Protein AF-A0A2U1QDL6-F1 (afdb_monomer)

InterPro domains:
  IPR002192 Pyruvate phosphate dikinase, AMP/ATP-binding [PF01326] (150-185)
  IPR002192 Pyruvate phosphate dikinase, AMP/ATP-binding [PF01326] (189-430)
  IPR010121 Pyruvate, phosphate dikinase [PTHR22931] (128-451)
  IPR013815 ATP-grasp fold, subdomain 1 [G3DSA:3.30.1490.20] (134-374)
  IPR015813 Pyruvate/Phosphoenolpyruvate kinase-like domain superfamily [SSF51621] (447-495)

Structure (mmCIF, N/CA/C/O backbone):
data_AF-A0A2U1QDL6-F1
#
_entry.id   AF-A0A2U1QDL6-F1
#
loop_
_atom_site.group_PDB
_atom_site.id
_atom_site.type_symbol
_atom_site.label_atom_id
_atom_site.label_alt_id
_atom_site.label_comp_id
_atom_site.label_asym_id
_atom_site.label_entity_id
_atom_site.label_seq_id
_atom_site.pdbx_PDB_ins_code
_atom_site.Cartn_x
_atom_site.Cartn_y
_atom_site.Cartn_z
_atom_site.occupancy
_atom_site.B_iso_or_equiv
_atom_site.auth_seq_id
_atom_site.auth_comp_id
_atom_site.auth_asym_id
_atom_site.auth_atom_id
_atom_site.pdbx_PDB_model_num
ATOM 1 N N . MET A 1 1 ? -44.766 0.060 -35.343 1.00 23.47 1 MET A N 1
ATOM 2 C CA . MET A 1 1 ? -44.415 -1.299 -35.804 1.00 23.47 1 MET A CA 1
ATOM 3 C C . MET A 1 1 ? -42.914 -1.446 -35.599 1.00 23.47 1 MET A C 1
ATOM 5 O O . MET A 1 1 ? -42.178 -0.758 -36.279 1.00 23.47 1 MET A O 1
ATOM 9 N N . SER A 1 2 ? -42.434 -1.955 -34.464 1.00 21.53 2 SER A N 1
ATOM 10 C CA . SER A 1 2 ? -42.436 -3.362 -34.013 1.00 21.53 2 SER A CA 1
ATOM 11 C C . SER A 1 2 ? -41.405 -4.224 -34.748 1.00 21.53 2 SER A C 1
ATOM 13 O O . SER A 1 2 ? -41.674 -4.628 -35.870 1.00 21.53 2 SER A O 1
ATOM 15 N N . SER A 1 3 ? -40.304 -4.562 -34.066 1.00 20.56 3 SER A N 1
ATOM 16 C CA . SER A 1 3 ? -39.686 -5.908 -34.028 1.00 20.56 3 SER A CA 1
ATOM 17 C C . SER A 1 3 ? -38.467 -5.854 -33.088 1.00 20.56 3 SER A C 1
ATOM 19 O O . SER A 1 3 ? -37.473 -5.215 -33.411 1.00 20.56 3 SER A O 1
ATOM 21 N N . LEU A 1 4 ? -38.592 -6.234 -31.812 1.00 20.23 4 LEU A N 1
ATOM 22 C CA . LEU A 1 4 ? -38.396 -7.591 -31.267 1.00 20.23 4 LEU A CA 1
ATOM 23 C C . LEU A 1 4 ? -37.047 -8.236 -31.638 1.00 20.23 4 LEU A C 1
ATOM 25 O O . LEU A 1 4 ? -36.899 -8.793 -32.718 1.00 20.23 4 LEU A O 1
ATOM 29 N N . PHE A 1 5 ? -36.145 -8.303 -30.657 1.00 20.11 5 PHE A N 1
ATOM 30 C CA . PHE A 1 5 ? -35.336 -9.496 -30.416 1.00 20.11 5 PHE A CA 1
ATOM 31 C C . PHE A 1 5 ? -35.555 -9.930 -28.964 1.00 20.11 5 PHE A C 1
ATOM 33 O O . PHE A 1 5 ? -35.207 -9.225 -28.021 1.00 20.11 5 PHE A O 1
ATOM 40 N N . VAL A 1 6 ? -36.190 -11.089 -28.809 1.00 21.81 6 VAL A N 1
ATOM 41 C CA . VAL A 1 6 ? -36.365 -11.823 -27.553 1.00 21.81 6 VAL A CA 1
ATOM 42 C C . VAL A 1 6 ? -35.406 -13.009 -27.597 1.00 21.81 6 VAL A C 1
ATOM 44 O O . VAL A 1 6 ? -35.453 -13.787 -28.547 1.00 21.81 6 VAL A O 1
ATOM 47 N N . LYS A 1 7 ? -34.600 -13.213 -26.550 1.00 22.72 7 LYS A N 1
ATOM 48 C CA . LYS A 1 7 ? -34.161 -14.555 -26.141 1.00 22.72 7 LYS A CA 1
ATOM 49 C C . LYS A 1 7 ? -34.272 -14.675 -24.625 1.00 22.72 7 LYS A C 1
ATOM 51 O O . LYS A 1 7 ? -33.463 -14.135 -23.881 1.00 22.72 7 LYS A O 1
ATOM 56 N N . GLY A 1 8 ? -35.331 -15.363 -24.206 1.00 24.16 8 GLY A N 1
ATOM 57 C CA . GLY A 1 8 ? -35.519 -15.867 -22.853 1.00 24.16 8 GLY A CA 1
ATOM 58 C C . GLY A 1 8 ? -34.768 -17.181 -22.617 1.00 24.16 8 GLY A C 1
ATOM 59 O O . GLY A 1 8 ? -34.322 -17.851 -23.547 1.00 24.16 8 GLY A O 1
ATOM 60 N N . VAL A 1 9 ? -34.658 -17.533 -21.341 1.00 24.88 9 VAL A N 1
ATOM 61 C CA . VAL A 1 9 ? -34.082 -18.771 -20.805 1.00 24.88 9 VAL A CA 1
ATOM 62 C C . VAL A 1 9 ? -34.982 -19.971 -21.147 1.00 24.88 9 VAL A C 1
ATOM 64 O O . VAL A 1 9 ? -36.180 -19.943 -20.869 1.00 24.88 9 VAL A O 1
ATOM 67 N N . ILE A 1 10 ? -34.403 -21.032 -21.722 1.00 22.14 10 ILE A N 1
ATOM 68 C CA . ILE A 1 10 ? -35.038 -22.342 -21.963 1.00 22.14 10 ILE A CA 1
ATOM 69 C C . ILE A 1 10 ? -34.315 -23.378 -21.090 1.00 22.14 10 ILE A C 1
ATOM 71 O O . ILE A 1 10 ? -33.101 -23.522 -21.198 1.00 22.14 10 ILE A O 1
ATOM 75 N N . LEU A 1 11 ? -35.050 -24.132 -20.266 1.00 25.83 11 LEU A N 1
ATOM 76 C CA . LEU A 1 11 ? -34.561 -25.337 -19.582 1.00 25.83 11 LEU A CA 1
ATOM 77 C C . LEU A 1 11 ? -35.350 -26.542 -20.118 1.00 25.83 11 LEU A C 1
ATOM 79 O O . LEU A 1 11 ? -36.577 -26.551 -20.040 1.00 25.83 11 LEU A O 1
ATOM 83 N N . LYS A 1 12 ? -34.663 -27.543 -20.684 1.00 20.27 12 LYS A N 1
ATOM 84 C CA . LYS A 1 12 ? -35.262 -28.778 -21.221 1.00 20.27 12 LYS A CA 1
ATOM 85 C C . LYS A 1 12 ? -34.725 -29.984 -20.447 1.00 20.27 12 LYS A C 1
ATOM 87 O O . LYS A 1 12 ? -33.517 -30.184 -20.407 1.00 20.27 12 LYS A O 1
ATOM 92 N N . SER A 1 13 ? -35.617 -30.790 -19.871 1.00 25.19 13 SER A N 1
ATOM 93 C CA . SER A 1 13 ? -35.344 -32.162 -19.417 1.00 25.19 13 SER A CA 1
ATOM 94 C C . SER A 1 13 ? -36.667 -32.903 -19.159 1.00 25.19 13 SER A C 1
ATOM 96 O O . SER A 1 13 ? -37.289 -32.671 -18.126 1.00 25.19 13 SER A O 1
ATOM 98 N N . GLY A 1 14 ? -37.046 -33.820 -20.059 1.00 25.83 14 GLY A N 1
ATOM 99 C CA . GLY A 1 14 ? -38.047 -34.882 -19.831 1.00 25.83 14 GLY A CA 1
ATOM 100 C C . GLY A 1 14 ? -39.530 -34.476 -19.868 1.00 25.83 14 GLY A C 1
ATOM 101 O O . GLY A 1 14 ? -39.880 -33.344 -19.557 1.00 25.83 14 GLY A O 1
ATOM 102 N N . ASP A 1 15 ? -40.392 -35.425 -20.254 1.00 27.88 15 ASP A N 1
ATOM 103 C CA . ASP A 1 15 ? -41.794 -35.282 -20.709 1.00 27.88 15 ASP A CA 1
ATOM 104 C C . ASP A 1 15 ? -42.844 -34.822 -19.671 1.00 27.88 15 ASP A C 1
ATOM 106 O O . ASP A 1 15 ? -43.957 -35.350 -19.599 1.00 27.88 15 ASP A O 1
ATOM 110 N N . HIS A 1 16 ? -42.553 -33.797 -18.874 1.00 28.64 16 HIS A N 1
ATOM 111 C CA . HIS A 1 16 ? -43.540 -33.176 -17.989 1.00 28.64 16 HIS A CA 1
ATOM 112 C C . HIS A 1 16 ? -43.566 -31.653 -18.176 1.00 28.64 16 HIS A C 1
ATOM 114 O O . HIS A 1 16 ? -42.544 -30.984 -18.052 1.00 28.64 16 HIS A O 1
ATOM 120 N N . GLU A 1 17 ? -44.750 -31.108 -18.488 1.00 27.89 17 GLU A N 1
ATOM 121 C CA . GLU A 1 17 ? -44.981 -29.678 -18.748 1.00 27.89 17 GLU A CA 1
ATOM 122 C C . GLU A 1 17 ? -44.454 -28.784 -17.606 1.00 27.89 17 GLU A C 1
ATOM 124 O O . GLU A 1 17 ? -44.899 -28.875 -16.459 1.00 27.89 17 GLU A O 1
ATOM 129 N N . VAL A 1 18 ? -43.531 -27.876 -17.942 1.00 32.69 18 VAL A N 1
ATOM 130 C CA . VAL A 1 18 ? -42.967 -26.849 -17.050 1.00 32.69 18 VAL A CA 1
ATOM 131 C C . VAL A 1 18 ? -43.621 -25.495 -17.356 1.00 32.69 18 VAL A C 1
ATOM 133 O O . VAL A 1 18 ? -43.750 -25.096 -18.513 1.00 32.69 18 VAL A O 1
ATOM 136 N N . CYS A 1 19 ? -44.052 -24.773 -16.319 1.00 34.78 19 CYS A N 1
ATOM 137 C CA . CYS A 1 19 ? -44.757 -23.492 -16.444 1.00 34.78 19 CYS A CA 1
ATOM 138 C C . CYS A 1 19 ? -43.787 -22.348 -16.821 1.00 34.78 19 CYS A C 1
ATOM 140 O O . CYS A 1 19 ? -42.816 -22.106 -16.108 1.00 34.78 19 CYS A O 1
ATOM 142 N N . SER A 1 20 ? -44.044 -21.638 -17.926 1.00 36.03 20 SER A N 1
ATOM 143 C CA . SER A 1 20 ? -43.192 -20.556 -18.453 1.00 36.03 20 SER A CA 1
ATOM 144 C C . SER A 1 20 ? -43.387 -19.194 -17.749 1.00 36.03 20 SER A C 1
ATOM 146 O O . SER A 1 20 ? -44.432 -18.932 -17.151 1.00 36.03 20 SER A O 1
ATOM 148 N N . TYR A 1 21 ? -42.393 -18.295 -17.867 1.00 34.38 21 TYR A N 1
ATOM 149 C CA . TYR A 1 21 ? -42.370 -16.919 -17.319 1.00 34.38 21 TYR A CA 1
ATOM 150 C C . TYR A 1 21 ? -43.630 -16.095 -17.649 1.00 34.38 21 TYR A C 1
ATOM 152 O O . TYR A 1 21 ? -44.151 -15.377 -16.794 1.00 34.38 21 TYR A O 1
ATOM 160 N N . GLU A 1 22 ? -44.181 -16.240 -18.857 1.00 34.75 22 GLU A N 1
ATOM 161 C CA . GLU A 1 22 ? -45.414 -15.543 -19.247 1.00 34.75 22 GLU A CA 1
ATOM 162 C C . GLU A 1 22 ? -46.676 -16.112 -18.577 1.00 34.75 22 GLU A C 1
ATOM 164 O O . GLU A 1 22 ? -47.598 -15.355 -18.275 1.00 34.75 22 GLU A O 1
ATOM 169 N N . ARG A 1 23 ? -46.709 -17.414 -18.248 1.00 36.97 23 ARG A N 1
ATOM 170 C CA . ARG A 1 23 ? -47.848 -18.042 -17.550 1.00 36.97 23 ARG A CA 1
ATOM 171 C C . ARG A 1 23 ? -47.876 -17.724 -16.048 1.00 36.97 23 ARG A C 1
ATOM 173 O O . ARG A 1 23 ? -48.942 -17.787 -15.439 1.00 36.97 23 ARG A O 1
ATOM 180 N N . LEU A 1 24 ? -46.741 -17.354 -15.443 1.00 38.22 24 LEU A N 1
ATOM 181 C CA . LEU A 1 24 ? -46.651 -16.933 -14.033 1.00 38.22 24 LEU A CA 1
ATOM 182 C C . LEU A 1 24 ? -47.119 -15.487 -13.807 1.00 38.22 24 LEU A C 1
ATOM 184 O O . LEU A 1 24 ? -47.699 -15.200 -12.761 1.00 38.22 24 LEU A O 1
ATOM 188 N N . LYS A 1 25 ? -46.960 -14.600 -14.801 1.00 35.72 25 LYS A N 1
ATOM 189 C CA . LYS A 1 25 ? -47.465 -13.212 -14.753 1.00 35.72 25 LYS A CA 1
ATOM 190 C C . LYS A 1 25 ? -48.994 -13.103 -14.696 1.00 35.72 25 LYS A C 1
ATOM 192 O O . LYS A 1 25 ? -49.508 -12.062 -14.307 1.00 35.72 25 LYS A O 1
ATOM 197 N N . GLN A 1 26 ? -49.716 -14.155 -15.080 1.00 36.25 26 GLN A N 1
ATOM 198 C CA . GLN A 1 26 ? -51.184 -14.168 -15.132 1.00 36.25 26 GLN A CA 1
ATOM 199 C C . GLN A 1 26 ? -51.845 -14.765 -13.871 1.00 36.25 26 GLN A C 1
ATOM 201 O O . GLN A 1 26 ? -53.072 -14.842 -13.797 1.00 36.25 26 GLN A O 1
ATOM 206 N N . ARG A 1 27 ? -51.058 -15.200 -12.877 1.00 40.22 27 ARG A N 1
ATOM 207 C CA . ARG A 1 27 ? -51.544 -15.867 -11.654 1.00 40.22 27 ARG A CA 1
ATOM 208 C C . ARG A 1 27 ? -51.853 -14.859 -10.545 1.00 40.22 27 ARG A C 1
ATOM 210 O O . ARG A 1 27 ? -51.205 -13.820 -10.439 1.00 40.22 27 ARG A O 1
ATOM 217 N N . ARG A 1 28 ? -52.838 -15.166 -9.696 1.00 33.06 28 ARG A N 1
ATOM 218 C CA . ARG A 1 28 ? -53.285 -14.290 -8.596 1.00 33.06 28 ARG A CA 1
ATOM 219 C C . ARG A 1 28 ? -52.861 -14.840 -7.229 1.00 33.06 28 ARG A C 1
ATOM 221 O O . ARG A 1 28 ? -52.558 -16.020 -7.065 1.00 33.06 28 ARG A O 1
ATOM 228 N N . LYS A 1 29 ? -52.831 -13.959 -6.221 1.00 33.06 29 LYS A N 1
ATOM 229 C CA . LYS A 1 29 ? -52.533 -14.301 -4.818 1.00 33.06 29 LYS A CA 1
ATOM 230 C C . LYS A 1 29 ? -53.463 -15.432 -4.347 1.00 33.06 29 LYS A C 1
ATOM 232 O O . LYS A 1 29 ? -54.670 -15.227 -4.277 1.00 33.06 29 LYS A O 1
ATOM 237 N N . GLY A 1 30 ? -52.894 -16.595 -4.017 1.00 33.34 30 GLY A N 1
ATOM 238 C CA . GLY A 1 30 ? -53.630 -17.792 -3.578 1.00 33.34 30 GLY A CA 1
ATOM 239 C C . GLY A 1 30 ? -53.525 -19.007 -4.508 1.00 33.34 30 GLY A C 1
ATOM 240 O O . GLY A 1 30 ? -53.870 -20.109 -4.078 1.00 33.34 30 GLY A O 1
ATOM 241 N N . ASP A 1 31 ? -53.003 -18.843 -5.726 1.00 35.28 31 ASP A N 1
ATOM 242 C CA . ASP A 1 31 ? -52.805 -19.957 -6.656 1.00 35.28 31 ASP A CA 1
ATOM 243 C C . ASP A 1 31 ? -51.740 -20.948 -6.144 1.00 35.28 31 ASP A C 1
ATOM 245 O O . ASP A 1 31 ? -50.712 -20.560 -5.574 1.00 35.28 31 ASP A O 1
ATOM 249 N N . ILE A 1 32 ? -51.998 -22.248 -6.335 1.00 36.03 32 ILE A N 1
ATOM 250 C CA . ILE A 1 32 ? -51.067 -23.325 -5.980 1.00 36.03 32 ILE A CA 1
ATOM 251 C C . ILE A 1 32 ? -50.050 -23.485 -7.111 1.00 36.03 32 ILE A C 1
ATOM 253 O O . ILE A 1 32 ? -50.411 -23.842 -8.233 1.00 36.03 32 ILE A O 1
ATOM 257 N N . CYS A 1 33 ? -48.773 -23.274 -6.799 1.00 35.47 33 CYS A N 1
ATOM 258 C CA . CYS A 1 33 ? -47.666 -23.509 -7.719 1.00 35.47 33 CYS A CA 1
ATOM 259 C C . CYS A 1 33 ? -46.873 -24.743 -7.277 1.00 35.47 33 CYS A C 1
ATOM 261 O O . CYS A 1 33 ? -46.513 -24.893 -6.106 1.00 35.47 33 CYS A O 1
ATOM 263 N N . ARG A 1 34 ? -46.588 -25.634 -8.231 1.00 34.31 34 ARG A N 1
ATOM 264 C CA . ARG A 1 34 ? -45.697 -26.782 -8.038 1.00 34.31 34 ARG A CA 1
ATOM 265 C C . ARG A 1 34 ? -44.327 -26.401 -8.587 1.00 34.31 34 ARG A C 1
ATOM 267 O O . ARG A 1 34 ? -44.154 -26.325 -9.799 1.00 34.31 34 ARG A O 1
ATOM 274 N N . LEU A 1 35 ? -43.382 -26.121 -7.695 1.00 30.17 35 LEU A N 1
ATOM 275 C CA . LEU A 1 35 ? -41.993 -25.844 -8.056 1.00 30.17 35 LEU A CA 1
ATOM 276 C C . LEU A 1 35 ? -41.128 -27.039 -7.640 1.00 30.17 35 LEU A C 1
ATOM 278 O O . LEU A 1 35 ? -41.208 -27.459 -6.481 1.00 30.17 35 LEU A O 1
ATOM 282 N N . PRO A 1 36 ? -40.320 -27.611 -8.547 1.00 28.92 36 PRO A N 1
ATOM 283 C CA . PRO A 1 36 ? -39.350 -28.617 -8.158 1.00 28.92 36 PRO A CA 1
ATOM 284 C C . PRO A 1 36 ? -38.214 -27.944 -7.381 1.00 28.92 36 PRO A C 1
ATOM 286 O O . PRO A 1 36 ? -37.653 -26.947 -7.827 1.00 28.92 36 PRO A O 1
ATOM 289 N N . TYR A 1 37 ? -37.854 -28.503 -6.229 1.00 30.88 37 TYR A N 1
ATOM 290 C CA . TYR A 1 37 ? -36.583 -28.206 -5.576 1.00 30.88 37 TYR A CA 1
ATOM 291 C C . TYR A 1 37 ? -35.909 -29.519 -5.176 1.00 30.88 37 TYR A C 1
ATOM 293 O O . TYR A 1 37 ? -36.574 -30.476 -4.771 1.00 30.88 37 TYR A O 1
ATOM 301 N N . MET A 1 38 ? -34.585 -29.577 -5.319 1.00 28.33 38 MET A N 1
ATOM 302 C CA . MET A 1 38 ? -33.787 -30.723 -4.892 1.00 28.33 38 MET A CA 1
ATOM 303 C C . MET A 1 38 ? -33.391 -30.547 -3.427 1.00 28.33 38 MET A C 1
ATOM 305 O O . MET A 1 38 ? -32.844 -29.514 -3.041 1.00 28.33 38 MET A O 1
ATOM 309 N N . LYS A 1 39 ? -33.653 -31.567 -2.604 1.00 30.38 39 LYS A N 1
ATOM 310 C CA . LYS A 1 39 ? -33.176 -31.637 -1.220 1.00 30.38 39 LYS A CA 1
ATOM 311 C C . LYS A 1 39 ? -32.206 -32.801 -1.086 1.00 30.38 39 LYS A C 1
ATOM 313 O O . LYS A 1 39 ? -32.561 -33.944 -1.369 1.00 30.38 39 LYS A O 1
ATOM 318 N N . TRP A 1 40 ? -31.004 -32.515 -0.604 1.00 26.66 40 TRP A N 1
ATOM 319 C CA . TRP A 1 40 ? -30.037 -33.546 -0.254 1.00 26.66 40 TRP A CA 1
ATOM 320 C C . TRP A 1 40 ? -30.436 -34.187 1.081 1.00 26.66 40 TRP A C 1
ATOM 322 O O . TRP A 1 40 ? -30.641 -33.492 2.079 1.00 26.66 40 TRP A O 1
ATOM 332 N N . SER A 1 41 ? -30.595 -35.511 1.095 1.00 33.38 41 SER A N 1
ATOM 333 C CA . SER A 1 41 ? -30.693 -36.286 2.333 1.00 33.38 41 SER A CA 1
ATOM 334 C C . SER A 1 41 ? -29.344 -36.962 2.550 1.00 33.38 41 SER A C 1
ATOM 336 O O . SER A 1 41 ? -28.778 -37.497 1.601 1.00 33.38 41 SER A O 1
ATOM 338 N N . GLY A 1 42 ? -28.801 -36.876 3.767 1.00 30.27 42 GLY A N 1
ATOM 339 C CA . GLY A 1 42 ? -27.400 -37.175 4.106 1.00 30.27 42 GLY A CA 1
ATOM 340 C C . GLY A 1 42 ? -26.941 -38.634 3.964 1.00 30.27 42 GLY A C 1
ATOM 341 O O . GLY A 1 42 ? -26.121 -39.082 4.755 1.00 30.27 42 GLY A O 1
ATOM 342 N N . ARG A 1 43 ? -27.467 -39.393 2.996 1.00 30.38 43 ARG A N 1
ATOM 343 C CA . ARG A 1 43 ? -27.031 -40.744 2.607 1.00 30.38 43 ARG A CA 1
ATOM 344 C C . ARG A 1 43 ? -27.036 -40.937 1.082 1.00 30.38 43 ARG A C 1
ATOM 346 O O . ARG A 1 43 ? -27.495 -41.959 0.590 1.00 30.38 43 ARG A O 1
ATOM 353 N N . GLY A 1 44 ? -26.585 -39.936 0.327 1.00 32.16 44 GLY A N 1
ATOM 354 C CA . GLY A 1 44 ? -26.244 -40.091 -1.095 1.00 32.16 44 GLY A CA 1
ATOM 355 C C . GLY A 1 44 ? -27.396 -40.291 -2.091 1.00 32.16 44 GLY A C 1
ATOM 356 O O . GLY A 1 44 ? -27.128 -40.277 -3.284 1.00 32.16 44 GLY A O 1
ATOM 357 N N . ASN A 1 45 ? -28.657 -40.402 -1.661 1.00 25.47 45 ASN A N 1
ATOM 358 C CA . ASN A 1 45 ? -29.795 -40.503 -2.580 1.00 25.47 45 ASN A CA 1
ATOM 359 C C . ASN A 1 45 ? -30.573 -39.189 -2.700 1.00 25.47 45 ASN A C 1
ATOM 361 O O . ASN A 1 45 ? -30.994 -38.570 -1.714 1.00 25.47 45 ASN A O 1
ATOM 365 N N . LEU A 1 46 ? -30.773 -38.797 -3.959 1.00 27.52 46 LEU A N 1
ATOM 366 C CA . LEU A 1 46 ? -31.520 -37.629 -4.392 1.00 27.52 46 LEU A CA 1
ATOM 367 C C . LEU A 1 46 ? -33.000 -38.015 -4.484 1.00 27.52 46 LEU A C 1
ATOM 369 O O . LEU A 1 46 ? -33.377 -38.876 -5.273 1.00 27.52 46 LEU A O 1
ATOM 373 N N . SER A 1 47 ? -33.842 -37.410 -3.649 1.00 28.05 47 SER A N 1
ATOM 374 C CA . SER A 1 47 ? -35.295 -37.581 -3.736 1.00 28.05 47 SER A CA 1
ATOM 375 C C . SER A 1 47 ? -35.938 -36.253 -4.116 1.00 28.05 47 SER A C 1
ATOM 377 O O . SER A 1 47 ? -35.530 -35.197 -3.628 1.00 28.05 47 SER A O 1
ATOM 379 N N . VAL A 1 48 ? -36.934 -36.306 -5.003 1.00 33.47 48 VAL A N 1
ATOM 380 C CA . VAL A 1 48 ? -37.747 -35.152 -5.410 1.00 33.47 48 VAL A CA 1
ATOM 381 C C . VAL A 1 48 ? -39.101 -35.253 -4.704 1.00 33.47 48 VAL A C 1
ATOM 383 O O . VAL A 1 48 ? -40.037 -35.835 -5.256 1.00 33.47 48 VAL A O 1
ATOM 386 N N . PRO A 1 49 ? -39.255 -34.747 -3.470 1.00 28.77 49 PRO A N 1
ATOM 387 C CA . PRO A 1 49 ? -40.574 -34.674 -2.871 1.00 28.77 49 PRO A CA 1
ATOM 388 C C . PRO A 1 49 ? -41.372 -33.546 -3.535 1.00 28.77 49 PRO A C 1
ATOM 390 O O . PRO A 1 49 ? -40.913 -32.410 -3.659 1.00 28.77 49 PRO A O 1
ATOM 393 N N . ARG A 1 50 ? -42.599 -33.863 -3.959 1.00 32.88 50 ARG A N 1
ATOM 394 C CA . ARG A 1 50 ? -43.553 -32.891 -4.505 1.00 32.88 50 ARG A CA 1
ATOM 395 C C . ARG A 1 50 ? -44.152 -32.087 -3.354 1.00 32.88 50 ARG A C 1
ATOM 397 O O . ARG A 1 50 ? -44.789 -32.662 -2.475 1.00 32.88 50 ARG A O 1
ATOM 404 N N . ARG A 1 51 ? -43.980 -30.763 -3.367 1.00 30.58 51 ARG A N 1
ATOM 405 C CA . ARG A 1 51 ? -44.688 -29.858 -2.453 1.00 30.58 51 ARG A CA 1
ATOM 406 C C . ARG A 1 51 ? -45.587 -28.922 -3.251 1.00 30.58 51 ARG A C 1
ATOM 408 O O . ARG A 1 51 ? -45.143 -28.288 -4.204 1.00 30.58 51 ARG A O 1
ATOM 415 N N . GLU A 1 52 ? -46.847 -28.844 -2.851 1.00 31.09 52 GLU A N 1
ATOM 416 C CA . GLU A 1 52 ? -47.764 -27.797 -3.290 1.00 31.09 52 GLU A CA 1
ATOM 417 C C . GLU A 1 52 ? -47.540 -26.570 -2.407 1.00 31.09 52 GLU A C 1
ATOM 419 O O . GLU A 1 52 ? -47.674 -26.647 -1.185 1.00 31.09 52 GLU A O 1
ATOM 424 N N . LEU A 1 53 ? -47.147 -25.447 -3.007 1.00 32.28 53 LEU A N 1
ATOM 425 C CA . LEU A 1 53 ? -46.991 -24.183 -2.296 1.00 32.28 53 LEU A CA 1
ATOM 426 C C . LEU A 1 53 ? -48.112 -23.238 -2.718 1.00 32.28 53 LEU A C 1
ATOM 428 O O . LEU A 1 53 ? -48.291 -22.960 -3.903 1.00 32.28 53 LEU A O 1
ATOM 432 N N . ARG A 1 54 ? -48.852 -22.722 -1.733 1.00 28.75 54 ARG A N 1
ATOM 433 C CA . ARG A 1 54 ? -49.678 -21.525 -1.914 1.00 28.75 54 ARG A CA 1
ATOM 434 C C . ARG A 1 54 ? -48.768 -20.307 -1.812 1.00 28.75 54 ARG A C 1
ATOM 436 O O . ARG A 1 54 ? -48.061 -20.149 -0.817 1.00 28.75 54 ARG A O 1
ATOM 443 N N . LEU A 1 55 ? -48.794 -19.448 -2.826 1.00 32.22 55 LEU A N 1
ATOM 444 C CA . LEU A 1 55 ? -48.128 -18.146 -2.788 1.00 32.22 55 LEU A CA 1
ATOM 445 C C . LEU A 1 55 ? -48.635 -17.325 -1.588 1.00 32.22 55 LEU A C 1
ATOM 447 O O . LEU A 1 55 ? -49.833 -17.050 -1.492 1.00 32.22 55 LEU A O 1
ATOM 451 N N . GLY A 1 56 ? -47.718 -16.932 -0.694 1.00 31.75 56 GLY A N 1
ATOM 452 C CA . GLY A 1 56 ? -48.000 -16.049 0.447 1.00 31.75 56 GLY A CA 1
ATOM 453 C C . GLY A 1 56 ? -47.730 -16.603 1.854 1.00 31.75 56 GLY A C 1
ATOM 454 O O . GLY A 1 56 ? -48.254 -16.035 2.808 1.00 31.75 56 GLY A O 1
ATOM 455 N N . ALA A 1 57 ? -46.941 -17.668 2.027 1.00 23.95 57 ALA A N 1
ATOM 456 C CA . ALA A 1 57 ? -46.562 -18.148 3.360 1.00 23.95 57 ALA A CA 1
ATOM 457 C C . ALA A 1 57 ? -45.186 -17.608 3.793 1.00 23.95 57 ALA A C 1
ATOM 459 O O . ALA A 1 57 ? -44.165 -17.883 3.169 1.00 23.95 57 ALA A O 1
ATOM 460 N N . SER A 1 58 ? -45.199 -16.839 4.876 1.00 25.14 58 SER A N 1
ATOM 461 C CA . SER A 1 58 ? -44.070 -16.193 5.540 1.00 25.14 58 SER A CA 1
ATOM 462 C C . SER A 1 58 ? -43.073 -17.189 6.145 1.00 25.14 58 SER A C 1
ATOM 464 O O . SER A 1 58 ? -43.455 -18.141 6.827 1.00 25.14 58 SER A O 1
ATOM 466 N N . VAL A 1 59 ? -41.775 -16.922 5.965 1.00 22.66 59 VAL A N 1
ATOM 467 C CA . VAL A 1 59 ? -40.700 -17.507 6.778 1.00 22.66 59 VAL A CA 1
ATOM 468 C C . VAL A 1 59 ? -39.803 -16.379 7.289 1.00 22.66 59 VAL A C 1
ATOM 470 O O . VAL A 1 59 ? -39.543 -15.402 6.600 1.00 22.66 59 VAL A O 1
ATOM 473 N N . LYS A 1 60 ? -39.433 -16.521 8.561 1.00 21.36 60 LYS A N 1
ATOM 474 C CA . LYS A 1 60 ? -38.858 -15.534 9.476 1.00 21.36 60 LYS A CA 1
ATOM 475 C C . LYS A 1 60 ? -37.594 -14.850 8.950 1.00 21.36 60 LYS A C 1
ATOM 477 O O . LYS A 1 60 ? -36.602 -15.522 8.681 1.00 21.36 60 LYS A O 1
ATOM 482 N N . ALA A 1 61 ? -37.595 -13.522 9.008 1.00 20.36 61 ALA A N 1
ATOM 483 C CA . ALA A 1 61 ? -36.375 -12.739 9.123 1.00 20.36 61 ALA A CA 1
ATOM 484 C C . ALA A 1 61 ? -35.701 -13.053 10.469 1.00 20.36 61 ALA A C 1
ATOM 486 O O . ALA A 1 61 ? -36.304 -12.888 11.535 1.00 20.36 61 ALA A O 1
ATOM 487 N N . VAL A 1 62 ? -34.447 -13.504 10.432 1.00 20.48 62 VAL A N 1
ATOM 488 C CA . VAL A 1 62 ? -33.568 -13.441 11.603 1.00 20.48 62 VAL A CA 1
ATOM 489 C C . VAL A 1 62 ? -33.065 -12.008 11.688 1.00 20.48 62 VAL A C 1
ATOM 491 O O . VAL A 1 62 ? -31.995 -11.657 11.206 1.00 20.48 62 VAL A O 1
ATOM 494 N N . LEU A 1 63 ? -33.884 -11.163 12.301 1.00 21.64 63 LEU A N 1
ATOM 495 C CA . LEU A 1 63 ? -33.384 -9.974 12.967 1.00 21.64 63 LEU A CA 1
ATOM 496 C C . LEU A 1 63 ? -32.636 -10.460 14.212 1.00 21.64 63 LEU A C 1
ATOM 498 O O . LEU A 1 63 ? -33.147 -11.304 14.949 1.00 21.64 63 LEU A O 1
ATOM 502 N N . ASN A 1 64 ? -31.452 -9.914 14.469 1.00 21.33 64 ASN A N 1
ATOM 503 C CA . ASN A 1 64 ? -30.841 -9.939 15.795 1.00 21.33 64 ASN A CA 1
ATOM 504 C C . ASN A 1 64 ? -31.270 -8.660 16.536 1.00 21.33 64 ASN A C 1
ATOM 506 O O . ASN A 1 64 ? -30.572 -7.649 16.451 1.00 21.33 64 ASN A O 1
ATOM 510 N N . PRO A 1 65 ? -32.404 -8.641 17.260 1.00 24.75 65 PRO A N 1
ATOM 511 C CA . PRO A 1 65 ? -32.644 -7.621 18.255 1.00 24.75 65 PRO A CA 1
ATOM 512 C C . PRO A 1 65 ? -32.011 -8.081 19.568 1.00 24.75 65 PRO A C 1
ATOM 514 O O . PRO A 1 65 ? -32.475 -9.021 20.213 1.00 24.75 65 PRO A O 1
ATOM 517 N N . VAL A 1 66 ? -30.996 -7.356 20.035 1.00 24.80 66 VAL A N 1
ATOM 518 C CA . VAL A 1 66 ? -30.825 -7.241 21.484 1.00 24.80 66 VAL A CA 1
ATOM 519 C C . VAL A 1 66 ? -31.992 -6.383 21.964 1.00 24.80 66 VAL A C 1
ATOM 521 O O . VAL A 1 66 ? -32.001 -5.162 21.831 1.00 24.80 66 VAL A O 1
ATOM 524 N N . SER A 1 67 ? -33.038 -7.034 22.456 1.00 26.03 67 SER A N 1
ATOM 525 C CA . SER A 1 67 ? -34.088 -6.399 23.245 1.00 26.03 67 SER A CA 1
ATOM 526 C C . SER A 1 67 ? -34.549 -7.361 24.347 1.00 26.03 67 SER A C 1
ATOM 528 O O . SER A 1 67 ? -34.594 -8.570 24.121 1.00 26.03 67 SER A O 1
ATOM 530 N N . PRO A 1 68 ? -34.847 -6.842 25.553 1.00 26.06 68 PRO A N 1
ATOM 531 C CA . PRO A 1 68 ? -35.228 -7.633 26.723 1.00 26.06 68 PRO A CA 1
ATOM 532 C C . PRO A 1 68 ? -36.627 -8.272 26.552 1.00 26.06 68 PRO A C 1
ATOM 534 O O . PRO A 1 68 ? -37.361 -7.898 25.635 1.00 26.06 68 PRO A O 1
ATOM 537 N N . PRO A 1 69 ? -37.012 -9.244 27.407 1.00 25.44 69 PRO A N 1
ATOM 538 C CA . PRO A 1 69 ? -38.191 -10.092 27.198 1.00 25.44 69 PRO A CA 1
ATOM 539 C C . PRO A 1 69 ? -39.525 -9.316 27.220 1.00 25.44 69 PRO A C 1
ATOM 541 O O . PRO A 1 69 ? -39.590 -8.190 27.723 1.00 25.44 69 PRO A O 1
ATOM 544 N N . PRO A 1 70 ? -40.618 -9.911 26.698 1.00 28.52 70 PRO A N 1
ATOM 545 C CA . PRO A 1 70 ? -41.858 -9.199 26.414 1.00 28.52 70 PRO A CA 1
ATOM 546 C C . PRO A 1 70 ? -42.589 -8.803 27.701 1.00 28.52 70 PRO A C 1
ATOM 548 O O . PRO A 1 70 ? -43.128 -9.642 28.422 1.00 28.52 70 PRO A O 1
ATOM 551 N N . ALA A 1 71 ? -42.665 -7.499 27.968 1.00 28.38 71 ALA A N 1
ATOM 552 C CA . ALA A 1 71 ? -43.548 -6.942 28.984 1.00 28.38 71 ALA A CA 1
ATOM 553 C C . ALA A 1 71 ? -44.883 -6.507 28.351 1.00 28.38 71 ALA A C 1
ATOM 555 O O . ALA A 1 71 ? -44.959 -5.501 27.652 1.00 28.38 71 ALA A O 1
ATOM 556 N N . ALA A 1 72 ? -45.925 -7.292 28.634 1.00 29.45 72 ALA A N 1
ATOM 557 C CA . ALA A 1 72 ? -47.340 -6.926 28.741 1.00 29.45 72 ALA A CA 1
ATOM 558 C C . ALA A 1 72 ? -47.836 -5.712 27.919 1.00 29.45 72 ALA A C 1
ATOM 560 O O . ALA A 1 72 ? -47.786 -4.557 28.348 1.00 29.45 72 ALA A O 1
ATOM 561 N N . THR A 1 73 ? -48.494 -5.994 26.797 1.00 29.08 73 THR A N 1
ATOM 562 C CA . THR A 1 73 ? -49.239 -5.041 25.953 1.00 29.08 73 THR A CA 1
ATOM 563 C C . THR A 1 73 ? -50.501 -4.446 26.613 1.00 29.08 73 THR A C 1
ATOM 565 O O . THR A 1 73 ? -51.327 -3.832 25.943 1.00 29.08 73 THR A O 1
ATOM 568 N N . THR A 1 74 ? -50.669 -4.559 27.933 1.00 34.09 74 THR A N 1
ATOM 569 C CA . THR A 1 74 ? -51.855 -4.098 28.682 1.00 34.09 74 THR A CA 1
ATOM 570 C C . THR A 1 74 ? -51.645 -2.816 29.505 1.00 34.09 74 THR A C 1
ATOM 572 O O . THR A 1 74 ? -52.616 -2.265 30.029 1.00 34.09 74 THR A O 1
ATOM 575 N N . THR A 1 75 ? -50.427 -2.266 29.589 1.00 38.00 75 THR A N 1
ATOM 576 C CA . THR A 1 75 ? -50.118 -1.174 30.543 1.00 38.00 75 THR A CA 1
ATOM 577 C C . THR A 1 75 ? -50.293 0.244 29.971 1.00 38.00 75 THR A C 1
ATOM 579 O O . THR A 1 75 ? -50.725 1.146 30.691 1.00 38.00 75 THR A O 1
ATOM 582 N N . LYS A 1 76 ? -50.046 0.468 28.667 1.00 34.53 76 LYS A N 1
ATOM 583 C CA . LYS A 1 76 ? -50.115 1.817 28.050 1.00 34.53 76 LYS A CA 1
ATOM 584 C C . LYS A 1 76 ? -51.532 2.410 28.010 1.00 34.53 76 LYS A C 1
ATOM 586 O O . LYS A 1 76 ? -51.684 3.614 28.199 1.00 34.53 76 LYS A O 1
ATOM 591 N N . LYS A 1 77 ? -52.574 1.589 27.811 1.00 36.34 77 LYS A N 1
ATOM 592 C CA . LYS A 1 77 ? -53.979 2.052 27.841 1.00 36.34 77 LYS A CA 1
ATOM 593 C C . LYS A 1 77 ? -54.484 2.342 29.264 1.00 36.34 77 LYS A C 1
ATOM 595 O O . LYS A 1 77 ? -55.292 3.247 29.427 1.00 36.34 77 LYS A O 1
ATOM 600 N N . ARG A 1 78 ? -53.975 1.647 30.294 1.00 37.03 78 ARG A N 1
ATOM 601 C CA . ARG A 1 78 ? -54.392 1.831 31.703 1.00 37.03 78 ARG A CA 1
ATOM 602 C C . ARG A 1 78 ? -53.745 3.034 32.404 1.00 37.03 78 ARG A C 1
ATOM 604 O O . ARG A 1 78 ? -54.329 3.558 33.344 1.00 37.03 78 ARG A O 1
ATOM 611 N N . LEU A 1 79 ? -52.574 3.492 31.951 1.00 38.81 79 LEU A N 1
ATOM 612 C CA . LEU A 1 79 ? -51.887 4.668 32.514 1.00 38.81 79 LEU A CA 1
ATOM 613 C C . LEU A 1 79 ? -52.466 6.010 32.029 1.00 38.81 79 LEU A C 1
ATOM 615 O O . LEU A 1 79 ? -52.379 6.993 32.754 1.00 38.81 79 LEU A O 1
ATOM 619 N N . LYS A 1 80 ? -53.111 6.052 30.852 1.00 42.16 80 LYS A N 1
ATOM 620 C CA . LYS A 1 80 ? -53.745 7.272 30.306 1.00 42.16 80 LYS A CA 1
ATOM 621 C C . LYS A 1 80 ? -55.026 7.713 31.040 1.00 42.16 80 LYS A C 1
ATOM 623 O O . LYS A 1 80 ? -55.509 8.804 30.772 1.00 42.16 80 LYS A O 1
ATOM 628 N N . GLN A 1 81 ? -55.571 6.892 31.942 1.00 43.19 81 GLN A N 1
ATOM 629 C CA . GLN A 1 81 ? -56.820 7.164 32.678 1.00 43.19 81 GLN A CA 1
ATOM 630 C C . GLN A 1 81 ? -56.610 7.499 34.171 1.00 43.19 81 GLN A C 1
ATOM 632 O O . GLN A 1 81 ? -57.582 7.572 34.918 1.00 43.19 81 GLN A O 1
ATOM 637 N N . ARG A 1 82 ? -55.365 7.678 34.635 1.00 47.12 82 ARG A N 1
ATOM 638 C CA . ARG A 1 82 ? -55.041 7.890 36.061 1.00 47.12 82 ARG A CA 1
ATOM 639 C C . ARG A 1 82 ? -54.655 9.333 36.375 1.00 47.12 82 ARG A C 1
ATOM 641 O O . ARG A 1 82 ? -54.092 10.020 35.526 1.00 47.12 82 ARG A O 1
ATOM 648 N N . ARG A 1 83 ? -54.964 9.791 37.592 1.00 40.59 83 ARG A N 1
ATOM 649 C CA . ARG A 1 83 ? -54.727 11.174 38.039 1.00 40.59 83 ARG A CA 1
ATOM 650 C C . ARG A 1 83 ? -53.409 11.283 38.816 1.00 40.59 83 ARG A C 1
ATOM 652 O O . ARG A 1 83 ? -52.893 10.308 39.363 1.00 40.59 83 ARG A O 1
ATOM 659 N N . LYS A 1 84 ? -52.843 12.493 38.857 1.00 39.09 84 LYS A N 1
ATOM 660 C CA . LYS A 1 84 ? -51.662 12.824 39.674 1.00 39.09 84 LYS A CA 1
ATOM 661 C C . LYS A 1 84 ? -51.984 12.517 41.147 1.00 39.09 84 LYS A C 1
ATOM 663 O O . LYS A 1 84 ? -52.948 13.062 41.671 1.00 39.09 84 LYS A O 1
ATOM 668 N N . GLY A 1 85 ? -51.205 11.639 41.784 1.00 42.38 85 GLY A N 1
ATOM 669 C CA . GLY A 1 85 ? -51.425 11.146 43.153 1.00 42.38 85 GLY A CA 1
ATOM 670 C C . GLY A 1 85 ? -51.708 9.640 43.271 1.00 42.38 85 GLY A C 1
ATOM 671 O O . GLY A 1 85 ? -51.504 9.077 44.346 1.00 42.38 85 GLY A O 1
ATOM 672 N N . ASP A 1 86 ? -52.092 8.965 42.183 1.00 41.59 86 ASP A N 1
ATOM 673 C CA . ASP A 1 86 ? -52.452 7.541 42.216 1.00 41.59 86 ASP A CA 1
ATOM 674 C C . ASP A 1 86 ? -51.242 6.626 42.495 1.00 41.59 86 ASP A C 1
ATOM 676 O O . ASP A 1 86 ? -50.156 6.801 41.931 1.00 41.59 86 ASP A O 1
ATOM 680 N N . ILE A 1 87 ? -51.439 5.598 43.332 1.00 41.88 87 ILE A N 1
ATOM 681 C CA . ILE A 1 87 ? -50.428 4.566 43.614 1.00 41.88 87 ILE A CA 1
ATOM 682 C C . ILE A 1 87 ? -50.409 3.546 42.468 1.00 41.88 87 ILE A C 1
ATOM 684 O O . ILE A 1 87 ? -51.430 2.943 42.121 1.00 41.88 87 ILE A O 1
ATOM 688 N N . CYS A 1 88 ? -49.232 3.335 41.880 1.00 39.31 88 CYS A N 1
ATOM 689 C CA . CYS A 1 88 ? -48.985 2.350 40.836 1.00 39.31 88 CYS A CA 1
ATOM 690 C C . CYS A 1 88 ? -47.959 1.311 41.283 1.00 39.31 88 CYS A C 1
ATOM 692 O O . CYS A 1 88 ? -46.886 1.644 41.782 1.00 39.31 88 CYS A O 1
ATOM 694 N N . ARG A 1 89 ? -48.289 0.037 41.054 1.00 38.78 89 ARG A N 1
ATOM 695 C CA . ARG A 1 89 ? -47.382 -1.099 41.236 1.00 38.78 89 ARG A CA 1
ATOM 696 C C . ARG A 1 89 ? -46.670 -1.364 39.918 1.00 38.78 89 ARG A C 1
ATOM 698 O O . ARG A 1 89 ? -47.305 -1.837 38.976 1.00 38.78 89 ARG A O 1
ATOM 705 N N . LEU A 1 90 ? -45.381 -1.047 39.844 1.00 34.03 90 LEU A N 1
ATOM 706 C CA . LEU A 1 90 ? -44.577 -1.276 38.645 1.00 34.03 90 LEU A CA 1
ATOM 707 C C . LEU A 1 90 ? -43.589 -2.428 38.883 1.00 34.03 90 LEU A C 1
ATOM 709 O O . LEU A 1 90 ? -42.921 -2.454 39.924 1.00 34.03 90 LEU A O 1
ATOM 713 N N . PRO A 1 91 ? -43.501 -3.395 37.953 1.00 32.16 91 PRO A N 1
ATOM 714 C CA . PRO A 1 91 ? -42.426 -4.373 37.965 1.00 32.16 91 PRO A CA 1
ATOM 715 C C . PRO A 1 91 ? -41.123 -3.696 37.526 1.00 32.16 91 PRO A C 1
ATOM 717 O O . PRO A 1 91 ? -41.120 -2.894 36.593 1.00 32.16 91 PRO A O 1
ATOM 720 N N . TYR A 1 92 ? -40.014 -4.033 38.177 1.00 35.12 92 TYR A N 1
ATOM 721 C CA . TYR A 1 92 ? -38.677 -3.658 37.718 1.00 35.12 92 TYR A CA 1
ATOM 722 C C . TYR A 1 92 ? -37.727 -4.848 37.866 1.00 35.12 92 TYR A C 1
ATOM 724 O O . TYR A 1 92 ? -37.942 -5.716 38.711 1.00 35.12 92 TYR A O 1
ATOM 732 N N . MET A 1 93 ? -36.698 -4.916 37.021 1.00 31.73 93 MET A N 1
ATOM 733 C CA . MET A 1 93 ? -35.701 -5.989 37.062 1.00 31.73 93 MET A CA 1
ATOM 734 C C . MET A 1 93 ? -34.576 -5.603 38.023 1.00 31.73 93 MET A C 1
ATOM 736 O O . MET A 1 93 ? -34.038 -4.497 37.945 1.00 31.73 93 MET A O 1
ATOM 740 N N . LYS A 1 94 ? -34.218 -6.513 38.933 1.00 34.25 94 LYS A N 1
ATOM 741 C CA . LYS A 1 94 ? -33.086 -6.356 39.851 1.00 34.25 94 LYS A CA 1
ATOM 742 C C . LYS A 1 94 ? -32.131 -7.533 39.685 1.00 34.25 94 LYS A C 1
ATOM 744 O O . LYS A 1 94 ? -32.535 -8.693 39.796 1.00 34.25 94 LYS A O 1
ATOM 749 N N . TRP A 1 95 ? -30.861 -7.222 39.452 1.00 28.47 95 TRP A N 1
ATOM 750 C CA . TRP A 1 95 ? -29.791 -8.210 39.387 1.00 28.47 95 TRP A CA 1
ATOM 751 C C . TRP A 1 95 ? -29.332 -8.532 40.815 1.00 28.47 95 TRP A C 1
ATOM 753 O O . TRP A 1 95 ? -28.996 -7.623 41.576 1.00 28.47 95 TRP A O 1
ATOM 763 N N . SER A 1 96 ? -29.348 -9.806 41.210 1.00 41.12 96 SER A N 1
ATOM 764 C CA . SER A 1 96 ? -28.702 -10.244 42.454 1.00 41.12 96 SER A CA 1
ATOM 765 C C . SER A 1 96 ? -27.279 -10.704 42.139 1.00 41.12 96 SER A C 1
ATOM 767 O O . SER A 1 96 ? -27.087 -11.441 41.176 1.00 41.12 96 SER A O 1
ATOM 769 N N . GLY A 1 97 ? -26.279 -10.280 42.917 1.00 33.47 97 GLY A N 1
ATOM 770 C CA . GLY A 1 97 ? -24.840 -10.501 42.665 1.00 33.47 97 GLY A CA 1
ATOM 771 C C . GLY A 1 97 ? -24.352 -11.961 42.569 1.00 33.47 97 GLY A C 1
ATOM 772 O O . GLY A 1 97 ? -23.158 -12.203 42.644 1.00 33.47 97 GLY A O 1
ATOM 773 N N . ARG A 1 98 ? -25.255 -12.934 42.402 1.00 32.78 98 ARG A N 1
ATOM 774 C CA . ARG A 1 98 ? -25.002 -14.346 42.085 1.00 32.78 98 ARG A CA 1
ATOM 775 C C . ARG A 1 98 ? -25.639 -14.767 40.749 1.00 32.78 98 ARG A C 1
ATOM 777 O O . ARG A 1 98 ? -26.125 -15.882 40.621 1.00 32.78 98 ARG A O 1
ATOM 784 N N . GLY A 1 99 ? -25.722 -13.860 39.774 1.00 32.72 99 GLY A N 1
ATOM 785 C CA . GLY A 1 99 ? -26.123 -14.195 38.398 1.00 32.72 99 GLY A CA 1
ATOM 786 C C . GLY A 1 99 ? -27.622 -14.409 38.140 1.00 32.72 99 GLY A C 1
ATOM 787 O O . GLY A 1 99 ? -27.998 -14.556 36.985 1.00 32.72 99 GLY A O 1
ATOM 788 N N . ASN A 1 100 ? -28.490 -14.364 39.158 1.00 28.08 100 ASN A N 1
ATOM 789 C CA . ASN A 1 100 ? -29.934 -14.551 38.978 1.00 28.08 100 ASN A CA 1
ATOM 790 C C . ASN A 1 100 ? -30.719 -13.234 38.963 1.00 28.08 100 ASN A C 1
ATOM 792 O O . ASN A 1 100 ? -30.489 -12.319 39.769 1.00 28.08 100 ASN A O 1
ATOM 796 N N . LEU A 1 101 ? -31.695 -13.191 38.056 1.00 29.38 101 LEU A N 1
ATOM 797 C CA . LEU A 1 101 ? -32.548 -12.048 37.770 1.00 29.38 101 LEU A CA 1
ATOM 798 C C . LEU A 1 101 ? -33.895 -12.191 38.495 1.00 29.38 101 LEU A C 1
ATOM 800 O O . LEU A 1 101 ? -34.586 -13.192 38.324 1.00 29.38 101 LEU A O 1
ATOM 804 N N . SER A 1 102 ? -34.277 -11.202 39.309 1.00 36.00 102 SER A N 1
ATOM 805 C CA . SER A 1 102 ? -35.572 -11.198 40.008 1.00 36.00 102 SER A CA 1
ATOM 806 C C . SER A 1 102 ? -36.425 -9.994 39.608 1.00 36.00 102 SER A C 1
ATOM 808 O O . SER A 1 102 ? -35.900 -8.934 39.253 1.00 36.00 102 SER A O 1
ATOM 810 N N . VAL A 1 103 ? -37.753 -10.163 39.657 1.00 34.75 103 VAL A N 1
ATOM 811 C CA . VAL A 1 103 ? -38.739 -9.125 39.306 1.00 34.75 103 VAL A CA 1
ATOM 812 C C . VAL A 1 103 ? -39.579 -8.751 40.536 1.00 34.75 103 VAL A C 1
ATOM 814 O O . VAL A 1 103 ? -40.717 -9.205 40.677 1.00 34.75 103 VAL A O 1
ATOM 817 N N . PRO A 1 104 ? -39.040 -7.954 41.474 1.00 38.75 104 PRO A N 1
ATOM 818 C CA . PRO A 1 104 ? -39.830 -7.413 42.573 1.00 38.75 104 PRO A CA 1
ATOM 819 C C . PRO A 1 104 ? -40.850 -6.366 42.086 1.00 38.75 104 PRO A C 1
ATOM 821 O O . PRO A 1 104 ? -40.669 -5.692 41.068 1.00 38.75 104 PRO A O 1
ATOM 824 N N . ARG A 1 105 ? -41.948 -6.214 42.839 1.00 35.69 105 ARG A N 1
ATOM 825 C CA . ARG A 1 105 ? -42.996 -5.207 42.596 1.00 35.69 105 ARG A CA 1
ATOM 826 C C . ARG A 1 105 ? -42.823 -4.050 43.577 1.00 35.69 105 ARG A C 1
ATOM 828 O O . ARG A 1 105 ? -42.797 -4.285 44.781 1.00 35.69 105 ARG A O 1
ATOM 835 N N . ARG A 1 106 ? -42.737 -2.811 43.079 1.00 36.75 106 ARG A N 1
ATOM 836 C CA . ARG A 1 106 ? -42.663 -1.603 43.922 1.00 36.75 106 ARG A CA 1
ATOM 837 C C . ARG A 1 106 ? -43.895 -0.731 43.728 1.00 36.75 106 ARG A C 1
ATOM 839 O O . ARG A 1 106 ? -44.352 -0.549 42.601 1.00 36.75 106 ARG A O 1
ATOM 846 N N . GLU A 1 107 ? -44.411 -0.189 44.825 1.00 39.28 107 GLU A N 1
ATOM 847 C CA . GLU A 1 107 ? -45.458 0.834 44.820 1.00 39.28 107 GLU A CA 1
ATOM 848 C C . GLU A 1 107 ? -44.840 2.230 44.707 1.00 39.28 107 GLU A C 1
ATOM 850 O O . GLU A 1 107 ? -43.939 2.585 45.465 1.00 39.28 107 GLU A O 1
ATOM 855 N N . LEU A 1 108 ? -45.314 3.022 43.746 1.00 38.78 108 LEU A N 1
ATOM 856 C CA . LEU A 1 108 ? -44.881 4.399 43.512 1.00 38.78 108 LEU A CA 1
ATOM 857 C C . LEU A 1 108 ? -46.103 5.302 43.306 1.00 38.78 108 LEU A C 1
ATOM 859 O O . LEU A 1 108 ? -47.045 4.921 42.613 1.00 38.78 108 LEU A O 1
ATOM 863 N N . ARG A 1 109 ? -46.083 6.510 43.884 1.00 38.22 109 ARG A N 1
ATOM 864 C CA . ARG A 1 109 ? -47.112 7.543 43.663 1.00 38.22 109 ARG A CA 1
ATOM 865 C C . ARG A 1 109 ? -46.797 8.357 42.406 1.00 38.22 109 ARG A C 1
ATOM 867 O O . ARG A 1 109 ? -45.701 8.900 42.275 1.00 38.22 109 ARG A O 1
ATOM 874 N N . LEU A 1 110 ? -47.762 8.468 41.494 1.00 36.84 110 LEU A N 1
ATOM 875 C CA . LEU A 1 110 ? -47.645 9.269 40.271 1.00 36.84 110 LEU A CA 1
ATOM 876 C C . LEU A 1 110 ? -47.542 10.768 40.587 1.00 36.84 110 LEU A C 1
ATOM 878 O O . LEU A 1 110 ? -48.465 11.347 41.154 1.00 36.84 110 LEU A O 1
ATOM 882 N N . GLY A 1 111 ? -46.447 11.406 40.161 1.00 36.16 111 GLY A N 1
ATOM 883 C CA . GLY A 1 111 ? -46.236 12.855 40.279 1.00 36.16 111 GLY A CA 1
ATOM 884 C C . GLY A 1 111 ? -45.251 13.305 41.363 1.00 36.16 111 GLY A C 1
ATOM 885 O O . GLY A 1 111 ? -45.075 14.510 41.526 1.00 36.16 111 GLY A O 1
ATOM 886 N N . ALA A 1 112 ? -44.597 12.382 42.074 1.00 32.81 112 ALA A N 1
ATOM 887 C CA . ALA A 1 112 ? -43.437 12.713 42.902 1.00 32.81 112 ALA A CA 1
ATOM 888 C C . ALA A 1 112 ? -42.207 12.961 42.010 1.00 32.81 112 ALA A C 1
ATOM 890 O O . ALA A 1 112 ? -41.946 12.186 41.086 1.00 32.81 112 ALA A O 1
ATOM 891 N N . SER A 1 113 ? -41.460 14.038 42.265 1.00 29.19 113 SER A N 1
ATOM 892 C CA . SER A 1 113 ? -40.219 14.321 41.544 1.00 29.19 113 SER A CA 1
ATOM 893 C C . SER A 1 113 ? -39.184 13.244 41.868 1.00 29.19 113 SER A C 1
ATOM 895 O O . SER A 1 113 ? -38.754 13.071 43.007 1.00 29.19 113 SER A O 1
ATOM 897 N N . VAL A 1 114 ? -38.780 12.488 40.851 1.00 27.59 114 VAL A N 1
ATOM 898 C CA . VAL A 1 114 ? -37.652 11.568 40.975 1.00 27.59 114 VAL A CA 1
ATOM 899 C C . VAL A 1 114 ? -36.396 12.387 40.709 1.00 27.59 114 VAL A C 1
ATOM 901 O O . VAL A 1 114 ? -36.051 12.647 39.560 1.00 27.59 114 VAL A O 1
ATOM 904 N N . LYS A 1 115 ? -35.719 12.835 41.771 1.00 23.98 115 LYS A N 1
ATOM 905 C CA . LYS A 1 115 ? -34.332 13.295 41.648 1.00 23.98 115 LYS A CA 1
ATOM 906 C C . LYS A 1 115 ? -33.464 12.063 41.404 1.00 23.98 115 LYS A C 1
ATOM 908 O O . LYS A 1 115 ? -33.371 11.192 42.266 1.00 23.98 115 LYS A O 1
ATOM 913 N N . ALA A 1 116 ? -32.847 11.984 40.229 1.00 22.91 116 ALA A N 1
ATOM 914 C CA . ALA A 1 116 ? -31.750 11.059 39.997 1.00 22.91 116 ALA A CA 1
ATOM 915 C C . ALA A 1 116 ? -30.568 11.519 40.861 1.00 22.91 116 ALA A C 1
ATOM 917 O O . ALA A 1 116 ? -29.881 12.480 40.529 1.00 22.91 116 ALA A O 1
ATOM 918 N N . VAL A 1 117 ? -30.376 10.872 42.009 1.00 24.00 117 VAL A N 1
ATOM 919 C CA . VAL A 1 117 ? -29.159 11.032 42.803 1.00 24.00 117 VAL A CA 1
ATOM 920 C C . VAL A 1 117 ? -28.105 10.144 42.153 1.00 24.00 117 VAL A C 1
ATOM 922 O O . VAL A 1 117 ? -28.040 8.943 42.410 1.00 24.00 117 VAL A O 1
ATOM 925 N N . LEU A 1 118 ? -27.324 10.725 41.245 1.00 25.48 118 LEU A N 1
ATOM 926 C CA . LEU A 1 118 ? -26.026 10.172 40.888 1.00 25.48 118 LEU A CA 1
ATOM 927 C C . LEU A 1 118 ? -25.110 10.476 42.073 1.00 25.48 118 LEU A C 1
ATOM 929 O O . LEU A 1 118 ? -24.695 11.618 42.249 1.00 25.48 118 LEU A O 1
ATOM 933 N N . ASN A 1 119 ? -24.833 9.481 42.915 1.00 24.39 119 ASN A N 1
ATOM 934 C CA . ASN A 1 119 ? -23.693 9.594 43.817 1.00 24.39 119 ASN A CA 1
ATOM 935 C C . ASN A 1 119 ? -22.444 9.699 42.929 1.00 24.39 119 ASN A C 1
ATOM 937 O O . ASN A 1 119 ? -22.233 8.789 42.120 1.00 24.39 119 ASN A O 1
ATOM 941 N N . PRO A 1 120 ? -21.626 10.761 43.034 1.00 25.27 120 PRO A N 1
ATOM 942 C CA . PRO A 1 120 ? -20.311 10.746 42.427 1.00 25.27 120 PRO A CA 1
ATOM 943 C C . PRO A 1 120 ? -19.515 9.659 43.145 1.00 25.27 120 PRO A C 1
ATOM 945 O O . PRO A 1 120 ? -19.063 9.828 44.274 1.00 25.27 120 PRO A O 1
ATOM 948 N N . VAL A 1 121 ? -19.388 8.502 42.503 1.00 28.70 121 VAL A N 1
ATOM 949 C CA . VAL A 1 121 ? -18.268 7.618 42.791 1.00 28.70 121 VAL A CA 1
ATOM 950 C C . VAL A 1 121 ? -17.072 8.374 42.244 1.00 28.70 121 VAL A C 1
ATOM 952 O O . VAL A 1 121 ? -16.908 8.470 41.027 1.00 28.70 121 VAL A O 1
ATOM 955 N N . SER A 1 122 ? -16.300 8.993 43.135 1.00 28.5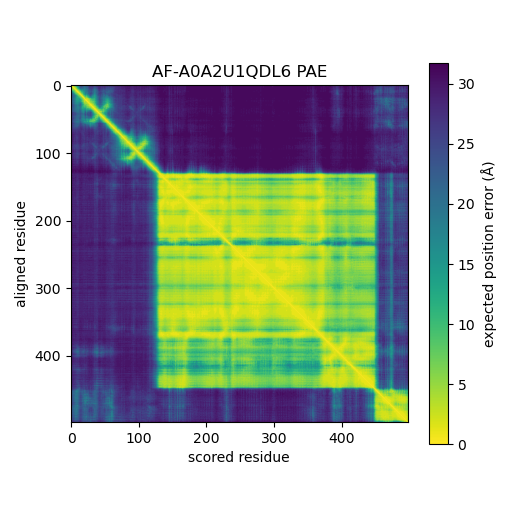8 122 SER A N 1
ATOM 956 C CA . SER A 1 122 ? -14.972 9.484 42.794 1.00 28.58 122 SER A CA 1
ATOM 957 C C . SER A 1 122 ? -14.265 8.346 42.059 1.00 28.58 122 SER A C 1
ATOM 959 O O . SER A 1 122 ? -14.219 7.238 42.610 1.00 28.58 122 SER A O 1
ATOM 961 N N . PRO A 1 123 ? -13.786 8.548 40.818 1.00 32.41 123 PRO A N 1
ATOM 962 C CA . PRO A 1 123 ? -13.011 7.512 40.169 1.00 32.41 123 PRO A CA 1
ATOM 963 C C . PRO A 1 123 ? -11.853 7.167 41.114 1.00 32.41 123 PRO A C 1
ATOM 965 O O . PRO A 1 123 ? -11.271 8.088 41.704 1.00 32.41 123 PRO A O 1
ATOM 968 N N . PRO A 1 124 ? -11.526 5.877 41.315 1.00 32.56 124 PRO A N 1
ATOM 969 C CA . PRO A 1 124 ? -10.241 5.550 41.914 1.00 32.56 124 PRO A CA 1
ATOM 970 C C . PRO A 1 124 ? -9.175 6.340 41.140 1.00 32.56 124 PRO A C 1
ATOM 972 O O . PRO A 1 124 ? -9.347 6.513 39.925 1.00 32.56 124 PRO A O 1
ATOM 975 N N . PRO A 1 125 ? -8.140 6.883 41.812 1.00 31.14 125 PRO A N 1
ATOM 976 C CA . PRO A 1 125 ? -7.094 7.638 41.132 1.00 31.14 125 PRO A CA 1
ATOM 977 C C . PRO A 1 125 ? -6.680 6.837 39.908 1.00 31.14 125 PRO A C 1
ATOM 979 O O . PRO A 1 125 ? -6.416 5.639 40.031 1.00 31.14 125 PRO A O 1
ATOM 982 N N . ALA A 1 126 ? -6.777 7.469 38.734 1.00 34.81 126 ALA A N 1
ATOM 983 C CA . ALA A 1 126 ? -6.554 6.803 37.469 1.00 34.81 126 ALA A CA 1
ATOM 984 C C . ALA A 1 126 ? -5.184 6.134 37.545 1.00 34.81 126 ALA A C 1
ATOM 986 O O . ALA A 1 126 ? -4.153 6.800 37.472 1.00 34.81 126 ALA A O 1
ATOM 987 N N . ALA A 1 127 ? -5.176 4.810 37.703 1.00 31.11 127 ALA A N 1
ATOM 988 C CA . ALA A 1 127 ? -4.071 4.036 37.200 1.00 31.11 127 ALA A CA 1
ATOM 989 C C . ALA A 1 127 ? -3.980 4.456 35.736 1.00 31.11 127 ALA A C 1
ATOM 991 O O . ALA A 1 127 ? -4.962 4.342 34.998 1.00 31.11 127 ALA A O 1
ATOM 992 N N . THR A 1 128 ? -2.857 5.046 35.351 1.00 35.28 128 THR A N 1
ATOM 993 C CA . THR A 1 128 ? -2.507 5.328 33.965 1.00 35.28 128 THR A CA 1
ATOM 994 C C . THR A 1 128 ? -2.404 3.992 33.241 1.00 35.28 128 THR A C 1
ATOM 996 O O . THR A 1 128 ? -1.322 3.478 32.986 1.00 35.28 128 THR A O 1
ATOM 999 N N . THR A 1 129 ? -3.550 3.381 32.940 1.00 41.25 129 THR A N 1
ATOM 1000 C CA . THR A 1 129 ? -3.649 2.313 31.960 1.00 41.25 129 THR A CA 1
ATOM 1001 C C . THR A 1 129 ? -3.337 2.986 30.638 1.00 41.25 129 THR A C 1
ATOM 1003 O O . THR A 1 129 ? -4.198 3.652 30.058 1.00 41.25 129 THR A O 1
ATOM 1006 N N . THR A 1 130 ? -2.079 2.907 30.218 1.00 56.81 130 THR A N 1
ATOM 1007 C CA . THR A 1 130 ? -1.651 3.299 28.882 1.00 56.81 130 THR A CA 1
ATOM 1008 C C . THR A 1 130 ? -2.559 2.581 27.893 1.00 56.81 130 THR A C 1
ATOM 1010 O O . THR A 1 130 ? -2.609 1.354 27.813 1.00 56.81 130 THR A O 1
ATOM 1013 N N . LYS A 1 131 ? -3.404 3.361 27.225 1.00 82.19 131 LYS A N 1
ATOM 1014 C CA . LYS A 1 131 ? -4.392 2.840 26.294 1.00 82.19 131 LYS A CA 1
ATOM 1015 C C . LYS A 1 131 ? -3.637 2.370 25.056 1.00 82.19 131 LYS A C 1
ATOM 1017 O O . LYS A 1 131 ? -3.007 3.185 24.396 1.00 82.19 131 LYS A O 1
ATOM 1022 N N . LYS A 1 132 ? -3.672 1.069 24.766 1.00 92.56 132 LYS A N 1
ATOM 1023 C CA . LYS A 1 132 ? -2.984 0.487 23.607 1.00 92.56 132 LYS A CA 1
ATOM 1024 C C . LYS A 1 132 ? -3.548 1.056 22.304 1.00 92.56 132 LYS A C 1
ATOM 1026 O O . LYS A 1 132 ? -4.762 0.999 22.093 1.00 92.56 132 LYS A O 1
ATOM 1031 N N . ARG A 1 133 ? -2.681 1.589 21.437 1.00 97.06 133 ARG A N 1
ATOM 1032 C CA . ARG A 1 133 ? -3.077 2.253 20.182 1.00 97.06 133 ARG A CA 1
ATOM 1033 C C . ARG A 1 133 ? -2.636 1.496 18.937 1.00 97.06 133 ARG A C 1
ATOM 1035 O O . ARG A 1 133 ? -3.283 1.665 17.900 1.00 97.06 133 ARG A O 1
ATOM 1042 N N . VAL A 1 134 ? -1.594 0.674 19.039 1.00 98.19 134 VAL A N 1
ATOM 1043 C CA . VAL A 1 134 ? -1.062 -0.155 17.948 1.00 98.19 134 VAL A CA 1
ATOM 1044 C C . VAL A 1 134 ? -1.386 -1.629 18.185 1.00 98.19 134 VAL A C 1
ATOM 1046 O O . VAL A 1 134 ? -1.228 -2.130 19.293 1.00 98.19 134 VAL A O 1
ATOM 1049 N N . PHE A 1 135 ? -1.862 -2.315 17.144 1.00 98.25 135 PHE A N 1
ATOM 1050 C CA . PHE A 1 135 ? -2.305 -3.711 17.201 1.00 98.25 135 PHE A CA 1
ATOM 1051 C C . PHE A 1 135 ? -1.650 -4.525 16.090 1.00 98.25 135 PHE A C 1
ATOM 1053 O O . PHE A 1 135 ? -1.901 -4.264 14.913 1.00 98.25 135 PHE A O 1
ATOM 1060 N N . THR A 1 136 ? -0.834 -5.513 16.442 1.00 98.06 136 THR A N 1
ATOM 1061 C CA . THR A 1 136 ? -0.139 -6.357 15.463 1.00 98.06 136 THR A CA 1
ATOM 1062 C C . THR A 1 136 ? -1.006 -7.515 14.957 1.00 98.06 136 THR A C 1
ATOM 1064 O O . THR A 1 136 ? -1.965 -7.963 15.600 1.00 98.06 136 THR A O 1
ATOM 1067 N N . PHE A 1 137 ? -0.688 -7.995 13.757 1.00 96.81 137 PHE A N 1
ATOM 1068 C CA . PHE A 1 137 ? -1.285 -9.183 13.155 1.00 96.81 137 PHE A CA 1
ATOM 1069 C C . PHE A 1 137 ? -0.261 -9.915 12.276 1.00 96.81 137 PHE A C 1
ATOM 1071 O O . PHE A 1 137 ? 0.595 -9.295 11.650 1.00 96.81 137 PHE A O 1
ATOM 1078 N N . GLY A 1 138 ? -0.365 -11.237 12.214 1.00 90.94 138 GLY A N 1
ATOM 1079 C CA . GLY A 1 138 ? 0.506 -12.126 11.448 1.00 90.94 138 GLY A CA 1
ATOM 1080 C C . GLY A 1 138 ? -0.054 -13.548 11.434 1.00 90.94 138 GLY A C 1
ATOM 1081 O O . GLY A 1 138 ? -1.082 -13.825 12.050 1.00 90.94 138 GLY A O 1
ATOM 1082 N N . LYS A 1 139 ? 0.586 -14.472 10.716 1.00 80.56 139 LYS A N 1
ATOM 1083 C CA . LYS A 1 139 ? 0.054 -15.832 10.524 1.00 80.56 139 LYS A CA 1
ATOM 1084 C C . LYS A 1 139 ? -0.245 -16.521 11.868 1.00 80.56 139 LYS A C 1
ATOM 1086 O O . LYS A 1 139 ? 0.664 -16.829 12.635 1.00 80.56 139 LYS A O 1
ATOM 1091 N N . GLY A 1 140 ? -1.528 -16.754 12.154 1.00 84.88 140 GLY A N 1
ATOM 1092 C CA . GLY A 1 140 ? -1.999 -17.407 13.380 1.00 84.88 140 GLY A CA 1
ATOM 1093 C C . GLY A 1 140 ? -1.941 -16.554 14.655 1.00 84.88 140 GLY A C 1
ATOM 1094 O O . GLY A 1 140 ? -2.224 -17.073 15.734 1.00 84.88 140 GLY A O 1
ATOM 1095 N N . LYS A 1 141 ? -1.578 -15.266 14.573 1.00 90.50 141 LYS A N 1
ATOM 1096 C CA . LYS A 1 141 ? -1.473 -14.355 15.726 1.00 90.50 141 LYS A CA 1
ATOM 1097 C C . LYS A 1 141 ? -2.102 -13.004 15.397 1.00 90.50 141 LYS A C 1
ATOM 1099 O O . LYS A 1 141 ? -1.759 -12.372 14.403 1.00 90.50 141 LYS A O 1
ATOM 1104 N N . SER A 1 142 ? -2.984 -12.507 16.257 1.00 94.31 142 SER A N 1
ATOM 1105 C CA . SER A 1 142 ? -3.446 -11.122 16.165 1.00 94.31 142 SER A CA 1
ATOM 1106 C C . SER A 1 142 ? -3.840 -10.568 17.524 1.00 94.31 142 SER A C 1
ATOM 1108 O O . SER A 1 142 ? -4.395 -11.274 18.361 1.00 94.31 142 SER A O 1
ATOM 1110 N N . GLU A 1 143 ? -3.568 -9.282 17.719 1.00 95.81 143 GLU A N 1
ATOM 1111 C CA . GLU A 1 143 ? -4.006 -8.512 18.884 1.00 95.81 143 GLU A CA 1
ATOM 1112 C C . GLU A 1 143 ? -5.392 -7.875 18.677 1.00 95.81 143 GLU A C 1
ATOM 1114 O O . GLU A 1 143 ? -5.963 -7.304 19.606 1.00 95.81 143 GLU A O 1
ATOM 1119 N N . GLY A 1 144 ? -5.927 -7.956 17.454 1.00 93.81 144 GLY A N 1
ATOM 1120 C CA . GLY A 1 144 ? -7.258 -7.493 17.077 1.00 93.81 144 GLY A CA 1
ATOM 1121 C C . GLY A 1 144 ? -8.227 -8.640 16.779 1.00 93.81 144 GLY A C 1
ATOM 1122 O O . GLY A 1 144 ? -7.875 -9.814 16.832 1.00 93.81 144 GLY A O 1
ATOM 1123 N N . ASN A 1 145 ? -9.468 -8.296 16.429 1.00 91.94 145 ASN A N 1
ATOM 1124 C CA . ASN A 1 145 ? -10.466 -9.237 15.906 1.00 91.94 145 ASN A CA 1
ATOM 1125 C C . ASN A 1 145 ? -11.565 -8.507 15.111 1.00 91.94 145 ASN A C 1
ATOM 1127 O O . ASN A 1 145 ? -11.681 -7.275 15.167 1.00 91.94 145 ASN A O 1
ATOM 1131 N N . LYS A 1 146 ? -12.433 -9.266 14.427 1.00 88.94 146 LYS A N 1
ATOM 1132 C CA . LYS A 1 146 ? -13.568 -8.752 13.633 1.00 88.94 146 LYS A CA 1
ATOM 1133 C C . LYS A 1 146 ? -14.533 -7.842 14.407 1.00 88.94 146 LYS A C 1
ATOM 1135 O O . LYS A 1 146 ? -15.214 -7.021 13.791 1.00 88.94 146 LYS A O 1
ATOM 1140 N N . GLY A 1 147 ? -14.615 -7.964 15.734 1.00 90.19 147 GLY A N 1
ATOM 1141 C CA . GLY A 1 147 ? -15.469 -7.134 16.592 1.00 90.19 147 GLY A CA 1
ATOM 1142 C C . GLY A 1 147 ? -14.953 -5.705 16.793 1.00 90.19 147 GLY A C 1
ATOM 1143 O O . GLY A 1 147 ? -15.718 -4.818 17.165 1.00 90.19 147 GLY A O 1
ATOM 1144 N N . MET A 1 148 ? -13.678 -5.444 16.494 1.00 93.81 148 MET A N 1
ATOM 1145 C CA . MET A 1 148 ? -13.002 -4.175 16.784 1.00 93.81 148 MET A CA 1
ATOM 1146 C C . MET A 1 148 ? -13.056 -3.168 15.624 1.00 93.81 148 MET A C 1
ATOM 1148 O O . MET A 1 148 ? -12.211 -2.280 15.539 1.00 93.81 148 MET A O 1
ATOM 1152 N N . LYS A 1 149 ? -14.055 -3.248 14.733 1.00 92.00 149 LYS A N 1
ATOM 1153 C CA . LYS A 1 149 ? -14.183 -2.352 13.559 1.00 92.00 149 LYS A CA 1
ATOM 1154 C C . LYS A 1 149 ? -14.205 -0.866 13.910 1.00 92.00 149 LYS A C 1
ATOM 1156 O O . LYS A 1 149 ? -13.720 -0.049 13.135 1.00 92.00 149 LYS A O 1
ATOM 1161 N N . SER A 1 150 ? -14.766 -0.506 15.063 1.00 92.31 150 SER A N 1
ATOM 1162 C CA . SER A 1 150 ? -14.803 0.882 15.531 1.00 92.31 150 SER A CA 1
ATOM 1163 C C . SER A 1 150 ? -13.433 1.420 15.946 1.00 92.31 150 SER A C 1
ATOM 1165 O O . SER A 1 150 ? -13.280 2.634 15.972 1.00 92.31 150 SER A O 1
ATOM 1167 N N . LEU A 1 151 ? -12.476 0.539 16.267 1.00 95.44 151 LEU A N 1
ATOM 1168 C CA . LEU A 1 151 ? -11.131 0.880 16.734 1.00 95.44 151 LEU A CA 1
ATOM 1169 C C . LEU A 1 151 ? -10.063 0.658 15.655 1.00 95.44 151 LEU A C 1
ATOM 1171 O O . LEU A 1 151 ? -9.177 1.487 15.495 1.00 95.44 151 LEU A O 1
ATOM 1175 N N . LEU A 1 152 ? -10.141 -0.450 14.917 1.00 95.12 152 LEU A N 1
ATOM 1176 C CA . LEU A 1 152 ? -9.155 -0.865 13.906 1.00 95.12 152 LEU A CA 1
ATOM 1177 C C . LEU A 1 152 ? -9.596 -0.534 12.473 1.0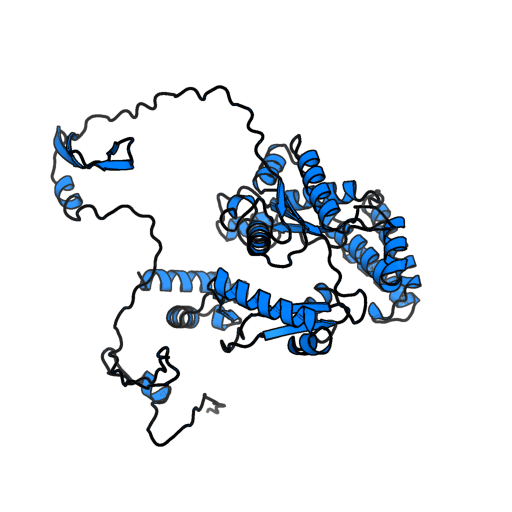0 95.12 152 LEU A C 1
ATOM 1179 O O . LEU A 1 152 ? -8.895 -0.827 11.506 1.00 95.12 152 LEU A O 1
ATOM 1183 N N . GLY A 1 153 ? -10.793 0.030 12.319 1.00 92.56 153 GLY A N 1
ATOM 1184 C CA . GLY A 1 153 ? -11.437 0.151 11.022 1.00 92.56 153 GLY A CA 1
ATOM 1185 C C . GLY A 1 153 ? -11.905 -1.194 10.461 1.00 92.56 153 GLY A C 1
ATOM 1186 O O . GLY A 1 153 ? -11.615 -2.266 10.993 1.00 92.56 153 GLY A O 1
ATOM 1187 N N . GLY A 1 154 ? -12.636 -1.149 9.346 1.00 88.25 154 GLY A N 1
ATOM 1188 C CA . GLY A 1 154 ? -13.104 -2.355 8.663 1.00 88.25 154 GLY A CA 1
ATOM 1189 C C . GLY A 1 154 ? -11.952 -3.208 8.123 1.00 88.25 154 GLY A C 1
ATOM 1190 O O . GLY A 1 154 ? -11.978 -4.427 8.268 1.00 88.25 154 GLY A O 1
ATOM 1191 N N . LYS A 1 155 ? -10.923 -2.567 7.549 1.00 88.31 155 LYS A N 1
ATOM 1192 C CA . LYS A 1 155 ? -9.746 -3.257 6.995 1.00 88.31 155 LYS A CA 1
ATOM 1193 C C . LYS A 1 155 ? -8.894 -3.901 8.090 1.00 88.31 155 LYS A C 1
ATOM 1195 O O . LYS A 1 155 ? -8.649 -5.098 8.006 1.00 88.31 155 LYS A O 1
ATOM 1200 N N . GLY A 1 156 ? -8.511 -3.148 9.123 1.00 92.12 156 GLY A N 1
ATOM 1201 C CA . GLY A 1 156 ? -7.670 -3.663 10.206 1.00 92.12 156 GLY A CA 1
ATOM 1202 C C . GLY A 1 156 ? -8.348 -4.779 10.996 1.00 92.12 156 GLY A C 1
ATOM 1203 O O . GLY A 1 156 ? -7.732 -5.806 11.259 1.00 92.12 156 GLY A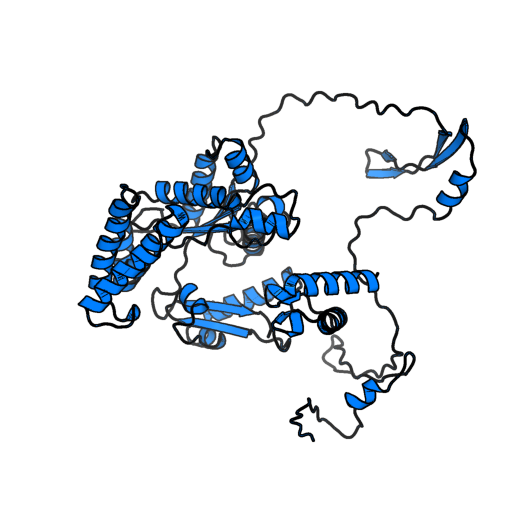 O 1
ATOM 1204 N N . ALA A 1 157 ? -9.650 -4.650 11.280 1.00 92.38 157 ALA A N 1
ATOM 1205 C CA . ALA A 1 157 ? -10.411 -5.714 11.938 1.00 92.38 157 ALA A CA 1
ATOM 1206 C C . ALA A 1 157 ? -10.497 -6.997 11.091 1.00 92.38 157 ALA A C 1
ATOM 1208 O O . ALA A 1 157 ? -10.418 -8.094 11.638 1.00 92.38 157 ALA A O 1
ATOM 1209 N N . ASN A 1 158 ? -10.638 -6.879 9.766 1.00 87.75 158 ASN A N 1
ATOM 1210 C CA . ASN A 1 158 ? -10.643 -8.041 8.878 1.00 87.75 158 ASN A CA 1
ATOM 1211 C C . ASN A 1 158 ? -9.243 -8.654 8.716 1.00 87.75 158 ASN A C 1
ATOM 1213 O O . ASN A 1 158 ? -9.139 -9.871 8.685 1.00 87.75 158 ASN A O 1
ATOM 1217 N N . LEU A 1 159 ? -8.175 -7.850 8.644 1.00 90.69 159 LEU A N 1
ATOM 1218 C CA . LEU A 1 159 ? -6.793 -8.350 8.623 1.00 90.69 159 LEU A CA 1
ATOM 1219 C C . LEU A 1 159 ? -6.475 -9.139 9.895 1.00 90.69 159 LEU A C 1
ATOM 1221 O O . LEU A 1 159 ? -5.944 -10.243 9.812 1.00 90.69 159 LEU A O 1
ATOM 1225 N N . ALA A 1 160 ? -6.870 -8.602 11.048 1.00 93.75 160 ALA A N 1
ATOM 1226 C CA . ALA A 1 160 ? -6.748 -9.270 12.335 1.00 93.75 160 ALA A CA 1
ATOM 1227 C C . ALA A 1 160 ? -7.527 -10.596 12.387 1.00 93.75 160 ALA A C 1
ATOM 1229 O O . ALA A 1 160 ? -6.998 -11.602 12.853 1.00 93.75 160 ALA A O 1
ATOM 1230 N N . GLU A 1 161 ? -8.757 -10.618 11.865 1.00 91.94 161 GLU A N 1
ATOM 1231 C CA . GLU A 1 161 ? -9.564 -11.842 11.795 1.00 91.94 161 GLU A CA 1
ATOM 1232 C C . GLU A 1 161 ? -8.952 -12.887 10.857 1.00 91.94 161 GLU A C 1
ATOM 1234 O O . GLU A 1 161 ? -8.827 -14.049 11.217 1.00 91.94 161 GLU A O 1
ATOM 1239 N N . MET A 1 162 ? -8.526 -12.483 9.658 1.00 87.25 162 MET A N 1
ATOM 1240 C CA . MET A 1 162 ? -7.891 -13.395 8.704 1.00 87.25 162 MET A CA 1
ATOM 1241 C C . MET A 1 162 ? -6.600 -13.994 9.280 1.00 87.25 162 MET A C 1
ATOM 1243 O O . MET A 1 162 ? -6.352 -15.191 9.142 1.00 87.25 162 MET A O 1
ATOM 1247 N N . ALA A 1 163 ? -5.810 -13.176 9.976 1.00 90.81 163 ALA A N 1
ATOM 1248 C CA . ALA A 1 163 ? -4.620 -13.613 10.692 1.00 90.81 163 ALA A CA 1
ATOM 1249 C C . ALA A 1 163 ? -4.951 -14.612 11.817 1.00 90.81 163 ALA A C 1
ATOM 1251 O O . ALA A 1 163 ? -4.280 -15.639 11.940 1.00 90.81 163 ALA A O 1
ATOM 1252 N N . SER A 1 164 ? -5.993 -14.351 12.615 1.00 91.00 164 SER A N 1
ATOM 1253 C CA . SER A 1 164 ? -6.372 -15.195 13.757 1.00 91.00 164 SER A CA 1
ATOM 1254 C C . SER A 1 164 ? -6.949 -16.552 13.345 1.00 91.00 164 SER A C 1
ATOM 1256 O O . SER A 1 164 ? -6.714 -17.543 14.034 1.00 91.00 164 SER A O 1
ATOM 1258 N N . ILE A 1 165 ? -7.638 -16.632 12.201 1.00 88.06 165 ILE A N 1
ATOM 1259 C CA . ILE A 1 165 ? -8.168 -17.895 11.657 1.00 88.06 165 ILE A CA 1
ATOM 1260 C C . ILE A 1 165 ? -7.127 -18.700 10.862 1.00 88.06 165 ILE A C 1
ATOM 1262 O O . ILE A 1 165 ? -7.461 -19.738 10.294 1.00 88.06 165 ILE A O 1
ATOM 1266 N N . GLY A 1 166 ? -5.869 -18.246 10.838 1.00 83.56 166 GLY A N 1
ATOM 1267 C CA . GLY A 1 166 ? -4.736 -18.993 10.290 1.00 83.56 166 GLY A CA 1
ATOM 1268 C C . GLY A 1 166 ? -4.474 -18.792 8.799 1.00 83.56 166 GLY A C 1
ATOM 1269 O O . GLY A 1 166 ? -3.658 -19.526 8.243 1.00 83.56 166 GLY A O 1
ATOM 1270 N N . LEU A 1 167 ? -5.108 -17.808 8.150 1.00 84.31 167 LEU A N 1
ATOM 1271 C CA . LEU A 1 167 ? -4.794 -17.489 6.757 1.00 84.31 167 LEU A CA 1
ATOM 1272 C C . LEU A 1 167 ? -3.384 -16.902 6.642 1.00 84.31 167 LEU A C 1
ATOM 1274 O O . LEU A 1 167 ? -2.891 -16.212 7.541 1.00 84.31 167 LEU A O 1
ATOM 1278 N N . SER A 1 168 ? -2.753 -17.142 5.494 1.00 81.31 168 SER A N 1
ATOM 1279 C CA . SER A 1 168 ? -1.446 -16.584 5.140 1.00 81.31 168 SER A CA 1
ATOM 1280 C C . SER A 1 168 ? -1.564 -15.090 4.806 1.00 81.31 168 SER A C 1
ATOM 1282 O O . SER A 1 168 ? -1.520 -14.673 3.652 1.00 81.31 168 SER A O 1
ATOM 1284 N N . VAL A 1 169 ? -1.748 -14.275 5.846 1.00 88.38 169 VAL A N 1
ATOM 1285 C CA . VAL A 1 169 ? -1.768 -12.811 5.771 1.00 88.38 169 VAL A CA 1
ATOM 1286 C C . VAL A 1 169 ? -0.350 -12.283 6.011 1.00 88.38 169 VAL A C 1
ATOM 1288 O O . VAL A 1 169 ? 0.239 -12.624 7.041 1.00 88.38 169 VAL A O 1
ATOM 1291 N N . PRO A 1 170 ? 0.200 -11.431 5.122 1.00 91.44 170 PRO A N 1
ATOM 1292 C CA . PRO A 1 170 ? 1.476 -10.771 5.373 1.00 91.44 170 PRO A CA 1
ATOM 1293 C C . PRO A 1 170 ? 1.430 -9.995 6.699 1.00 91.44 170 PRO A C 1
ATOM 1295 O O . PRO A 1 170 ? 0.461 -9.253 6.915 1.00 91.44 170 PRO A O 1
ATOM 1298 N N . PRO A 1 171 ? 2.418 -10.166 7.595 1.00 96.19 171 PRO A N 1
ATOM 1299 C CA . PRO A 1 171 ? 2.403 -9.554 8.913 1.00 96.19 171 PRO A CA 1
ATOM 1300 C C . PRO A 1 171 ? 2.409 -8.029 8.833 1.00 96.19 171 PRO A C 1
ATOM 1302 O O . PRO A 1 171 ? 2.929 -7.412 7.896 1.00 96.19 171 PRO A O 1
ATOM 1305 N N . GLY A 1 172 ? 1.810 -7.415 9.842 1.00 97.62 172 GLY A N 1
ATOM 1306 C CA . GLY A 1 172 ? 1.631 -5.980 9.907 1.00 97.62 172 GLY A CA 1
ATOM 1307 C C . GLY A 1 172 ? 1.122 -5.511 11.259 1.00 97.62 172 GLY A C 1
ATOM 1308 O O . GLY A 1 172 ? 1.057 -6.255 12.240 1.00 97.62 172 GLY A O 1
ATOM 1309 N N . LEU A 1 173 ? 0.751 -4.241 11.292 1.00 98.38 173 LEU A N 1
ATOM 1310 C CA . LEU A 1 173 ? 0.164 -3.576 12.440 1.00 98.38 173 LEU A CA 1
ATOM 1311 C C . LEU A 1 173 ? -0.927 -2.601 12.005 1.00 98.38 173 LEU A C 1
ATOM 1313 O O . LEU A 1 173 ? -0.927 -2.079 10.889 1.00 98.38 173 LEU A O 1
ATOM 1317 N N . THR A 1 174 ? -1.876 -2.362 12.902 1.00 98.44 174 THR A N 1
ATOM 1318 C CA . THR A 1 174 ? -2.938 -1.372 12.744 1.00 98.44 174 THR A CA 1
ATOM 1319 C C . THR A 1 174 ? -2.812 -0.318 13.833 1.00 98.44 174 THR A C 1
ATOM 1321 O O . THR A 1 174 ? -2.897 -0.636 15.019 1.00 98.44 174 THR A O 1
ATOM 1324 N N . ILE A 1 175 ? -2.661 0.941 13.434 1.00 98.44 175 ILE A N 1
ATOM 1325 C CA . ILE A 1 175 ? -2.781 2.102 14.312 1.00 98.44 175 ILE A CA 1
ATOM 1326 C C . ILE A 1 175 ? -4.262 2.465 14.407 1.00 98.44 175 ILE A C 1
ATOM 1328 O O . ILE A 1 175 ? -4.926 2.661 13.389 1.00 98.44 175 ILE A O 1
ATOM 1332 N N . SER A 1 176 ? -4.787 2.531 15.624 1.00 97.81 176 SER A N 1
ATOM 1333 C CA . SER A 1 176 ? -6.217 2.694 15.879 1.00 97.81 176 SER A CA 1
ATOM 1334 C C . SER A 1 176 ? -6.805 4.038 15.422 1.00 97.81 176 SER A C 1
ATOM 1336 O O . SER A 1 176 ? -6.133 5.066 15.354 1.00 97.81 176 SER A O 1
ATOM 1338 N N . THR A 1 177 ? -8.123 4.068 15.215 1.00 96.25 177 THR A N 1
ATOM 1339 C CA . THR A 1 177 ? -8.897 5.299 14.977 1.00 96.25 177 THR A CA 1
ATOM 1340 C C . THR A 1 177 ? -8.851 6.268 16.159 1.00 96.25 177 THR A C 1
ATOM 1342 O O . THR A 1 177 ? -9.152 7.447 16.007 1.00 96.25 177 THR A O 1
ATOM 1345 N N . GLU A 1 178 ? -8.552 5.776 17.363 1.00 95.94 178 GLU A N 1
ATOM 1346 C CA . GLU A 1 178 ? -8.424 6.622 18.551 1.00 95.94 178 GLU A CA 1
ATOM 1347 C C . GLU A 1 178 ? -7.127 7.422 18.529 1.00 95.94 178 GLU A C 1
ATOM 1349 O O . GLU A 1 178 ? -7.170 8.609 18.832 1.00 95.94 178 GLU A O 1
ATOM 1354 N N . ALA A 1 179 ? -6.028 6.830 18.054 1.00 97.00 179 ALA A N 1
ATOM 1355 C CA . ALA A 1 179 ? -4.794 7.562 17.785 1.00 97.00 179 ALA A CA 1
ATOM 1356 C C . ALA A 1 179 ? -5.001 8.668 16.734 1.00 97.00 179 ALA A C 1
ATOM 1358 O O . ALA A 1 179 ? -4.491 9.771 16.901 1.00 97.00 179 ALA A O 1
ATOM 1359 N N . CYS A 1 180 ? -5.818 8.418 15.701 1.00 96.44 180 CYS A N 1
ATOM 1360 C CA . CYS A 1 180 ? -6.223 9.457 14.746 1.00 96.44 180 CYS A CA 1
ATOM 1361 C C . CYS A 1 180 ? -6.990 10.598 15.433 1.00 96.44 180 CYS A C 1
ATOM 1363 O O . CYS A 1 180 ? -6.739 11.769 15.163 1.00 96.44 180 CYS A O 1
ATOM 1365 N N . ASN A 1 181 ? -7.922 10.275 16.331 1.00 95.38 181 ASN A N 1
ATOM 1366 C CA . ASN A 1 181 ? -8.667 11.288 17.076 1.00 95.38 181 ASN A CA 1
ATOM 1367 C C . ASN A 1 181 ? -7.752 12.097 18.015 1.00 95.38 181 ASN A C 1
ATOM 1369 O O . ASN A 1 181 ? -7.881 13.314 18.086 1.00 95.38 181 ASN A O 1
ATOM 1373 N N . GLU A 1 182 ? -6.820 11.438 18.709 1.00 96.06 182 GLU A N 1
ATOM 1374 C CA . GLU A 1 182 ? -5.794 12.095 19.532 1.00 96.06 182 GLU A CA 1
ATOM 1375 C C . GLU A 1 182 ? -4.913 13.029 18.692 1.00 96.06 182 GLU A C 1
ATOM 1377 O O . GLU A 1 182 ? -4.664 14.158 19.104 1.00 96.06 182 GLU A O 1
ATOM 1382 N N . TYR A 1 183 ? -4.507 12.599 17.494 1.00 96.25 183 TYR A N 1
ATOM 1383 C CA . TYR A 1 183 ? -3.739 13.411 16.548 1.00 96.25 183 TYR A CA 1
ATOM 1384 C C . TYR A 1 183 ? -4.485 14.691 16.147 1.00 96.25 183 TYR A C 1
ATOM 1386 O O . TYR A 1 183 ? -3.928 15.788 16.218 1.00 96.25 183 TYR A O 1
ATOM 1394 N N . VAL A 1 184 ? -5.766 14.572 15.779 1.00 92.94 184 VAL A N 1
ATOM 1395 C CA . VAL A 1 184 ? -6.604 15.722 15.399 1.00 92.94 184 VAL A CA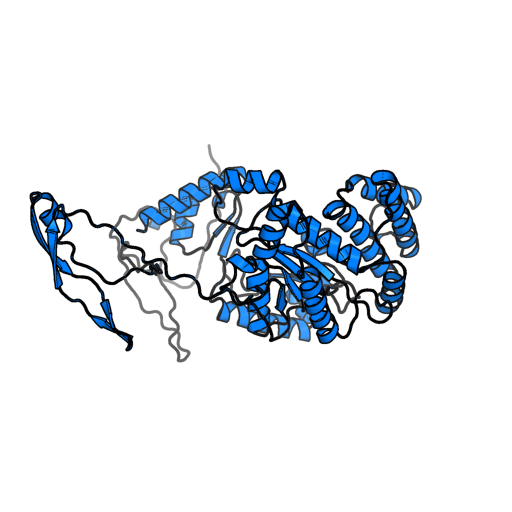 1
ATOM 1396 C C . VAL A 1 184 ? -6.806 16.666 16.590 1.00 92.94 184 VAL A C 1
ATOM 1398 O O . VAL A 1 184 ? -6.608 17.874 16.459 1.00 92.94 184 VAL A O 1
ATOM 1401 N N . GLN A 1 185 ? -7.134 16.133 17.771 1.00 92.69 185 GLN A N 1
ATOM 1402 C CA . GLN A 1 185 ? -7.323 16.931 18.991 1.00 92.69 185 GLN A CA 1
ATOM 1403 C C . GLN A 1 185 ? -6.027 17.597 19.475 1.00 92.69 185 GLN A C 1
ATOM 1405 O O . GLN A 1 185 ? -6.070 18.695 20.025 1.00 92.69 185 GLN A O 1
ATOM 1410 N N . GLY A 1 186 ? -4.877 16.963 19.240 1.00 92.56 186 GLY A N 1
ATOM 1411 C CA . GLY A 1 186 ? -3.544 17.472 19.561 1.00 92.56 186 GLY A CA 1
ATOM 1412 C C . GLY A 1 186 ? -3.007 18.521 18.583 1.00 92.56 186 GLY A C 1
ATOM 1413 O O . GLY A 1 186 ? -1.824 18.856 18.647 1.00 92.56 186 GLY A O 1
ATOM 1414 N N . GLY A 1 187 ? -3.838 19.030 17.666 1.00 93.12 187 GLY A N 1
ATOM 1415 C CA . GLY A 1 187 ? -3.424 20.022 16.675 1.00 93.12 187 GLY A CA 1
ATOM 1416 C C . GLY A 1 187 ? -2.546 19.432 15.574 1.00 93.12 187 GLY A C 1
ATOM 1417 O O . GLY A 1 187 ? -1.563 20.059 15.183 1.00 93.12 187 GLY A O 1
ATOM 1418 N N . LYS A 1 188 ? -2.896 18.229 15.094 1.00 92.94 188 LYS A N 1
ATOM 1419 C CA . LYS A 1 188 ? -2.195 17.496 14.026 1.00 92.94 188 LYS A CA 1
ATOM 1420 C C . LYS A 1 188 ? -0.751 17.132 14.377 1.00 92.94 188 LYS A C 1
ATOM 1422 O O . LYS A 1 188 ? 0.169 17.249 13.570 1.00 92.94 188 LYS A O 1
ATOM 1427 N N . LYS A 1 189 ? -0.548 16.687 15.616 1.00 93.75 189 LYS A N 1
ATOM 1428 C CA . LYS A 1 189 ? 0.735 16.176 16.111 1.00 93.75 189 LYS A CA 1
ATOM 1429 C C . LYS A 1 189 ? 0.552 14.760 16.618 1.00 93.75 189 LYS A C 1
ATOM 1431 O O . LYS A 1 189 ? -0.450 14.466 17.269 1.00 93.75 189 LYS A O 1
ATOM 1436 N N . LEU A 1 190 ? 1.519 13.888 16.333 1.00 93.62 190 LEU A N 1
ATOM 1437 C CA . LEU A 1 190 ? 1.491 12.525 16.855 1.00 93.62 190 LEU A CA 1
ATOM 1438 C C . LEU A 1 190 ? 1.443 12.568 18.391 1.00 93.62 190 LEU A C 1
ATOM 1440 O O . LEU A 1 190 ? 2.258 13.265 19.003 1.00 93.62 190 LEU A O 1
ATOM 1444 N N . PRO A 1 191 ? 0.489 11.867 19.026 1.00 93.88 191 PRO A N 1
ATOM 1445 C CA . PRO A 1 191 ? 0.394 11.849 20.475 1.00 93.88 191 PRO A CA 1
ATOM 1446 C C . PRO A 1 191 ? 1.625 11.177 21.090 1.00 93.88 191 PRO A C 1
ATOM 1448 O O . PRO A 1 191 ? 2.219 10.263 20.514 1.00 93.88 191 PRO A O 1
ATOM 1451 N N . SER A 1 192 ? 1.994 11.624 22.291 1.00 93.69 192 SER A N 1
ATOM 1452 C CA . SER A 1 192 ? 3.174 11.115 22.999 1.00 93.69 192 SER A CA 1
ATOM 1453 C C . SER A 1 192 ? 3.134 9.587 23.153 1.00 93.69 192 SER A C 1
ATOM 1455 O O . SER A 1 192 ? 2.073 8.996 23.400 1.00 93.69 192 SER A O 1
ATOM 1457 N N . GLY A 1 193 ? 4.289 8.947 22.962 1.00 95.25 193 GLY A N 1
ATOM 1458 C CA . GLY A 1 193 ? 4.480 7.495 23.023 1.00 95.25 193 GLY A CA 1
ATOM 1459 C C . GLY A 1 193 ? 3.912 6.699 21.842 1.00 95.25 193 GLY A C 1
ATOM 1460 O O . GLY A 1 193 ? 4.215 5.518 21.722 1.00 95.25 193 GLY A O 1
ATOM 1461 N N . LEU A 1 194 ? 3.117 7.300 20.943 1.00 96.88 194 LEU A N 1
ATOM 1462 C CA . LEU A 1 194 ? 2.565 6.555 19.803 1.00 96.88 194 LEU A CA 1
ATOM 1463 C C . LEU A 1 194 ? 3.661 6.111 18.833 1.00 96.88 194 LEU A C 1
ATOM 1465 O O . LEU A 1 194 ? 3.575 5.025 18.270 1.00 96.88 194 LEU A O 1
ATOM 1469 N N . TRP A 1 195 ? 4.681 6.946 18.629 1.00 97.81 195 TRP A N 1
ATOM 1470 C CA . TRP A 1 195 ? 5.791 6.599 17.747 1.00 97.81 195 TRP A CA 1
ATOM 1471 C C . TRP A 1 195 ? 6.568 5.383 18.258 1.00 97.81 195 TRP A C 1
ATOM 1473 O O . TRP A 1 195 ? 6.877 4.488 17.475 1.00 97.81 195 TRP A O 1
ATOM 1483 N N . ASP A 1 196 ? 6.788 5.297 19.569 1.00 97.38 196 ASP A N 1
ATOM 1484 C CA . ASP A 1 196 ? 7.451 4.149 20.186 1.00 97.38 196 ASP A CA 1
ATOM 1485 C C . ASP A 1 196 ? 6.610 2.872 20.021 1.00 97.38 196 ASP A C 1
ATOM 1487 O O . ASP A 1 196 ? 7.136 1.854 19.579 1.00 97.38 196 ASP A O 1
ATOM 1491 N N . GLU A 1 197 ? 5.285 2.940 20.225 1.00 97.81 197 GLU A N 1
ATOM 1492 C CA . GLU A 1 197 ? 4.370 1.814 19.953 1.00 97.81 197 GLU A CA 1
ATOM 1493 C C . GLU A 1 197 ? 4.407 1.364 18.476 1.00 97.81 197 GLU A C 1
ATOM 1495 O O . GLU A 1 197 ? 4.324 0.170 18.174 1.00 97.81 197 GLU A O 1
ATOM 1500 N N . ILE A 1 198 ? 4.532 2.306 17.530 1.00 98.25 198 ILE A N 1
ATOM 1501 C CA . ILE A 1 198 ? 4.667 1.991 16.098 1.00 98.25 198 ILE A CA 1
ATOM 1502 C C . ILE A 1 198 ? 5.989 1.262 15.839 1.00 98.25 198 ILE A C 1
ATOM 1504 O O . ILE A 1 198 ? 6.001 0.276 15.100 1.00 98.25 198 ILE A O 1
ATOM 1508 N N . LEU A 1 199 ? 7.091 1.715 16.444 1.00 97.75 199 LEU A N 1
ATOM 1509 C CA . LEU A 1 199 ? 8.401 1.078 16.307 1.00 97.75 199 LEU A CA 1
ATOM 1510 C C . LEU A 1 199 ? 8.435 -0.320 16.943 1.00 97.75 199 LEU A C 1
ATOM 1512 O O . LEU A 1 199 ? 9.022 -1.230 16.359 1.00 97.75 199 LEU A O 1
ATOM 1516 N N . GLU A 1 200 ? 7.767 -0.523 18.079 1.00 97.38 200 GLU A N 1
ATOM 1517 C CA . GLU A 1 200 ? 7.588 -1.846 18.691 1.00 97.38 200 GLU A CA 1
ATOM 1518 C C . GLU A 1 200 ? 6.812 -2.795 17.767 1.00 97.38 200 GLU A C 1
ATOM 1520 O O . GLU A 1 200 ? 7.237 -3.927 17.517 1.00 97.38 200 GLU A O 1
ATOM 1525 N N . GLY A 1 201 ? 5.702 -2.325 17.189 1.00 97.56 201 GLY A N 1
ATOM 1526 C CA . GLY A 1 201 ? 4.945 -3.107 16.214 1.00 97.56 201 GLY A CA 1
ATOM 1527 C C . GLY A 1 201 ? 5.749 -3.394 14.940 1.00 97.56 201 GLY A C 1
ATOM 1528 O O . GLY A 1 201 ? 5.666 -4.493 14.391 1.00 97.56 201 GLY A O 1
ATOM 1529 N N . LEU A 1 202 ? 6.569 -2.447 14.476 1.00 97.62 202 LEU A N 1
ATOM 1530 C CA . LEU A 1 202 ? 7.468 -2.659 13.341 1.00 97.62 202 LEU A CA 1
ATOM 1531 C C . LEU A 1 202 ? 8.529 -3.716 13.669 1.00 97.62 202 LEU A C 1
ATOM 1533 O O . LEU A 1 202 ? 8.814 -4.569 12.832 1.00 97.62 202 LEU A O 1
ATOM 1537 N N . GLN A 1 203 ? 9.070 -3.717 14.889 1.00 97.38 203 GLN A N 1
ATOM 1538 C CA . GLN A 1 203 ? 10.022 -4.733 15.334 1.00 97.38 203 GLN A CA 1
ATOM 1539 C C . GLN A 1 203 ? 9.408 -6.140 15.319 1.00 97.38 203 GLN A C 1
ATOM 1541 O O . GLN A 1 203 ? 10.081 -7.094 14.919 1.00 97.38 203 GLN A O 1
ATOM 1546 N N . TYR A 1 204 ? 8.130 -6.272 15.687 1.00 96.25 204 TYR A N 1
ATOM 1547 C CA . TYR A 1 204 ? 7.385 -7.525 15.535 1.00 96.25 204 TYR A CA 1
ATOM 1548 C C . TYR A 1 204 ? 7.350 -7.986 14.068 1.00 96.25 204 TYR A C 1
ATOM 1550 O O . TYR A 1 204 ? 7.719 -9.124 13.780 1.00 96.25 204 TYR A O 1
ATOM 1558 N N . VAL A 1 205 ? 7.004 -7.095 13.130 1.00 96.75 205 VAL A N 1
ATOM 1559 C CA . VAL A 1 205 ? 6.971 -7.413 11.688 1.00 96.75 205 VAL A CA 1
ATOM 1560 C C . VAL A 1 205 ? 8.355 -7.818 11.169 1.00 96.75 205 VAL A C 1
ATOM 1562 O O . VAL A 1 205 ? 8.476 -8.820 10.464 1.00 96.75 205 VAL A O 1
ATOM 1565 N N . GLN A 1 206 ? 9.405 -7.082 11.547 1.00 96.56 206 GLN A N 1
ATOM 1566 C CA . GLN A 1 206 ? 10.789 -7.390 11.165 1.00 96.56 206 GLN A CA 1
ATOM 1567 C C . GLN A 1 206 ? 11.222 -8.775 11.656 1.00 96.56 206 GLN A C 1
ATOM 1569 O O . GLN A 1 206 ? 11.861 -9.527 10.921 1.00 96.56 206 GLN A O 1
ATOM 1574 N N . THR A 1 207 ? 10.837 -9.135 12.882 1.00 95.69 207 THR A N 1
ATOM 1575 C CA . THR A 1 207 ? 11.180 -10.427 13.490 1.00 95.69 207 THR A CA 1
ATOM 1576 C C . THR A 1 207 ? 10.456 -11.582 12.800 1.00 95.69 207 THR A C 1
ATOM 1578 O O . THR A 1 207 ? 11.081 -12.597 12.508 1.00 95.69 207 THR A O 1
ATOM 1581 N N . GLU A 1 208 ? 9.163 -11.429 12.501 1.00 93.44 208 GLU A N 1
ATOM 1582 C CA . GLU A 1 208 ? 8.366 -12.481 11.851 1.00 93.44 208 GLU A CA 1
ATOM 1583 C C . GLU A 1 208 ? 8.789 -12.717 10.388 1.00 93.44 208 GLU A C 1
ATOM 1585 O O . GLU A 1 208 ? 8.740 -13.852 9.919 1.00 93.44 208 GLU A O 1
ATOM 1590 N N . ILE A 1 209 ? 9.242 -11.681 9.670 1.00 92.88 209 ILE A N 1
ATOM 1591 C CA . ILE A 1 209 ? 9.742 -11.811 8.286 1.00 92.88 209 ILE A CA 1
ATOM 1592 C C . ILE A 1 209 ? 11.234 -12.176 8.223 1.00 92.88 209 ILE A C 1
ATOM 1594 O O . ILE A 1 209 ? 11.684 -12.774 7.246 1.00 92.88 209 ILE A O 1
ATOM 1598 N N . GLY A 1 210 ? 12.023 -11.814 9.237 1.00 95.06 210 GLY A N 1
ATOM 1599 C CA . GLY A 1 210 ? 13.483 -11.930 9.194 1.00 95.06 210 GLY A CA 1
ATOM 1600 C C . GLY A 1 210 ? 14.147 -10.911 8.256 1.00 95.06 210 GLY A C 1
ATOM 1601 O O . GLY A 1 210 ? 15.200 -11.201 7.681 1.00 95.06 210 GLY A O 1
ATOM 1602 N N . ALA A 1 211 ? 13.530 -9.738 8.090 1.00 94.38 211 ALA A N 1
ATOM 1603 C CA . ALA A 1 211 ? 14.002 -8.619 7.272 1.00 94.38 211 ALA A CA 1
ATOM 1604 C C . ALA A 1 211 ? 13.902 -7.303 8.053 1.00 94.38 211 ALA A C 1
ATOM 1606 O O . ALA A 1 211 ? 13.110 -7.200 8.989 1.00 94.38 211 ALA A O 1
ATOM 1607 N N . SER A 1 212 ? 14.668 -6.292 7.648 1.00 96.44 212 SER A N 1
ATOM 1608 C CA . SER A 1 212 ? 14.769 -5.018 8.366 1.00 96.44 212 SER A CA 1
ATOM 1609 C C . SER A 1 212 ? 14.460 -3.837 7.454 1.00 96.44 212 SER A C 1
ATOM 1611 O O . SER A 1 212 ? 14.820 -3.814 6.274 1.00 96.44 212 SER A O 1
ATOM 1613 N N . LEU A 1 213 ? 13.773 -2.837 8.002 1.00 96.56 213 LEU A N 1
ATOM 1614 C CA . LEU A 1 213 ? 13.432 -1.617 7.287 1.00 96.56 213 LEU A CA 1
ATOM 1615 C C . LEU A 1 213 ? 14.714 -0.805 7.050 1.00 96.56 213 LEU A C 1
ATOM 1617 O O . LEU A 1 213 ? 15.389 -0.416 8.001 1.00 96.56 213 LEU A O 1
ATOM 1621 N N . GLY A 1 214 ? 15.044 -0.561 5.781 1.00 94.69 214 GLY A N 1
ATOM 1622 C CA . GLY A 1 214 ? 16.265 0.147 5.385 1.00 94.69 214 GLY A CA 1
ATOM 1623 C C . GLY A 1 214 ? 17.517 -0.716 5.233 1.00 94.69 214 GLY A C 1
ATOM 1624 O O . GLY A 1 214 ? 18.574 -0.161 4.962 1.00 94.69 214 GLY A O 1
ATOM 1625 N N . ASP A 1 215 ? 17.427 -2.041 5.387 1.00 95.31 215 ASP A N 1
ATOM 1626 C CA . ASP A 1 215 ? 18.554 -2.957 5.172 1.00 95.31 215 ASP A CA 1
ATOM 1627 C C . ASP A 1 215 ? 18.625 -3.400 3.697 1.00 95.31 215 ASP A C 1
ATOM 1629 O O . ASP A 1 215 ? 17.740 -4.126 3.237 1.00 95.31 215 ASP A O 1
ATOM 1633 N N . PRO A 1 216 ? 19.677 -3.041 2.940 1.00 94.44 216 PRO A N 1
ATOM 1634 C CA . PRO A 1 216 ? 19.822 -3.460 1.545 1.00 94.44 216 PRO A CA 1
ATOM 1635 C C . PRO A 1 216 ? 19.986 -4.972 1.352 1.00 94.44 216 PRO A C 1
ATOM 1637 O O . PRO A 1 216 ? 19.640 -5.519 0.306 1.00 94.44 216 PRO A O 1
ATOM 1640 N N . THR A 1 217 ? 20.523 -5.679 2.346 1.00 92.44 217 THR A N 1
ATOM 1641 C CA . THR A 1 217 ? 20.777 -7.122 2.263 1.00 92.44 217 THR A CA 1
ATOM 1642 C C . THR A 1 217 ? 19.523 -7.938 2.539 1.00 92.44 217 THR A C 1
ATOM 1644 O O . THR A 1 217 ? 19.343 -9.001 1.942 1.00 92.44 217 THR A O 1
ATOM 1647 N N . LYS A 1 218 ? 18.634 -7.461 3.414 1.00 91.25 218 LYS A N 1
ATOM 1648 C CA . LYS A 1 218 ? 17.352 -8.093 3.758 1.00 91.25 218 LYS A CA 1
ATOM 1649 C C . LYS A 1 218 ? 16.259 -7.023 3.857 1.00 91.25 218 LYS A C 1
ATOM 1651 O O . LYS A 1 218 ? 15.812 -6.716 4.963 1.00 91.25 218 LYS A O 1
ATOM 1656 N N . PRO A 1 219 ? 15.825 -6.471 2.711 1.00 93.31 219 PRO A N 1
ATOM 1657 C CA . PRO A 1 219 ? 14.946 -5.316 2.712 1.00 93.31 219 PRO A CA 1
ATOM 1658 C C . PRO A 1 219 ? 13.534 -5.692 3.148 1.00 93.31 219 PRO A C 1
ATOM 1660 O O . PRO A 1 219 ? 12.888 -6.545 2.537 1.00 93.31 219 PRO A O 1
ATOM 1663 N N . LEU A 1 220 ? 13.043 -5.023 4.190 1.00 95.62 220 LEU A N 1
ATOM 1664 C CA . LEU A 1 220 ? 11.621 -4.963 4.501 1.00 95.62 220 LEU A CA 1
ATOM 1665 C C . LEU A 1 220 ? 11.024 -3.739 3.808 1.00 95.62 220 LEU A C 1
ATOM 1667 O O . LEU A 1 220 ? 11.417 -2.611 4.095 1.00 95.62 220 LEU A O 1
ATOM 1671 N N . LEU A 1 221 ? 10.048 -3.969 2.935 1.00 96.25 221 LEU A N 1
ATOM 1672 C CA . LEU A 1 221 ? 9.233 -2.917 2.335 1.00 96.25 221 LEU A CA 1
ATOM 1673 C C . LEU A 1 221 ? 7.818 -2.986 2.905 1.00 96.25 221 LEU A C 1
ATOM 1675 O O . LEU A 1 221 ? 7.328 -4.067 3.237 1.00 96.25 221 LEU A O 1
ATOM 1679 N N . LEU A 1 222 ? 7.164 -1.837 3.037 1.00 97.50 222 LEU A N 1
ATOM 1680 C CA . LEU A 1 222 ? 5.866 -1.698 3.692 1.00 97.50 222 LEU A CA 1
ATOM 1681 C C . LEU A 1 222 ? 4.825 -1.095 2.744 1.00 97.50 222 LEU A C 1
ATOM 1683 O O . LEU A 1 222 ? 5.139 -0.309 1.852 1.00 97.50 222 LEU A O 1
ATOM 1687 N N . SER A 1 223 ? 3.564 -1.442 2.974 1.00 95.00 223 SER A N 1
ATOM 1688 C CA . SER A 1 223 ? 2.415 -0.691 2.478 1.00 95.00 223 SER A CA 1
ATOM 1689 C C . SER A 1 223 ? 1.741 0.046 3.624 1.00 95.00 223 SER A C 1
ATOM 1691 O O . SER A 1 223 ? 1.655 -0.482 4.733 1.00 95.00 223 SER A O 1
ATOM 1693 N N . VAL A 1 224 ? 1.237 1.246 3.346 1.00 96.19 224 VAL A N 1
ATOM 1694 C CA . VAL A 1 224 ? 0.477 2.067 4.293 1.00 96.19 224 VAL A CA 1
ATOM 1695 C C . VAL A 1 224 ? -0.908 2.322 3.711 1.00 96.19 224 VAL A C 1
ATOM 1697 O O . VAL A 1 224 ? -1.052 2.838 2.603 1.00 96.19 224 VAL A O 1
ATOM 1700 N N . ARG A 1 225 ? -1.945 1.900 4.441 1.00 91.94 225 ARG A N 1
ATOM 1701 C CA . ARG A 1 225 ? -3.335 1.891 3.965 1.00 91.94 225 ARG A CA 1
ATOM 1702 C C . ARG A 1 225 ? -4.287 2.485 4.991 1.00 91.94 225 ARG A C 1
ATOM 1704 O O . ARG A 1 225 ? -4.400 1.985 6.113 1.00 91.94 225 ARG A O 1
ATOM 1711 N N . SER A 1 226 ? -5.069 3.473 4.569 1.00 91.06 226 SER A N 1
ATOM 1712 C CA . SER A 1 226 ? -6.178 4.011 5.359 1.00 91.06 226 SER A CA 1
ATOM 1713 C C . SER A 1 226 ? -7.309 2.980 5.525 1.00 91.06 226 SER A C 1
ATOM 1715 O O . SER A 1 226 ? -7.611 2.186 4.619 1.00 91.06 226 SER A O 1
ATOM 1717 N N . GLY A 1 227 ? -7.948 2.971 6.698 1.00 86.56 227 GLY A N 1
ATOM 1718 C CA . GLY A 1 227 ? -9.080 2.096 7.002 1.00 86.56 227 GLY A CA 1
ATOM 1719 C C . GLY A 1 227 ? -9.999 2.673 8.075 1.00 86.56 227 GLY A C 1
ATOM 1720 O O . GLY A 1 227 ? -9.758 2.499 9.262 1.00 86.56 227 GLY A O 1
ATOM 1721 N N . ALA A 1 228 ? -11.096 3.311 7.676 1.00 86.06 228 ALA A N 1
ATOM 1722 C CA . ALA A 1 228 ? -12.151 3.721 8.602 1.00 86.06 228 ALA A CA 1
ATOM 1723 C C . ALA A 1 228 ? -13.084 2.546 8.964 1.00 86.06 228 ALA A C 1
ATOM 1725 O O . ALA A 1 228 ? -13.056 1.488 8.331 1.00 86.06 228 ALA A O 1
ATOM 1726 N N . ALA A 1 229 ? -13.927 2.722 9.989 1.00 81.38 229 ALA A N 1
ATOM 1727 C CA . ALA A 1 229 ? -14.902 1.707 10.422 1.00 81.38 229 ALA A CA 1
ATOM 1728 C C . ALA A 1 229 ? -15.923 1.344 9.328 1.00 81.38 229 ALA A C 1
ATOM 1730 O O . ALA A 1 229 ? -16.414 0.217 9.276 1.00 81.38 229 ALA A O 1
ATOM 1731 N N . ILE A 1 230 ? -16.209 2.298 8.444 1.00 77.38 230 ILE A N 1
ATOM 1732 C CA . ILE A 1 230 ? -17.044 2.139 7.254 1.00 77.38 230 ILE A CA 1
ATOM 1733 C C . ILE A 1 230 ? -16.263 2.588 6.021 1.00 77.38 230 ILE A C 1
ATOM 1735 O O . ILE A 1 230 ? -15.321 3.372 6.134 1.00 77.38 230 ILE A O 1
ATOM 1739 N N . SER A 1 231 ? -16.653 2.103 4.842 1.00 73.94 231 SER A N 1
ATOM 1740 C CA . SER A 1 231 ? -16.014 2.514 3.590 1.00 73.94 231 SER A CA 1
ATOM 1741 C C . SER A 1 231 ? -16.226 4.010 3.345 1.00 73.94 231 SER A C 1
ATOM 1743 O O . SER A 1 231 ? -17.361 4.497 3.361 1.00 73.94 231 SER A O 1
ATOM 1745 N N . MET A 1 232 ? -15.129 4.738 3.135 1.00 72.44 232 MET A N 1
ATOM 1746 C CA . MET A 1 232 ? -15.144 6.176 2.892 1.00 72.44 232 MET A CA 1
ATOM 1747 C C . MET A 1 232 ? -14.297 6.526 1.661 1.00 72.44 232 MET A C 1
ATOM 1749 O O . MET A 1 232 ? -13.068 6.467 1.730 1.00 72.44 232 MET A O 1
ATOM 1753 N N . PRO A 1 233 ? -14.928 6.911 0.541 1.00 64.75 233 PRO A N 1
ATOM 1754 C CA . PRO A 1 233 ? -14.249 7.513 -0.598 1.00 64.75 233 PRO A CA 1
ATOM 1755 C C . PRO A 1 233 ? -13.594 8.845 -0.205 1.00 64.75 233 PRO A C 1
ATOM 1757 O O . PRO A 1 233 ? -14.201 9.655 0.494 1.00 64.75 233 PRO A O 1
ATOM 1760 N N . GLY A 1 234 ? -12.382 9.097 -0.705 1.00 59.56 234 GLY A N 1
ATOM 1761 C CA . GLY A 1 234 ? -11.640 10.339 -0.449 1.00 59.56 234 GLY A CA 1
ATOM 1762 C C . GLY A 1 234 ? -10.741 10.336 0.785 1.00 59.56 234 GLY A C 1
ATOM 1763 O O . GLY A 1 234 ? -10.246 11.394 1.169 1.00 59.56 234 GLY A O 1
ATOM 1764 N N . MET A 1 235 ? -10.544 9.166 1.387 1.00 71.31 235 MET A N 1
ATOM 1765 C CA . MET A 1 235 ? -9.404 8.902 2.264 1.00 71.31 235 MET A CA 1
ATOM 1766 C C . MET A 1 235 ? -8.132 8.722 1.435 1.00 71.31 235 MET A C 1
ATOM 1768 O O . MET A 1 235 ? -8.234 8.415 0.249 1.00 71.31 235 MET A O 1
ATOM 1772 N N . MET A 1 236 ? -6.969 8.892 2.071 1.00 74.31 236 MET A N 1
ATOM 1773 C CA . MET A 1 236 ? -5.661 8.728 1.434 1.00 74.31 236 MET A CA 1
ATOM 1774 C C . MET A 1 236 ? -5.586 7.429 0.628 1.00 74.31 236 MET A C 1
ATOM 1776 O O . MET A 1 236 ? -5.974 6.361 1.133 1.00 74.31 236 MET A O 1
ATOM 1780 N N . ASP A 1 237 ? -5.065 7.547 -0.592 1.00 73.06 237 ASP A N 1
ATOM 1781 C CA . ASP A 1 237 ? -4.741 6.416 -1.448 1.00 73.06 237 ASP A CA 1
ATOM 1782 C C . ASP A 1 237 ? -3.653 5.541 -0.803 1.00 73.06 237 ASP A C 1
ATOM 1784 O O . ASP A 1 237 ? -2.979 5.917 0.156 1.00 73.06 237 ASP A O 1
ATOM 1788 N N . THR A 1 238 ? -3.546 4.298 -1.260 1.00 81.75 238 THR A N 1
ATOM 1789 C CA . THR A 1 238 ? -2.583 3.350 -0.688 1.00 81.75 238 THR A CA 1
ATOM 1790 C C . THR A 1 238 ? -1.170 3.738 -1.097 1.00 81.75 238 THR A C 1
ATOM 1792 O O . THR A 1 238 ? -0.937 3.936 -2.280 1.00 81.75 238 THR A O 1
ATOM 1795 N N . VAL A 1 239 ? -0.232 3.761 -0.145 1.00 89.81 239 VAL A N 1
ATOM 1796 C CA . VAL A 1 239 ? 1.203 3.870 -0.443 1.00 89.81 239 VAL A CA 1
ATOM 1797 C C . VAL A 1 239 ? 1.814 2.474 -0.418 1.00 89.81 239 VAL A C 1
ATOM 1799 O O . VAL A 1 239 ? 1.681 1.761 0.579 1.00 89.81 239 VAL A O 1
ATOM 1802 N N . LEU A 1 240 ? 2.461 2.065 -1.506 1.00 90.00 240 LEU A N 1
ATOM 1803 C CA . LEU A 1 240 ? 3.198 0.804 -1.629 1.00 90.00 240 LEU A CA 1
ATOM 1804 C C . LEU A 1 240 ? 4.706 1.065 -1.626 1.00 90.00 240 LEU A C 1
ATOM 1806 O O . LEU A 1 240 ? 5.144 2.180 -1.887 1.00 90.00 240 LEU A O 1
ATOM 1810 N N . ASN A 1 241 ? 5.495 0.016 -1.379 1.00 94.31 241 ASN A N 1
ATOM 1811 C CA . ASN A 1 241 ? 6.961 0.035 -1.468 1.00 94.31 241 ASN A CA 1
ATOM 1812 C C . ASN A 1 241 ? 7.661 1.050 -0.540 1.00 94.31 241 ASN A C 1
ATOM 1814 O O . ASN A 1 241 ? 8.793 1.457 -0.805 1.00 94.31 241 ASN A O 1
ATOM 1818 N N . LEU A 1 242 ? 7.019 1.425 0.571 1.00 97.81 242 LEU A N 1
ATOM 1819 C CA . LEU A 1 242 ? 7.627 2.288 1.576 1.00 97.81 242 LEU A CA 1
ATOM 1820 C C . LEU A 1 242 ? 8.861 1.610 2.173 1.00 97.81 242 LEU A C 1
ATOM 1822 O O . LEU A 1 242 ? 8.811 0.438 2.546 1.00 97.81 242 LEU A O 1
ATOM 1826 N N . GLY A 1 243 ? 9.954 2.360 2.271 1.00 97.44 243 GLY A N 1
ATOM 1827 C CA . GLY A 1 243 ? 11.265 1.884 2.703 1.00 97.44 243 GLY A CA 1
ATOM 1828 C C . GLY A 1 243 ? 12.301 1.811 1.585 1.00 97.44 243 GLY A C 1
ATOM 1829 O O . GLY A 1 243 ? 13.463 1.529 1.869 1.00 97.44 243 GLY A O 1
ATOM 1830 N N . LEU A 1 244 ? 11.916 2.087 0.334 1.00 98.00 244 LEU A N 1
ATOM 1831 C CA . LEU A 1 244 ? 12.870 2.220 -0.762 1.00 98.00 244 LEU A CA 1
ATOM 1832 C C . LEU A 1 244 ? 13.700 3.508 -0.631 1.00 98.00 244 LEU A C 1
ATOM 1834 O O . LEU A 1 244 ? 13.183 4.604 -0.398 1.00 98.00 244 LEU A O 1
ATOM 1838 N N . ASN A 1 245 ? 15.000 3.348 -0.841 1.00 98.06 245 ASN A N 1
ATOM 1839 C CA . ASN A 1 245 ? 16.006 4.384 -1.041 1.00 98.06 245 ASN A CA 1
ATOM 1840 C C . ASN A 1 245 ? 17.096 3.828 -1.979 1.00 98.06 245 ASN A C 1
ATOM 1842 O O . ASN A 1 245 ? 16.955 2.712 -2.489 1.00 98.06 245 ASN A O 1
ATOM 1846 N N . ASP A 1 246 ? 18.164 4.585 -2.215 1.00 97.75 246 ASP A N 1
ATOM 1847 C CA . ASP A 1 246 ? 19.214 4.218 -3.170 1.00 97.75 246 ASP A CA 1
ATOM 1848 C C . ASP A 1 246 ? 19.968 2.940 -2.798 1.00 97.75 246 ASP A C 1
ATOM 1850 O O . ASP A 1 246 ? 20.282 2.114 -3.660 1.00 97.75 246 ASP A O 1
ATOM 1854 N N . GLU A 1 247 ? 20.221 2.732 -1.512 1.00 97.06 247 GLU A N 1
ATOM 1855 C CA . GLU A 1 247 ? 20.906 1.544 -1.028 1.00 97.06 247 GLU A CA 1
ATOM 1856 C C . GLU A 1 247 ? 19.983 0.321 -1.107 1.00 97.06 247 GLU A C 1
ATOM 1858 O O . GLU A 1 247 ? 20.360 -0.730 -1.633 1.00 97.06 247 GLU A O 1
ATOM 1863 N N . VAL A 1 248 ? 18.740 0.464 -0.641 1.00 97.06 248 VAL A N 1
ATOM 1864 C CA . VAL A 1 248 ? 17.736 -0.606 -0.623 1.00 97.06 248 VAL A CA 1
ATOM 1865 C C . VAL A 1 248 ? 17.344 -1.023 -2.038 1.00 97.06 248 VAL A C 1
ATOM 1867 O O . VAL A 1 248 ? 17.221 -2.220 -2.297 1.00 97.06 248 VAL A O 1
ATOM 1870 N N . VAL A 1 249 ? 17.185 -0.082 -2.977 1.00 96.62 249 VAL A N 1
ATOM 1871 C CA . VAL A 1 249 ? 16.850 -0.415 -4.371 1.00 96.62 249 VAL A CA 1
ATOM 1872 C C . VAL A 1 249 ? 17.991 -1.170 -5.050 1.00 96.62 249 VAL A C 1
ATOM 1874 O O . VAL A 1 249 ? 17.727 -2.105 -5.804 1.00 96.62 249 VAL A O 1
ATOM 1877 N N . ALA A 1 250 ? 19.252 -0.844 -4.747 1.00 95.19 250 ALA A N 1
ATOM 1878 C CA . ALA A 1 250 ? 20.401 -1.588 -5.258 1.00 95.19 250 ALA A CA 1
ATOM 1879 C C . ALA A 1 250 ? 20.424 -3.029 -4.716 1.00 95.19 250 ALA A C 1
ATOM 1881 O O . ALA A 1 250 ? 20.630 -3.980 -5.475 1.00 95.19 250 ALA A O 1
ATOM 1882 N N . GLY A 1 251 ? 20.132 -3.208 -3.424 1.00 93.44 251 GLY A N 1
ATOM 1883 C CA . GLY A 1 251 ? 19.971 -4.530 -2.815 1.00 93.44 251 GLY A CA 1
ATOM 1884 C C . GLY A 1 251 ? 18.809 -5.333 -3.412 1.00 93.44 251 GLY A C 1
ATOM 1885 O O . GLY A 1 251 ? 18.952 -6.517 -3.733 1.00 93.44 251 GLY A O 1
ATOM 1886 N N . LEU A 1 252 ? 17.668 -4.677 -3.640 1.00 91.50 252 LEU A N 1
ATOM 1887 C CA . LEU A 1 252 ? 16.493 -5.275 -4.273 1.00 91.50 252 LEU A CA 1
ATOM 1888 C C . LEU A 1 252 ? 16.773 -5.678 -5.728 1.00 91.50 252 LEU A C 1
ATOM 1890 O O . LEU A 1 252 ? 16.381 -6.772 -6.141 1.00 91.50 252 LEU A O 1
ATOM 1894 N N . ALA A 1 253 ? 17.496 -4.840 -6.477 1.00 92.56 253 ALA A N 1
ATOM 1895 C CA . ALA A 1 253 ? 17.916 -5.096 -7.852 1.00 92.56 253 ALA A CA 1
ATOM 1896 C C . ALA A 1 253 ? 18.777 -6.359 -7.961 1.00 92.56 253 ALA A C 1
ATOM 1898 O O . ALA A 1 253 ? 18.560 -7.166 -8.865 1.00 92.56 253 ALA A O 1
ATOM 1899 N N . GLY A 1 254 ? 19.706 -6.558 -7.019 1.00 88.19 254 GLY A N 1
ATOM 1900 C CA . GLY A 1 254 ? 20.557 -7.748 -6.973 1.00 88.19 254 GLY A CA 1
ATOM 1901 C C . GLY A 1 254 ? 19.787 -9.053 -6.742 1.00 88.19 254 GLY A C 1
ATOM 1902 O O . GLY A 1 254 ? 20.218 -10.102 -7.208 1.00 88.19 254 GLY A O 1
ATOM 1903 N N . LYS A 1 255 ? 18.636 -8.997 -6.057 1.00 83.75 255 LYS A N 1
ATOM 1904 C CA . LYS A 1 255 ? 17.813 -10.182 -5.752 1.00 83.75 255 LYS A CA 1
ATOM 1905 C C . LYS A 1 255 ? 16.692 -10.449 -6.749 1.00 83.75 255 LYS A C 1
ATOM 1907 O O . LYS A 1 255 ? 16.365 -11.601 -6.998 1.00 83.75 255 LYS A O 1
ATOM 1912 N N . SER A 1 256 ? 16.073 -9.387 -7.252 1.00 82.19 256 SER A N 1
ATOM 1913 C CA . SER A 1 256 ? 14.772 -9.453 -7.935 1.00 82.19 256 SER A CA 1
ATOM 1914 C C . SER A 1 256 ? 14.821 -8.882 -9.356 1.00 82.19 256 SER A C 1
ATOM 1916 O O . SER A 1 256 ? 13.799 -8.798 -10.028 1.00 82.19 256 SER A O 1
ATOM 1918 N N . GLY A 1 257 ? 16.009 -8.477 -9.816 1.00 89.06 257 GLY A N 1
ATOM 1919 C CA . GLY A 1 257 ? 16.231 -7.869 -11.122 1.00 89.06 257 GLY A CA 1
ATOM 1920 C C . GLY A 1 257 ? 16.185 -6.340 -11.082 1.00 89.06 257 GLY A C 1
ATOM 1921 O O . GLY A 1 257 ? 15.297 -5.724 -10.489 1.00 89.06 257 GLY A O 1
ATOM 1922 N N . ALA A 1 258 ? 17.144 -5.713 -11.768 1.00 92.81 258 ALA A N 1
ATOM 1923 C CA . ALA A 1 258 ? 17.311 -4.260 -11.770 1.00 92.81 258 ALA A CA 1
ATOM 1924 C C . ALA A 1 258 ? 16.096 -3.511 -12.328 1.00 92.81 258 ALA A C 1
ATOM 1926 O O . ALA A 1 258 ? 15.664 -2.522 -11.742 1.00 92.81 258 ALA A O 1
ATOM 1927 N N . ARG A 1 259 ? 15.506 -4.004 -13.425 1.00 88.94 259 ARG A N 1
ATOM 1928 C CA . ARG A 1 259 ? 14.337 -3.364 -14.043 1.00 88.94 259 ARG A CA 1
ATOM 1929 C C . ARG A 1 259 ? 13.171 -3.263 -13.056 1.00 88.94 259 ARG A C 1
ATOM 1931 O O . ARG A 1 259 ? 12.596 -2.195 -12.907 1.00 88.94 259 ARG A O 1
ATOM 1938 N N . PHE A 1 260 ? 12.860 -4.357 -12.360 1.00 87.25 260 PHE A N 1
ATOM 1939 C CA . PHE A 1 260 ? 11.794 -4.403 -11.359 1.00 87.25 260 PHE A CA 1
ATOM 1940 C C . PHE A 1 260 ? 12.063 -3.455 -10.181 1.00 87.25 260 PHE A C 1
ATOM 1942 O O . PHE A 1 260 ? 11.166 -2.721 -9.765 1.00 87.25 260 PHE A O 1
ATOM 1949 N N . ALA A 1 261 ? 13.289 -3.454 -9.656 1.00 92.38 261 ALA A N 1
ATOM 1950 C CA . ALA A 1 261 ? 13.639 -2.629 -8.508 1.00 92.38 261 ALA A CA 1
ATOM 1951 C C . ALA A 1 261 ? 13.512 -1.131 -8.825 1.00 92.38 261 ALA A C 1
ATOM 1953 O O . ALA A 1 261 ? 12.871 -0.399 -8.071 1.00 92.38 261 ALA A O 1
ATOM 1954 N N . TYR A 1 262 ? 14.046 -0.683 -9.967 1.00 95.44 262 TYR A N 1
ATOM 1955 C CA . TYR A 1 262 ? 13.947 0.720 -10.375 1.00 95.44 262 TYR A CA 1
ATOM 1956 C C . TYR A 1 262 ? 12.535 1.112 -10.835 1.00 95.44 262 TYR A C 1
ATOM 1958 O O . TYR A 1 262 ? 12.119 2.233 -10.551 1.00 95.44 262 TYR A O 1
ATOM 1966 N N . ASP A 1 263 ? 11.755 0.203 -11.440 1.00 90.94 263 ASP A N 1
ATOM 1967 C CA . ASP A 1 263 ? 10.330 0.456 -11.724 1.00 90.94 263 ASP A CA 1
ATOM 1968 C C . ASP A 1 263 ? 9.532 0.662 -10.427 1.00 90.94 263 ASP A C 1
ATOM 1970 O O . ASP A 1 263 ? 8.787 1.631 -10.283 1.00 90.94 263 ASP A O 1
ATOM 1974 N N . SER A 1 264 ? 9.758 -0.203 -9.435 1.00 90.62 264 SER A N 1
ATOM 1975 C CA . SER A 1 264 ? 9.138 -0.082 -8.112 1.00 90.62 264 SER A CA 1
ATOM 1976 C C . SER A 1 264 ? 9.543 1.216 -7.417 1.00 90.62 264 SER A C 1
ATOM 1978 O O . SER A 1 264 ? 8.712 1.842 -6.756 1.00 90.62 264 SER A O 1
ATOM 1980 N N . TYR A 1 265 ? 10.800 1.644 -7.587 1.00 96.69 265 TYR A N 1
ATOM 1981 C CA . TYR A 1 265 ? 11.303 2.861 -6.963 1.00 96.69 265 TYR A CA 1
ATOM 1982 C C . TYR A 1 265 ? 10.748 4.132 -7.607 1.00 96.69 265 TYR A C 1
ATOM 1984 O O . TYR A 1 265 ? 10.296 5.010 -6.874 1.00 96.69 265 TYR A O 1
ATOM 1992 N N . ARG A 1 266 ? 10.664 4.223 -8.944 1.00 96.06 266 ARG A N 1
ATOM 1993 C CA . ARG A 1 266 ? 10.010 5.380 -9.587 1.00 96.06 266 ARG A CA 1
ATOM 1994 C C . ARG A 1 266 ? 8.529 5.490 -9.206 1.00 96.06 266 ARG A C 1
ATOM 1996 O O . ARG A 1 266 ? 8.061 6.589 -8.928 1.00 96.06 266 ARG A O 1
ATOM 2003 N N . ARG A 1 267 ? 7.805 4.363 -9.127 1.00 92.25 267 ARG A N 1
ATOM 2004 C CA . ARG A 1 267 ? 6.385 4.331 -8.740 1.00 92.25 267 ARG A CA 1
ATOM 2005 C C . ARG A 1 267 ? 6.217 4.774 -7.297 1.00 92.25 267 ARG A C 1
ATOM 2007 O O . ARG A 1 267 ? 5.308 5.534 -6.993 1.00 92.25 267 ARG A O 1
ATOM 2014 N N . PHE A 1 268 ? 7.118 4.342 -6.416 1.00 96.25 268 PHE A N 1
ATOM 2015 C CA . PHE A 1 268 ? 7.131 4.805 -5.036 1.00 96.25 268 PHE A CA 1
ATOM 2016 C C . PHE A 1 268 ? 7.412 6.306 -4.930 1.00 96.25 268 PHE A C 1
ATOM 2018 O O . PHE A 1 268 ? 6.721 6.984 -4.181 1.00 96.25 268 PHE A O 1
ATOM 2025 N N . LEU A 1 269 ? 8.377 6.837 -5.686 1.00 98.00 269 LEU A N 1
ATOM 2026 C CA . LEU A 1 269 ? 8.682 8.270 -5.690 1.00 98.00 269 LEU A CA 1
ATOM 2027 C C . LEU A 1 269 ? 7.482 9.112 -6.134 1.00 98.00 269 LEU A C 1
ATOM 2029 O O . LEU A 1 269 ? 7.188 10.116 -5.494 1.00 98.00 269 LEU A O 1
ATOM 2033 N N . ASP A 1 270 ? 6.774 8.699 -7.177 1.00 96.25 270 ASP A N 1
ATOM 2034 C CA . ASP A 1 270 ? 5.550 9.372 -7.618 1.00 96.25 270 ASP A CA 1
ATOM 2035 C C . ASP A 1 270 ? 4.435 9.250 -6.569 1.00 96.25 270 ASP A C 1
ATOM 2037 O O . ASP A 1 270 ? 3.951 10.249 -6.045 1.00 96.25 270 ASP A O 1
ATOM 2041 N N . MET A 1 271 ? 4.107 8.026 -6.150 1.00 92.88 271 MET A N 1
ATOM 2042 C CA . MET A 1 271 ? 3.026 7.751 -5.201 1.00 92.88 271 MET A CA 1
ATOM 2043 C C . MET A 1 271 ? 3.250 8.408 -3.834 1.00 92.88 271 MET A C 1
ATOM 2045 O O . MET A 1 271 ? 2.338 9.010 -3.276 1.00 92.88 271 MET A O 1
ATOM 2049 N N . PHE A 1 272 ? 4.460 8.334 -3.281 1.00 97.31 272 PHE A N 1
ATOM 2050 C CA . PHE A 1 272 ? 4.803 9.009 -2.030 1.00 97.31 272 PHE A CA 1
ATOM 2051 C C . PHE A 1 272 ? 4.774 10.531 -2.211 1.00 97.31 272 PHE A C 1
ATOM 2053 O O . PHE A 1 272 ? 4.244 11.248 -1.363 1.00 97.31 272 PHE A O 1
ATOM 2060 N N . GLY A 1 273 ? 5.280 11.028 -3.340 1.00 97.06 273 GLY A N 1
ATOM 2061 C CA . GLY A 1 273 ? 5.303 12.451 -3.653 1.00 97.06 273 GLY A CA 1
ATOM 2062 C C . GLY A 1 273 ? 3.892 13.008 -3.731 1.00 97.06 273 GLY A C 1
ATOM 2063 O O . GLY A 1 273 ? 3.580 14.013 -3.100 1.00 97.06 273 GLY A O 1
ATOM 2064 N N . ASN A 1 274 ? 3.014 12.310 -4.438 1.00 94.06 274 ASN A N 1
ATOM 2065 C CA . ASN A 1 274 ? 1.633 12.706 -4.610 1.00 94.06 274 ASN A CA 1
ATOM 2066 C C . ASN A 1 274 ? 0.808 12.565 -3.340 1.00 94.06 274 ASN A C 1
ATOM 2068 O O . ASN A 1 274 ? 0.186 13.527 -2.898 1.00 94.06 274 ASN A O 1
ATOM 2072 N N . VAL A 1 275 ? 0.825 11.383 -2.735 1.00 91.00 275 VAL A N 1
ATOM 2073 C CA . VAL A 1 275 ? -0.124 11.045 -1.679 1.00 91.00 275 VAL A CA 1
ATOM 2074 C C . VAL A 1 275 ? 0.340 11.561 -0.310 1.00 91.00 275 VAL A C 1
ATOM 2076 O O . VAL A 1 275 ? -0.490 11.974 0.498 1.00 91.00 275 VAL A O 1
ATOM 2079 N N . VAL A 1 276 ? 1.648 11.551 -0.028 1.00 95.50 276 VAL A N 1
ATOM 2080 C CA . VAL A 1 276 ? 2.207 11.972 1.275 1.00 95.50 276 VAL A CA 1
ATOM 2081 C C . VAL A 1 276 ? 2.670 13.420 1.241 1.00 95.50 276 VAL A C 1
ATOM 2083 O O . VAL A 1 276 ? 2.419 14.169 2.182 1.00 95.50 276 VAL A O 1
ATOM 2086 N N . MET A 1 277 ? 3.354 13.812 0.165 1.00 95.19 277 MET A N 1
ATOM 2087 C CA . MET A 1 277 ? 3.961 15.137 0.061 1.00 95.19 277 MET A CA 1
ATOM 2088 C C . MET A 1 277 ? 3.092 16.132 -0.714 1.00 95.19 277 MET A C 1
ATOM 2090 O O . MET A 1 277 ? 3.476 17.289 -0.790 1.00 95.19 277 MET A O 1
ATOM 2094 N N . ASP A 1 278 ? 1.928 15.757 -1.256 1.00 94.19 278 ASP A N 1
ATOM 2095 C CA . ASP A 1 278 ? 1.048 16.664 -2.016 1.00 94.19 278 ASP A CA 1
ATOM 2096 C C . ASP A 1 278 ? 1.759 17.310 -3.231 1.00 94.19 278 ASP A C 1
ATOM 2098 O O . ASP A 1 278 ? 1.696 18.519 -3.466 1.00 94.19 278 ASP A O 1
ATOM 2102 N N . ILE A 1 279 ? 2.526 16.501 -3.971 1.00 96.69 279 ILE A N 1
ATOM 2103 C CA . ILE A 1 279 ? 3.158 16.853 -5.252 1.00 96.69 279 ILE A CA 1
ATOM 2104 C C . ILE A 1 279 ? 2.242 16.386 -6.399 1.00 96.69 279 ILE A C 1
ATOM 2106 O O . ILE A 1 279 ? 1.878 15.213 -6.452 1.00 96.69 279 ILE A O 1
ATOM 2110 N N . PRO A 1 280 ? 1.844 17.240 -7.354 1.00 96.50 280 PRO A N 1
ATOM 2111 C CA . PRO A 1 280 ? 0.967 16.822 -8.444 1.00 96.50 280 PRO A CA 1
ATOM 2112 C C . PRO A 1 280 ? 1.563 15.679 -9.280 1.00 96.50 280 PRO A C 1
ATOM 2114 O O . PRO A 1 280 ? 2.650 15.823 -9.835 1.00 96.50 280 PRO A O 1
ATOM 2117 N N . HIS A 1 281 ? 0.810 14.584 -9.438 1.00 93.44 281 HIS A N 1
ATOM 2118 C CA . HIS A 1 281 ? 1.188 13.426 -10.266 1.00 93.44 281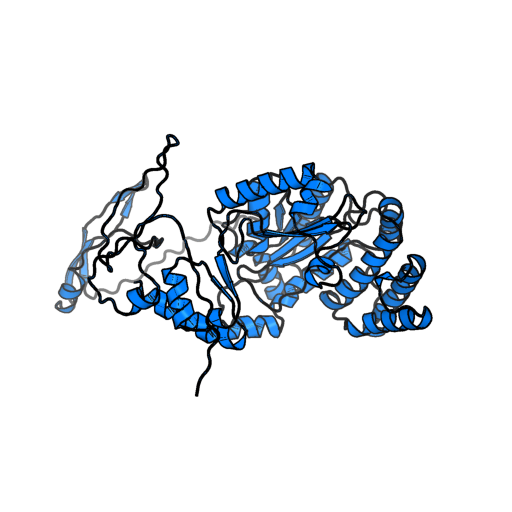 HIS A CA 1
ATOM 2119 C C . HIS A 1 281 ? 1.602 13.819 -11.698 1.00 93.44 281 HIS A C 1
ATOM 2121 O O . HIS A 1 281 ? 2.541 13.264 -12.261 1.00 93.44 281 HIS A O 1
ATOM 2127 N N . ALA A 1 282 ? 0.971 14.860 -12.255 1.00 96.31 282 ALA A N 1
ATOM 2128 C CA . ALA A 1 282 ? 1.285 15.393 -13.580 1.00 96.31 282 ALA A CA 1
ATOM 2129 C C . ALA A 1 282 ? 2.769 15.765 -13.770 1.00 96.31 282 ALA A C 1
ATOM 2131 O O . ALA A 1 282 ? 3.275 15.647 -14.880 1.00 96.31 282 ALA A O 1
ATOM 2132 N N . LEU A 1 283 ? 3.473 16.178 -12.709 1.00 98.00 283 LEU A N 1
ATOM 2133 C CA . LEU A 1 283 ? 4.899 16.512 -12.789 1.00 98.00 283 LEU A CA 1
ATOM 2134 C C . LEU A 1 283 ? 5.769 15.266 -12.997 1.00 98.00 283 LEU A C 1
ATOM 2136 O O . LEU A 1 283 ? 6.777 15.328 -13.694 1.00 98.00 283 LEU A O 1
ATOM 2140 N N . PHE A 1 284 ? 5.381 14.130 -12.416 1.00 97.38 284 PHE A N 1
ATOM 2141 C CA . PHE A 1 284 ? 6.069 12.856 -12.622 1.00 97.38 284 PHE A CA 1
ATOM 2142 C C . PHE A 1 284 ? 5.777 12.299 -14.020 1.00 97.38 284 PHE A C 1
ATOM 2144 O O . PHE A 1 284 ? 6.704 11.915 -14.733 1.00 97.38 284 PHE A O 1
ATOM 2151 N N . GLU A 1 285 ? 4.515 12.356 -14.453 1.00 94.50 285 GLU A N 1
ATOM 2152 C CA . GLU A 1 285 ? 4.111 11.965 -15.810 1.00 94.50 285 GLU A CA 1
ATOM 2153 C C . GLU A 1 285 ? 4.797 12.801 -16.896 1.00 94.50 285 GLU A C 1
ATOM 2155 O O . GLU A 1 285 ? 5.165 12.269 -17.941 1.00 94.50 285 GLU A O 1
ATOM 2160 N N . GLU A 1 286 ? 5.042 14.091 -16.648 1.00 97.38 286 GLU A N 1
ATOM 2161 C CA . GLU A 1 286 ? 5.812 14.936 -17.562 1.00 97.38 286 GLU A CA 1
ATOM 2162 C C . GLU A 1 286 ? 7.243 14.404 -17.750 1.00 97.38 286 GLU A C 1
ATOM 2164 O O . GLU A 1 286 ? 7.696 14.256 -18.886 1.00 97.38 286 GLU A O 1
ATOM 2169 N N . ARG A 1 287 ? 7.939 14.050 -16.657 1.00 97.69 287 ARG A N 1
ATOM 2170 C CA . ARG A 1 287 ? 9.301 13.480 -16.713 1.00 97.69 287 ARG A CA 1
ATOM 2171 C C . ARG A 1 287 ? 9.327 12.130 -17.426 1.00 97.69 287 ARG A C 1
ATOM 2173 O O . ARG A 1 287 ? 10.197 11.886 -18.261 1.00 97.69 287 ARG A O 1
ATOM 2180 N N . LEU A 1 288 ? 8.358 11.262 -17.138 1.00 94.94 288 LEU A N 1
ATOM 2181 C CA . LEU A 1 288 ? 8.219 9.975 -17.820 1.00 94.94 288 LEU A CA 1
ATOM 2182 C C . LEU A 1 288 ? 7.932 10.161 -19.318 1.00 94.94 288 LEU A C 1
ATOM 2184 O O . LEU A 1 288 ? 8.541 9.491 -20.151 1.00 94.94 288 LEU A O 1
ATOM 2188 N N . GLY A 1 289 ? 7.040 11.087 -19.672 1.00 95.25 289 GLY A N 1
ATOM 2189 C CA . GLY A 1 289 ? 6.719 11.432 -21.055 1.00 95.25 289 GLY A CA 1
ATOM 2190 C C . GLY A 1 289 ? 7.925 11.969 -21.828 1.00 95.25 289 GLY A C 1
ATOM 2191 O O . GLY A 1 289 ? 8.170 11.521 -22.948 1.00 95.25 289 GLY A O 1
ATOM 2192 N N . GLN A 1 290 ? 8.709 12.861 -21.213 1.00 96.81 290 GLN A N 1
ATOM 2193 C CA . GLN A 1 290 ? 9.962 13.388 -21.770 1.00 96.81 290 GLN A CA 1
ATOM 2194 C C . GLN A 1 290 ? 10.952 12.256 -22.062 1.00 96.81 290 GLN A C 1
ATOM 2196 O O . GLN A 1 290 ? 11.409 12.118 -23.196 1.00 96.81 290 GLN A O 1
ATOM 2201 N N . LEU A 1 291 ? 11.206 11.379 -21.085 1.00 96.62 291 LEU A N 1
ATOM 2202 C CA . LEU A 1 291 ? 12.133 10.262 -21.263 1.00 96.62 291 LEU A CA 1
ATOM 2203 C C . LEU A 1 291 ? 11.671 9.284 -22.356 1.00 96.62 291 LEU A C 1
ATOM 2205 O O . LEU A 1 291 ? 12.480 8.846 -23.175 1.00 96.62 291 LEU A O 1
ATOM 2209 N N . LYS A 1 292 ? 10.373 8.957 -22.411 1.00 95.25 292 LYS A N 1
ATOM 2210 C CA . LYS A 1 292 ? 9.821 8.095 -23.470 1.00 95.25 292 LYS A CA 1
ATOM 2211 C C . LYS A 1 292 ? 10.001 8.712 -24.856 1.00 95.25 292 LYS A C 1
ATOM 2213 O O . LYS A 1 292 ? 10.413 8.010 -25.779 1.00 95.25 292 LYS A O 1
ATOM 2218 N N . ALA A 1 293 ? 9.750 10.016 -24.990 1.00 96.56 293 ALA A N 1
ATOM 2219 C CA . ALA A 1 293 ? 9.955 10.741 -26.240 1.00 96.56 293 ALA A CA 1
ATOM 2220 C C . ALA A 1 293 ? 11.434 10.746 -26.665 1.00 96.56 293 ALA A C 1
ATOM 2222 O O . ALA A 1 293 ? 11.731 10.482 -27.828 1.00 96.56 293 ALA A O 1
ATOM 2223 N N . GLU A 1 294 ? 12.362 10.960 -25.729 1.00 96.38 294 GLU A N 1
ATOM 2224 C CA . GLU A 1 294 ? 13.810 10.909 -25.985 1.00 96.38 294 GLU A CA 1
ATOM 2225 C C . GLU A 1 294 ? 14.299 9.521 -26.417 1.00 96.38 294 GLU A C 1
ATOM 2227 O O . GLU A 1 294 ? 15.232 9.410 -27.211 1.00 96.38 294 GLU A O 1
ATOM 2232 N N . ARG A 1 295 ? 13.696 8.453 -25.882 1.00 96.25 295 ARG A N 1
ATOM 2233 C CA . ARG A 1 295 ? 14.038 7.061 -26.219 1.00 96.25 295 ARG A CA 1
ATOM 2234 C C . ARG A 1 295 ? 13.255 6.507 -27.410 1.00 96.25 295 ARG A C 1
ATOM 2236 O O . ARG A 1 295 ? 13.553 5.405 -27.858 1.00 96.25 295 ARG A O 1
ATOM 2243 N N . GLY A 1 296 ? 12.281 7.253 -27.934 1.00 96.00 296 GLY A N 1
ATOM 2244 C CA . GLY A 1 296 ? 11.445 6.823 -29.057 1.00 96.00 296 GLY A CA 1
ATOM 2245 C C . GLY A 1 296 ? 10.541 5.629 -28.735 1.00 96.00 296 GLY A C 1
ATOM 2246 O O . GLY A 1 296 ? 10.227 4.850 -29.631 1.00 96.00 296 GLY A O 1
ATOM 2247 N N . VAL A 1 297 ? 10.142 5.465 -27.469 1.00 93.38 297 VAL A N 1
ATOM 2248 C CA . VAL A 1 297 ? 9.259 4.376 -27.021 1.00 93.38 297 VAL A CA 1
ATOM 2249 C C . VAL A 1 297 ? 7.859 4.892 -26.698 1.00 93.38 297 VAL A C 1
ATOM 2251 O O . VAL A 1 297 ? 7.676 6.053 -26.331 1.00 93.38 297 VAL A O 1
ATOM 2254 N N . HIS A 1 298 ? 6.855 4.023 -26.814 1.00 86.62 298 HIS A N 1
ATOM 2255 C CA . HIS A 1 298 ? 5.458 4.395 -26.574 1.00 86.62 298 HIS A CA 1
ATOM 2256 C C . HIS A 1 298 ? 4.917 3.859 -25.247 1.00 86.62 298 HIS A C 1
ATOM 2258 O O . HIS A 1 298 ? 4.113 4.538 -24.602 1.00 86.62 298 HIS A O 1
ATOM 2264 N N . LEU A 1 299 ? 5.364 2.675 -24.816 1.00 80.44 299 LEU A N 1
ATOM 2265 C CA . LEU A 1 299 ? 4.907 2.044 -23.584 1.00 80.44 299 LEU A CA 1
ATOM 2266 C C . LEU A 1 299 ? 5.970 2.146 -22.492 1.00 80.44 299 LEU A C 1
ATOM 2268 O O . LEU A 1 299 ? 7.164 2.004 -22.741 1.00 80.44 299 LEU A O 1
ATOM 2272 N N . ASP A 1 300 ? 5.530 2.303 -21.245 1.00 84.56 300 ASP A N 1
ATOM 2273 C CA . ASP A 1 300 ? 6.416 2.271 -20.073 1.00 84.56 300 ASP A CA 1
ATOM 2274 C C . ASP A 1 300 ? 7.152 0.929 -19.956 1.00 84.56 300 ASP A C 1
ATOM 2276 O O . ASP A 1 300 ? 8.251 0.840 -19.407 1.00 84.56 300 ASP A O 1
ATOM 2280 N N . THR A 1 301 ? 6.542 -0.139 -20.481 1.00 81.75 301 THR A N 1
ATOM 2281 C CA . THR A 1 301 ? 7.124 -1.481 -20.504 1.00 81.75 301 THR A CA 1
ATOM 2282 C C . THR A 1 301 ? 8.410 -1.550 -21.316 1.00 81.75 301 THR A C 1
ATOM 2284 O O . THR A 1 301 ? 9.273 -2.367 -20.990 1.00 81.75 301 THR A O 1
ATOM 2287 N N . ASP A 1 302 ? 8.562 -0.667 -22.299 1.00 86.94 302 ASP A N 1
ATOM 2288 C CA . ASP A 1 302 ? 9.678 -0.664 -23.243 1.00 86.94 302 ASP A CA 1
ATOM 2289 C C . ASP A 1 302 ? 10.929 0.018 -22.662 1.00 86.94 302 ASP A C 1
ATOM 2291 O O . ASP A 1 302 ? 12.017 -0.108 -23.221 1.00 86.94 302 ASP A O 1
ATOM 2295 N N . LEU A 1 303 ? 10.804 0.709 -21.521 1.00 90.62 303 LEU A N 1
ATOM 2296 C CA . LEU A 1 303 ? 11.937 1.317 -20.825 1.00 90.62 303 LEU A CA 1
ATOM 2297 C C . LEU A 1 303 ? 12.839 0.251 -20.190 1.00 90.62 303 LEU A C 1
ATOM 2299 O O . LEU A 1 303 ? 12.383 -0.697 -19.529 1.00 90.62 303 LEU A O 1
ATOM 2303 N N . THR A 1 304 ? 14.149 0.430 -20.366 1.00 95.12 304 THR A N 1
ATOM 2304 C CA . THR A 1 304 ? 15.162 -0.467 -19.807 1.00 95.12 304 THR A CA 1
ATOM 2305 C C . THR A 1 304 ? 15.430 -0.161 -18.331 1.00 95.12 304 THR A C 1
ATOM 2307 O O . THR A 1 304 ? 15.035 0.872 -17.794 1.00 95.12 304 THR A O 1
ATOM 2310 N N . ALA A 1 305 ? 16.155 -1.048 -17.642 1.00 94.12 305 ALA A N 1
ATOM 2311 C CA . ALA A 1 305 ? 16.569 -0.800 -16.259 1.00 94.12 305 ALA A CA 1
ATOM 2312 C C . ALA A 1 305 ? 17.454 0.453 -16.110 1.00 94.12 305 ALA A C 1
ATOM 2314 O O . ALA A 1 305 ? 17.394 1.113 -15.075 1.00 94.12 305 ALA A O 1
ATOM 2315 N N . ALA A 1 306 ? 18.266 0.771 -17.126 1.00 97.06 306 ALA A N 1
ATOM 2316 C CA . ALA A 1 306 ? 19.102 1.968 -17.131 1.00 97.06 306 ALA A CA 1
ATOM 2317 C C . ALA A 1 306 ? 18.243 3.232 -17.264 1.00 97.06 306 ALA A C 1
ATOM 2319 O O . ALA A 1 306 ? 18.395 4.148 -16.462 1.00 97.06 306 ALA A O 1
ATOM 2320 N N . ASP A 1 307 ? 17.267 3.227 -18.178 1.00 97.56 307 ASP A N 1
ATOM 2321 C CA . ASP A 1 307 ? 16.335 4.349 -18.344 1.00 97.56 307 ASP A CA 1
ATOM 2322 C C . ASP A 1 307 ? 15.534 4.606 -17.060 1.00 97.56 307 ASP A C 1
ATOM 2324 O O . ASP A 1 307 ? 15.379 5.746 -16.633 1.00 97.56 307 ASP A O 1
ATOM 2328 N N . LEU A 1 308 ? 15.064 3.545 -16.395 1.00 96.62 308 LEU A N 1
ATOM 2329 C CA . LEU A 1 308 ? 14.338 3.663 -15.127 1.00 96.62 308 LEU A CA 1
ATOM 2330 C C . LEU A 1 308 ? 15.220 4.204 -13.995 1.00 96.62 308 LEU A C 1
ATOM 2332 O O . LEU A 1 308 ? 14.735 4.953 -13.148 1.00 96.62 308 LEU A O 1
ATOM 2336 N N . LYS A 1 309 ? 16.509 3.852 -13.978 1.00 97.69 309 LYS A N 1
ATOM 2337 C CA . LYS A 1 309 ? 17.472 4.408 -13.023 1.00 97.69 309 LYS A CA 1
ATOM 2338 C C . LYS A 1 309 ? 17.689 5.906 -13.260 1.00 97.69 309 LYS A C 1
ATOM 2340 O O . LYS A 1 309 ? 17.692 6.666 -12.296 1.00 97.69 309 LYS A O 1
ATOM 2345 N N . ASP A 1 310 ? 17.791 6.333 -14.516 1.00 97.56 310 ASP A N 1
ATOM 2346 C CA . ASP A 1 310 ? 17.870 7.755 -14.867 1.00 97.56 310 ASP A CA 1
ATOM 2347 C C . ASP A 1 310 ? 16.576 8.495 -14.488 1.00 97.56 310 ASP A C 1
ATOM 2349 O O . ASP A 1 310 ? 16.617 9.602 -13.945 1.00 97.56 310 ASP A O 1
ATOM 2353 N N . LEU A 1 311 ? 15.416 7.870 -14.712 1.00 98.12 311 LEU A N 1
ATOM 2354 C CA . LEU A 1 311 ? 14.110 8.435 -14.372 1.00 98.12 311 LEU A CA 1
ATOM 2355 C C . LEU A 1 311 ? 13.936 8.646 -12.864 1.00 98.12 311 LEU A C 1
ATOM 2357 O O . LEU A 1 311 ? 13.382 9.662 -12.451 1.00 98.12 311 LEU A O 1
ATOM 2361 N N . VAL A 1 312 ? 14.435 7.725 -12.036 1.00 98.38 312 VAL A N 1
ATOM 2362 C CA . VAL A 1 312 ? 14.446 7.867 -10.570 1.00 98.38 312 VAL A CA 1
ATOM 2363 C C . VAL A 1 312 ? 15.157 9.155 -10.147 1.00 98.38 312 VAL A C 1
ATOM 2365 O O . VAL A 1 312 ? 14.640 9.897 -9.311 1.00 98.38 312 VAL A O 1
ATOM 2368 N N . GLU A 1 313 ? 16.297 9.476 -10.760 1.00 98.25 313 GLU A N 1
ATOM 2369 C CA . GLU A 1 313 ? 17.014 10.723 -10.474 1.00 98.25 313 GLU A CA 1
ATOM 2370 C C . GLU A 1 313 ? 16.233 11.958 -10.934 1.00 98.25 313 GLU A C 1
ATOM 2372 O O . GLU A 1 313 ? 16.214 12.976 -10.239 1.00 98.25 313 GLU A O 1
ATOM 2377 N N . GLN A 1 314 ? 15.529 11.878 -12.066 1.00 98.12 314 GLN A N 1
ATOM 2378 C CA . GLN A 1 314 ? 14.629 12.951 -12.502 1.00 98.12 314 GLN A CA 1
ATOM 2379 C C . GLN A 1 314 ? 13.451 13.138 -11.536 1.00 98.12 314 GLN A C 1
ATOM 2381 O O . GLN A 1 314 ? 13.114 14.269 -11.192 1.00 98.12 314 GLN A O 1
ATOM 2386 N N . TYR A 1 315 ? 12.866 12.053 -11.029 1.00 98.56 315 TYR A N 1
ATOM 2387 C CA . TYR A 1 315 ? 11.763 12.104 -10.069 1.00 98.56 315 TYR A CA 1
ATOM 2388 C C . TYR A 1 315 ? 12.204 12.716 -8.738 1.00 98.56 315 TYR A C 1
ATOM 2390 O O . TYR A 1 315 ? 11.480 13.530 -8.173 1.00 98.56 315 TYR A O 1
ATOM 2398 N N . LYS A 1 316 ? 13.414 12.417 -8.251 1.00 98.44 316 LYS A N 1
ATOM 2399 C CA . LYS A 1 316 ? 13.961 13.081 -7.054 1.00 98.44 316 LYS A CA 1
ATOM 2400 C C . LYS A 1 316 ? 14.118 14.592 -7.237 1.00 98.44 316 LYS A C 1
ATOM 2402 O O . LYS A 1 316 ? 13.943 15.332 -6.270 1.00 98.44 316 LYS A O 1
ATOM 2407 N N . LYS A 1 317 ? 14.417 15.070 -8.452 1.00 98.19 317 LYS A N 1
ATOM 2408 C CA . LYS A 1 317 ? 14.483 16.514 -8.742 1.00 98.19 317 LYS A CA 1
ATOM 2409 C C . LYS A 1 317 ? 13.116 17.181 -8.626 1.00 98.19 317 LYS A C 1
ATOM 2411 O O . LYS A 1 317 ? 13.057 18.274 -8.077 1.00 98.19 317 LYS A O 1
ATOM 2416 N N . VAL A 1 318 ? 12.031 16.503 -9.014 1.00 98.38 318 VAL A N 1
ATOM 2417 C CA . VAL A 1 318 ? 10.654 17.022 -8.870 1.00 98.38 318 VAL A CA 1
ATOM 2418 C C . VAL A 1 318 ? 10.345 17.410 -7.417 1.00 98.38 318 VAL A C 1
ATOM 2420 O O . VAL A 1 318 ? 9.724 18.443 -7.176 1.00 98.38 318 VAL A O 1
ATOM 2423 N N . TYR A 1 319 ? 10.828 16.640 -6.435 1.00 98.31 319 TYR A N 1
ATOM 2424 C CA . TYR A 1 319 ? 10.659 16.974 -5.013 1.00 98.31 319 TYR A CA 1
ATOM 2425 C C . TYR A 1 319 ? 11.305 18.317 -4.657 1.00 98.31 319 TYR A C 1
ATOM 2427 O O . TYR A 1 319 ? 10.670 19.168 -4.030 1.00 98.31 319 TYR A O 1
ATOM 2435 N N . VAL A 1 320 ? 12.544 18.529 -5.105 1.00 97.81 320 VAL A N 1
ATOM 2436 C CA . VAL A 1 320 ? 13.287 19.766 -4.842 1.00 97.81 320 VAL A CA 1
ATOM 2437 C C . VAL A 1 320 ? 12.669 20.938 -5.601 1.00 97.81 320 VAL A C 1
ATOM 2439 O O . VAL A 1 320 ? 12.508 22.012 -5.034 1.00 97.81 320 VAL A O 1
ATOM 2442 N N . GLU A 1 321 ? 12.283 20.734 -6.858 1.00 97.38 321 GLU A N 1
ATOM 2443 C CA . GLU A 1 321 ? 11.691 21.765 -7.716 1.00 97.38 321 GLU A CA 1
ATOM 2444 C C . GLU A 1 321 ? 10.324 22.241 -7.198 1.00 97.38 321 GLU A C 1
ATOM 2446 O O . GLU A 1 321 ? 10.049 23.439 -7.226 1.00 97.38 321 GLU A O 1
ATOM 2451 N N . TYR A 1 322 ? 9.478 21.331 -6.700 1.00 97.19 322 TYR A N 1
ATOM 2452 C CA . TYR A 1 322 ? 8.112 21.665 -6.281 1.00 97.19 322 TYR A CA 1
ATOM 2453 C C . TYR A 1 322 ? 7.983 22.020 -4.792 1.00 97.19 322 TYR A C 1
ATOM 2455 O O . TYR A 1 322 ? 7.225 22.923 -4.440 1.00 97.19 322 TYR A O 1
ATOM 2463 N N . LYS A 1 323 ? 8.694 21.316 -3.897 1.00 95.19 323 LYS A N 1
ATOM 2464 C CA . LYS A 1 323 ? 8.617 21.547 -2.439 1.00 95.19 323 LYS A CA 1
ATOM 2465 C C . LYS A 1 323 ? 9.825 22.264 -1.851 1.00 95.19 323 LYS A C 1
ATOM 2467 O O . LYS A 1 323 ? 9.742 22.715 -0.715 1.00 95.19 323 LYS A O 1
ATOM 2472 N N . GLY A 1 324 ? 10.940 22.353 -2.575 1.00 95.7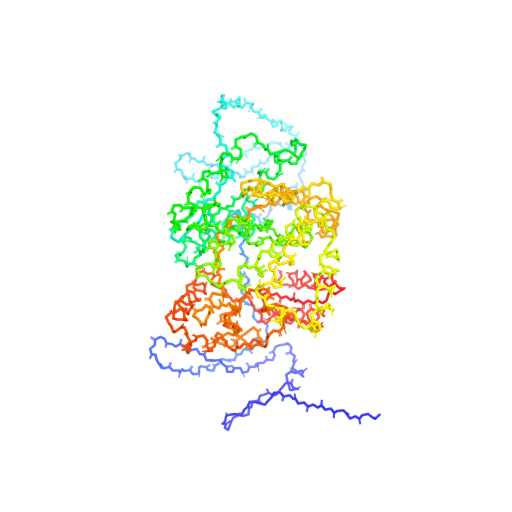5 324 GLY A N 1
ATOM 2473 C CA . GLY A 1 324 ? 12.207 22.831 -2.012 1.00 95.75 324 GLY A CA 1
ATOM 2474 C C . GLY A 1 324 ? 12.876 21.828 -1.065 1.00 95.75 324 GLY A C 1
ATOM 2475 O O . GLY A 1 324 ? 13.889 22.150 -0.447 1.00 95.75 324 GLY A O 1
ATOM 2476 N N . GLU A 1 325 ? 12.341 20.611 -0.956 1.00 94.12 325 GLU A N 1
ATOM 2477 C CA . GLU A 1 325 ? 12.826 19.566 -0.056 1.00 94.12 325 GLU A CA 1
ATOM 2478 C C . GLU A 1 325 ? 13.252 18.330 -0.848 1.00 94.12 325 GLU A C 1
ATOM 2480 O O . GLU A 1 325 ? 12.725 18.034 -1.918 1.00 94.12 325 GLU A O 1
ATOM 2485 N N . LYS A 1 326 ? 14.227 17.586 -0.325 1.00 97.19 326 LYS A N 1
ATOM 2486 C CA . LYS A 1 326 ? 14.655 16.322 -0.933 1.00 97.19 326 LYS A CA 1
ATOM 2487 C C . LYS A 1 326 ? 13.694 15.201 -0.548 1.00 97.19 326 LYS A C 1
ATOM 2489 O O . LYS A 1 326 ? 13.122 15.212 0.540 1.00 97.19 326 LYS A O 1
ATOM 2494 N N . PHE A 1 327 ? 13.592 14.190 -1.407 1.00 97.88 327 PHE A N 1
ATOM 2495 C CA . PHE A 1 327 ? 12.926 12.939 -1.057 1.00 97.88 327 PHE A CA 1
ATOM 2496 C C . PHE A 1 327 ? 13.537 12.338 0.233 1.00 97.88 327 PHE A C 1
ATOM 2498 O O . PHE A 1 327 ? 14.764 12.209 0.308 1.00 97.88 327 PHE A O 1
ATOM 2505 N N . PRO A 1 328 ? 12.727 11.974 1.249 1.00 97.62 328 PRO A N 1
ATOM 2506 C CA . PRO A 1 328 ? 13.238 11.414 2.497 1.00 97.62 328 PRO A CA 1
ATOM 2507 C C . PRO A 1 328 ? 13.819 10.016 2.265 1.00 97.62 328 PRO A C 1
ATOM 2509 O O . PRO A 1 328 ? 13.087 9.076 1.974 1.00 97.62 328 PRO A O 1
ATOM 2512 N N . THR A 1 329 ? 15.134 9.858 2.424 1.00 97.06 329 THR A N 1
ATOM 2513 C CA . THR A 1 329 ? 15.821 8.568 2.230 1.00 97.06 329 THR A CA 1
ATOM 2514 C C . THR A 1 329 ? 15.787 7.662 3.459 1.00 97.06 329 THR A C 1
ATOM 2516 O O . THR A 1 329 ? 15.971 6.456 3.311 1.00 97.06 329 THR A O 1
ATOM 2519 N N . ASP A 1 330 ? 15.527 8.209 4.653 1.00 97.88 330 ASP A N 1
ATOM 2520 C CA . ASP A 1 330 ? 15.303 7.427 5.874 1.00 97.88 330 ASP A CA 1
ATOM 2521 C C . ASP A 1 330 ? 13.904 6.776 5.845 1.00 97.88 330 ASP A C 1
ATOM 2523 O O . ASP A 1 330 ? 12.893 7.488 5.909 1.00 97.88 330 ASP A O 1
ATOM 2527 N N . PRO A 1 331 ? 13.812 5.434 5.814 1.00 98.00 331 PRO A N 1
ATOM 2528 C CA . PRO A 1 331 ? 12.540 4.719 5.836 1.00 98.00 331 PRO A CA 1
ATOM 2529 C C . PRO A 1 331 ? 11.656 5.018 7.048 1.00 98.00 331 PRO A C 1
ATOM 2531 O O . PRO A 1 331 ? 10.429 4.984 6.940 1.00 98.00 331 PRO A O 1
ATOM 2534 N N . LYS A 1 332 ? 12.246 5.315 8.213 1.00 97.75 332 LYS A N 1
ATOM 2535 C CA . LYS A 1 332 ? 11.463 5.667 9.405 1.00 97.75 332 LYS A CA 1
ATOM 2536 C C . LYS A 1 332 ? 10.804 7.024 9.222 1.00 97.75 332 LYS A C 1
ATOM 2538 O O . LYS A 1 332 ? 9.624 7.168 9.541 1.00 97.75 332 LYS A O 1
ATOM 2543 N N . LYS A 1 333 ? 11.514 7.985 8.624 1.00 98.00 333 LYS A N 1
ATOM 2544 C CA . LYS A 1 333 ? 10.922 9.273 8.265 1.00 98.00 333 LYS A CA 1
ATOM 2545 C C . LYS A 1 333 ? 9.820 9.132 7.216 1.00 98.00 333 LYS A C 1
ATOM 2547 O O . LYS A 1 333 ? 8.772 9.757 7.362 1.00 98.00 333 LYS A O 1
ATOM 2552 N N . GLN A 1 334 ? 10.016 8.283 6.204 1.00 98.38 334 GLN A N 1
ATOM 2553 C CA . GLN A 1 334 ? 8.963 7.961 5.231 1.00 98.38 334 GLN A CA 1
ATOM 2554 C C . GLN A 1 334 ? 7.704 7.431 5.938 1.00 98.38 334 GLN A C 1
ATOM 2556 O O . GLN A 1 334 ? 6.597 7.887 5.652 1.00 98.38 334 GLN A O 1
ATOM 2561 N N . LEU A 1 335 ? 7.870 6.501 6.887 1.00 98.25 335 LEU A N 1
ATOM 2562 C CA . LEU A 1 335 ? 6.764 5.911 7.643 1.00 98.25 335 LEU A CA 1
ATOM 2563 C C . LEU A 1 335 ? 6.028 6.946 8.503 1.00 98.25 335 LEU A C 1
ATOM 2565 O O . LEU A 1 335 ? 4.800 6.980 8.489 1.00 98.25 335 LEU A O 1
ATOM 2569 N N . GLU A 1 336 ? 6.762 7.801 9.216 1.00 97.88 336 GLU A N 1
ATOM 2570 C CA . GLU A 1 336 ? 6.195 8.885 10.028 1.00 97.88 336 GLU A CA 1
ATOM 2571 C C . GLU A 1 336 ? 5.321 9.821 9.179 1.00 97.88 336 GLU A C 1
ATOM 2573 O O . GLU A 1 336 ? 4.166 10.088 9.521 1.00 97.88 336 GLU A O 1
ATOM 2578 N N . LEU A 1 337 ? 5.851 10.276 8.038 1.00 97.75 337 LEU A N 1
ATOM 2579 C CA . LEU A 1 337 ? 5.137 11.159 7.116 1.00 97.75 337 LEU A CA 1
ATOM 2580 C C . LEU A 1 337 ? 3.895 10.476 6.532 1.00 97.75 337 LEU A C 1
ATOM 2582 O O . LEU A 1 337 ? 2.831 11.088 6.482 1.00 97.75 337 LEU A O 1
ATOM 2586 N N . ALA A 1 338 ? 3.994 9.197 6.157 1.00 97.62 338 ALA A N 1
ATOM 2587 C CA . ALA A 1 338 ? 2.860 8.439 5.638 1.00 97.62 338 ALA A CA 1
ATOM 2588 C C . ALA A 1 338 ? 1.743 8.265 6.682 1.00 97.62 338 ALA A C 1
ATOM 2590 O O . ALA A 1 338 ? 0.567 8.400 6.349 1.00 97.62 338 ALA A O 1
ATOM 2591 N N . VAL A 1 339 ? 2.084 8.006 7.950 1.00 97.50 339 VAL A N 1
ATOM 2592 C CA . VAL A 1 339 ? 1.098 7.920 9.044 1.00 97.50 339 VAL A CA 1
ATOM 2593 C C . VAL A 1 339 ? 0.385 9.259 9.242 1.00 97.50 339 VAL A C 1
ATOM 2595 O O . VAL A 1 339 ? -0.846 9.284 9.315 1.00 97.50 339 VAL A O 1
ATOM 2598 N N . ASN A 1 340 ? 1.137 10.363 9.269 1.00 96.50 340 ASN A N 1
ATOM 2599 C CA . ASN A 1 340 ? 0.571 11.708 9.385 1.00 96.50 340 ASN A CA 1
ATOM 2600 C C . ASN A 1 340 ? -0.367 12.022 8.214 1.00 96.50 340 ASN A C 1
ATOM 2602 O O . ASN A 1 340 ? -1.499 12.436 8.443 1.00 96.50 340 ASN A O 1
ATOM 2606 N N . ALA A 1 341 ? 0.048 11.726 6.980 1.00 95.81 341 ALA A N 1
ATOM 2607 C CA . ALA A 1 341 ? -0.771 11.942 5.791 1.00 95.81 341 ALA A CA 1
ATOM 2608 C C . ALA A 1 341 ? -2.079 11.127 5.818 1.00 95.81 341 ALA A C 1
ATOM 2610 O O . ALA A 1 341 ? -3.139 11.640 5.445 1.00 95.81 341 ALA A O 1
ATOM 2611 N N . VAL A 1 342 ? -2.062 9.887 6.336 1.00 95.56 342 VAL A N 1
ATOM 2612 C CA . VAL A 1 342 ? -3.303 9.113 6.512 1.00 95.56 342 VAL A CA 1
ATOM 2613 C C . VAL A 1 342 ? -4.229 9.805 7.511 1.00 95.56 342 VAL A C 1
ATOM 2615 O O . VAL A 1 342 ? -5.426 9.925 7.233 1.00 95.56 342 VAL A O 1
ATOM 2618 N N . PHE A 1 343 ? -3.709 10.267 8.650 1.00 95.81 343 PHE A N 1
ATOM 2619 C CA . PHE A 1 343 ? -4.517 10.995 9.629 1.00 95.81 343 PHE A CA 1
ATOM 2620 C C . PHE A 1 343 ? -5.051 12.315 9.070 1.00 95.81 343 PHE A C 1
ATOM 2622 O O . PHE A 1 343 ? -6.241 12.583 9.210 1.00 95.81 343 PHE A O 1
ATOM 2629 N N . ASP A 1 344 ? -4.233 13.088 8.361 1.00 94.31 344 ASP A N 1
ATOM 2630 C CA . ASP A 1 344 ? -4.652 14.332 7.714 1.00 94.31 344 ASP A CA 1
ATOM 2631 C C . ASP A 1 344 ? -5.748 14.110 6.668 1.00 94.31 344 ASP A C 1
ATOM 2633 O O . ASP A 1 344 ? -6.690 14.903 6.570 1.00 94.31 344 ASP A O 1
ATOM 2637 N N . SER A 1 345 ? -5.689 12.995 5.936 1.00 92.56 345 SER A N 1
ATOM 2638 C CA . SER A 1 345 ? -6.702 12.658 4.934 1.00 92.56 345 SER A CA 1
ATOM 2639 C C . SER A 1 345 ? -8.099 12.435 5.518 1.00 92.56 345 SER A C 1
ATOM 2641 O O . SER A 1 345 ? -9.088 12.547 4.789 1.00 92.56 345 SER A O 1
ATOM 2643 N N . TRP A 1 346 ? -8.207 12.172 6.829 1.00 92.75 346 TRP A N 1
ATOM 2644 C CA . TRP A 1 346 ? -9.497 12.088 7.512 1.00 92.75 346 TRP A CA 1
ATOM 2645 C C . TRP A 1 346 ? -10.292 13.387 7.385 1.00 92.75 346 TRP A C 1
ATOM 2647 O O . TRP A 1 346 ? -11.509 13.328 7.194 1.00 92.75 346 TRP A O 1
ATOM 2657 N N . ASP A 1 347 ? -9.620 14.536 7.426 1.00 91.31 347 ASP A N 1
ATOM 2658 C CA . ASP A 1 347 ? -10.227 15.866 7.334 1.00 91.31 347 ASP A CA 1
ATOM 2659 C C . ASP A 1 347 ? -10.140 16.470 5.926 1.00 91.31 347 ASP A C 1
ATOM 2661 O O . ASP A 1 347 ? -10.373 17.668 5.737 1.00 91.31 347 ASP A O 1
ATOM 2665 N N . SER A 1 348 ? -9.873 15.649 4.904 1.00 90.19 348 SER A N 1
ATOM 2666 C CA . SER A 1 348 ? -9.870 16.121 3.521 1.00 90.19 348 SER A CA 1
ATOM 2667 C C . SER A 1 348 ? -11.241 16.709 3.135 1.00 90.19 348 SER A C 1
ATOM 2669 O O . SER A 1 348 ? -12.287 16.225 3.597 1.00 90.19 348 SER A O 1
ATOM 2671 N N . PRO A 1 349 ? -11.297 17.724 2.249 1.00 89.62 349 PRO A N 1
ATOM 2672 C CA . PRO A 1 349 ? -12.567 18.278 1.776 1.00 89.62 349 PRO A CA 1
ATOM 2673 C C . PRO A 1 349 ? -13.500 17.202 1.201 1.00 89.62 349 PRO A C 1
ATOM 2675 O O . PRO A 1 349 ? -14.710 17.225 1.437 1.00 89.62 349 PRO A O 1
ATOM 2678 N N . ARG A 1 350 ? -12.928 16.209 0.506 1.00 87.00 350 ARG A N 1
ATOM 2679 C CA . ARG A 1 350 ? -13.657 15.075 -0.072 1.00 87.00 350 ARG A CA 1
ATOM 2680 C C . ARG A 1 350 ? -14.241 14.161 1.009 1.00 87.00 350 ARG A C 1
ATOM 2682 O O . ARG A 1 350 ? -15.427 13.837 0.931 1.00 87.00 350 ARG A O 1
ATOM 2689 N N . ALA A 1 351 ? -13.460 13.795 2.028 1.00 88.56 351 ALA A N 1
ATOM 2690 C CA . ALA A 1 351 ? -13.922 12.955 3.134 1.00 88.56 351 ALA A CA 1
ATOM 2691 C C . ALA A 1 351 ? -15.003 13.661 3.972 1.00 88.56 351 ALA A C 1
ATOM 2693 O O . ALA A 1 351 ? -16.053 13.078 4.259 1.00 88.56 351 ALA A O 1
ATOM 2694 N N . ASN A 1 352 ? -14.805 14.945 4.285 1.00 90.25 352 ASN A N 1
ATOM 2695 C CA . ASN A 1 352 ? -15.789 15.779 4.980 1.00 90.25 352 ASN A CA 1
ATOM 2696 C C . ASN A 1 352 ? -17.109 15.875 4.207 1.00 90.25 352 ASN A C 1
ATOM 2698 O O . ASN A 1 352 ? -18.188 15.651 4.768 1.00 90.25 352 ASN A O 1
ATOM 2702 N N . LYS A 1 353 ? -17.038 16.141 2.898 1.00 90.00 353 LYS A N 1
ATOM 2703 C CA . LYS A 1 353 ? -18.227 16.209 2.045 1.00 90.00 353 LYS A CA 1
ATOM 2704 C C . LYS A 1 353 ? -18.941 14.862 1.963 1.00 90.00 353 LYS A C 1
ATOM 2706 O O . LYS A 1 353 ? -20.166 14.828 2.060 1.00 90.00 353 LYS A O 1
ATOM 2711 N N . TYR A 1 354 ? -18.200 13.758 1.849 1.00 86.25 354 TYR A N 1
ATOM 2712 C CA . TYR A 1 354 ? -18.776 12.415 1.834 1.00 86.25 354 TYR A CA 1
ATOM 2713 C C . TYR A 1 354 ? -19.517 12.091 3.138 1.00 86.25 354 TYR A C 1
ATOM 2715 O O . TYR A 1 354 ? -20.657 11.620 3.085 1.00 86.25 354 TYR A O 1
ATOM 2723 N N . ARG A 1 355 ? -18.919 12.388 4.302 1.00 90.88 355 ARG A N 1
ATOM 2724 C CA . ARG A 1 355 ? -19.574 12.200 5.608 1.00 90.88 355 ARG A CA 1
ATOM 2725 C C . ARG A 1 355 ? -20.836 13.046 5.742 1.00 90.88 355 ARG A C 1
ATOM 2727 O O . ARG A 1 355 ? -21.859 12.529 6.183 1.00 90.88 355 ARG A O 1
ATOM 2734 N N . SER A 1 356 ? -20.784 14.304 5.299 1.00 89.94 356 SER A N 1
ATOM 2735 C CA . SER A 1 356 ? -21.927 15.223 5.306 1.00 89.94 356 SER A CA 1
ATOM 2736 C C . SER A 1 356 ? -23.085 14.718 4.436 1.00 89.94 356 SER A C 1
ATOM 2738 O O . SER A 1 356 ? -24.203 14.593 4.931 1.00 89.94 356 SER A O 1
ATOM 2740 N N . ILE A 1 357 ? -22.823 14.352 3.173 1.00 89.00 357 ILE A N 1
ATOM 2741 C CA . ILE A 1 357 ? -23.852 13.857 2.238 1.00 89.00 357 ILE A CA 1
ATOM 2742 C C . ILE A 1 357 ? -24.503 12.569 2.758 1.00 89.00 357 ILE A C 1
ATOM 2744 O O . ILE A 1 357 ? -25.712 12.389 2.639 1.00 89.00 357 ILE A O 1
ATOM 2748 N N . ASN A 1 358 ? -23.710 11.674 3.348 1.00 83.50 358 ASN A N 1
ATOM 2749 C CA . ASN A 1 358 ? -24.192 10.382 3.833 1.00 83.50 358 ASN A CA 1
ATOM 2750 C C . ASN A 1 358 ? -24.687 10.404 5.286 1.00 83.50 358 ASN A C 1
ATOM 2752 O O . ASN A 1 358 ? -25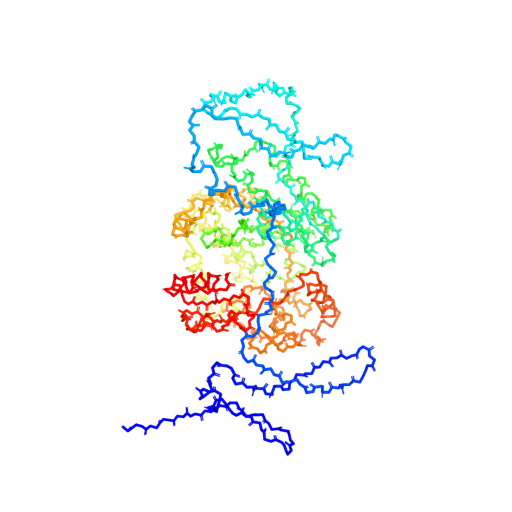.063 9.347 5.791 1.00 83.50 358 ASN A O 1
ATOM 2756 N N . GLN A 1 359 ? -24.693 11.573 5.941 1.00 90.81 359 GLN A N 1
ATOM 2757 C CA . GLN A 1 359 ? -25.104 11.762 7.340 1.00 90.81 359 GLN A CA 1
ATOM 2758 C C . GLN A 1 359 ? -24.351 10.843 8.319 1.00 90.81 359 GLN A C 1
ATOM 2760 O O . GLN A 1 359 ? -24.895 10.360 9.313 1.00 90.81 359 GLN A O 1
ATOM 2765 N N . ILE A 1 360 ? -23.074 10.587 8.030 1.00 86.62 360 ILE A N 1
ATOM 2766 C CA . ILE A 1 360 ? -22.207 9.757 8.863 1.00 86.62 360 ILE A CA 1
ATOM 2767 C C . ILE A 1 360 ? -21.758 10.594 10.061 1.00 86.62 360 ILE A C 1
ATOM 2769 O O . ILE A 1 360 ? -21.009 11.558 9.908 1.00 86.62 360 ILE A O 1
ATOM 2773 N N . THR A 1 361 ? -22.184 10.200 11.259 1.00 87.56 361 THR A N 1
ATOM 2774 C CA . THR A 1 361 ? -21.805 10.836 12.529 1.00 87.56 361 THR A CA 1
ATOM 2775 C C . THR A 1 361 ? -21.244 9.800 13.509 1.00 87.56 361 THR A C 1
ATOM 2777 O O . THR A 1 361 ? -21.456 8.599 13.348 1.00 87.56 361 THR A O 1
ATOM 2780 N N . GLY A 1 362 ? -20.478 10.248 14.508 1.00 85.62 362 GLY A N 1
ATOM 2781 C CA . GLY A 1 362 ? -19.970 9.391 15.591 1.00 85.62 362 GLY A CA 1
ATOM 2782 C C . GLY A 1 362 ? -18.697 8.587 15.289 1.00 85.62 362 GLY A C 1
ATOM 2783 O O . GLY A 1 362 ? -18.203 7.892 16.176 1.00 85.62 362 GLY A O 1
ATOM 2784 N N . LEU A 1 363 ? -18.130 8.683 14.081 1.00 90.06 363 LEU A N 1
ATOM 2785 C CA . LEU A 1 363 ? -16.815 8.105 13.789 1.00 90.06 363 LEU A CA 1
ATOM 2786 C C . LEU A 1 363 ? -15.701 8.953 14.407 1.00 90.06 363 LEU A C 1
ATOM 2788 O O . LEU A 1 363 ? -15.708 10.173 14.271 1.00 90.06 363 LEU A O 1
ATOM 2792 N N . LYS A 1 364 ? -14.733 8.290 15.046 1.00 90.00 364 LYS A N 1
ATOM 2793 C CA . LYS A 1 364 ? -13.602 8.947 15.720 1.00 90.00 364 LYS A CA 1
ATOM 2794 C C . LYS A 1 364 ? -12.481 9.364 14.764 1.00 90.00 364 LYS A C 1
ATOM 2796 O O . LYS A 1 364 ? -11.777 10.320 15.041 1.00 90.00 364 LYS A O 1
ATOM 2801 N N . GLY A 1 365 ? -12.294 8.630 13.671 1.00 93.25 365 GLY A N 1
ATOM 2802 C CA . GLY A 1 365 ? -11.144 8.798 12.792 1.00 93.25 365 GLY A CA 1
ATOM 2803 C C . GLY A 1 365 ? -10.979 7.628 11.829 1.00 93.25 365 GLY A C 1
ATOM 2804 O O . GLY A 1 365 ? -11.852 6.759 11.719 1.00 93.25 365 GLY A O 1
ATOM 2805 N N . THR A 1 366 ? -9.821 7.580 11.176 1.00 95.06 366 THR A N 1
ATOM 2806 C CA . THR A 1 366 ? -9.368 6.435 10.378 1.00 95.06 366 THR A CA 1
ATOM 2807 C C . THR A 1 366 ? -8.286 5.657 11.114 1.00 95.06 366 THR A C 1
ATOM 2809 O O . THR A 1 366 ? -7.484 6.243 11.832 1.00 95.06 366 THR A O 1
ATOM 2812 N N . ALA A 1 367 ? -8.239 4.342 10.918 1.00 96.50 367 ALA A N 1
ATOM 2813 C CA . ALA A 1 367 ? -7.069 3.556 11.272 1.00 96.50 367 ALA A CA 1
ATOM 2814 C C . ALA A 1 367 ? -6.015 3.639 10.157 1.00 96.50 367 ALA A C 1
ATOM 2816 O O . ALA A 1 367 ? -6.338 3.951 8.999 1.00 96.50 367 ALA A O 1
ATOM 2817 N N . VAL A 1 368 ? -4.773 3.313 10.508 1.00 97.88 368 VAL A N 1
ATOM 2818 C CA . VAL A 1 368 ? -3.651 3.160 9.573 1.00 97.88 368 VAL A CA 1
ATOM 2819 C C . VAL A 1 368 ? -3.190 1.713 9.617 1.00 97.88 368 VAL A C 1
ATOM 2821 O O . VAL A 1 368 ? -2.823 1.221 10.676 1.00 97.88 368 VAL A O 1
ATOM 2824 N N . ASN A 1 369 ? -3.205 1.024 8.483 1.00 97.62 369 ASN A N 1
ATOM 2825 C CA . ASN A 1 369 ? -2.714 -0.345 8.375 1.00 97.62 369 ASN A CA 1
ATOM 2826 C C . ASN A 1 369 ? -1.334 -0.293 7.727 1.00 97.62 369 ASN A C 1
ATOM 2828 O O . ASN A 1 369 ? -1.220 0.173 6.593 1.00 97.62 369 ASN A O 1
ATOM 2832 N N . ILE A 1 370 ? -0.316 -0.753 8.447 1.00 98.06 370 ILE A N 1
ATOM 2833 C CA . ILE A 1 370 ? 1.058 -0.875 7.964 1.00 98.06 370 ILE A CA 1
ATOM 2834 C C . ILE A 1 370 ? 1.336 -2.365 7.805 1.00 98.06 370 ILE A C 1
ATOM 2836 O O . ILE A 1 370 ? 1.257 -3.114 8.775 1.00 98.06 370 ILE A O 1
ATOM 2840 N N . GLN A 1 371 ? 1.612 -2.814 6.587 1.00 96.00 371 GLN A N 1
ATOM 2841 C CA . GLN A 1 371 ? 1.715 -4.240 6.269 1.00 96.00 371 GLN A CA 1
ATOM 2842 C C . GLN A 1 371 ? 2.948 -4.511 5.417 1.00 96.00 371 GLN A C 1
ATOM 2844 O O . GLN A 1 371 ? 3.245 -3.714 4.527 1.00 96.00 371 GLN A O 1
ATOM 2849 N N . CYS A 1 372 ? 3.650 -5.623 5.657 1.00 95.00 372 CYS A N 1
ATOM 2850 C CA . CYS A 1 372 ? 4.795 -5.981 4.825 1.00 95.00 372 CYS A CA 1
ATOM 2851 C C . CYS A 1 372 ? 4.370 -6.176 3.362 1.00 95.00 372 CYS A C 1
ATOM 2853 O O . CYS A 1 372 ? 3.300 -6.716 3.062 1.00 95.00 372 CYS A O 1
ATOM 2855 N N . MET A 1 373 ? 5.211 -5.709 2.445 1.00 90.38 373 MET A N 1
ATOM 2856 C CA . MET A 1 373 ? 5.019 -5.925 1.021 1.00 90.38 373 MET A CA 1
ATOM 2857 C C . MET A 1 373 ? 5.280 -7.385 0.671 1.00 90.38 373 MET A C 1
ATOM 2859 O O . MET A 1 373 ? 6.185 -8.028 1.204 1.00 90.38 373 MET A O 1
ATOM 2863 N N . VAL A 1 374 ? 4.496 -7.872 -0.281 1.00 85.56 374 VAL A N 1
ATOM 2864 C CA . VAL A 1 374 ? 4.755 -9.094 -1.036 1.00 85.56 374 VAL A CA 1
ATOM 2865 C C . VAL A 1 374 ? 4.712 -8.729 -2.514 1.00 85.56 374 VAL A C 1
ATOM 2867 O O . VAL A 1 374 ? 3.925 -7.870 -2.922 1.00 85.56 374 VAL A O 1
ATOM 2870 N N . PHE A 1 375 ? 5.578 -9.342 -3.312 1.00 80.06 375 PHE A N 1
ATOM 2871 C CA . PHE A 1 375 ? 5.783 -8.955 -4.703 1.00 80.06 375 PHE A CA 1
ATOM 2872 C C . PHE A 1 375 ? 5.284 -10.053 -5.633 1.00 80.06 375 PHE A C 1
ATOM 2874 O O . PHE A 1 375 ? 5.799 -11.166 -5.623 1.00 80.06 375 PHE A O 1
ATOM 2881 N N . GLY A 1 376 ? 4.287 -9.729 -6.455 1.00 77.50 376 GLY A N 1
ATOM 2882 C CA . GLY A 1 376 ? 3.797 -10.626 -7.504 1.00 77.50 376 GLY A CA 1
ATOM 2883 C C . GLY A 1 376 ? 4.639 -10.587 -8.786 1.00 77.50 376 GLY A C 1
ATOM 2884 O O . GLY A 1 376 ? 4.356 -11.327 -9.720 1.00 77.50 376 GLY A O 1
ATOM 2885 N N . ASN A 1 377 ? 5.669 -9.740 -8.847 1.00 72.62 377 ASN A N 1
ATOM 2886 C CA . ASN A 1 377 ? 6.478 -9.444 -10.032 1.00 72.62 377 ASN A CA 1
ATOM 2887 C C . ASN A 1 377 ? 7.981 -9.727 -9.854 1.00 72.62 377 ASN A C 1
ATOM 2889 O O . ASN A 1 377 ? 8.821 -9.035 -10.422 1.00 72.62 377 ASN A O 1
ATOM 2893 N N . MET A 1 378 ? 8.329 -10.752 -9.070 1.00 74.19 378 MET A N 1
ATOM 2894 C CA . MET A 1 378 ? 9.714 -11.230 -8.914 1.00 74.19 378 MET A CA 1
ATOM 2895 C C . MET A 1 378 ? 10.105 -12.307 -9.944 1.00 74.19 378 MET A C 1
ATOM 2897 O O . MET A 1 378 ? 11.063 -13.048 -9.731 1.00 74.19 378 MET A O 1
ATOM 2901 N N . GLY A 1 379 ? 9.369 -12.420 -11.052 1.00 73.75 379 GLY A N 1
ATOM 2902 C CA . GLY A 1 379 ? 9.557 -13.461 -12.064 1.00 73.75 379 GLY A CA 1
ATOM 2903 C C . GLY A 1 379 ? 8.336 -14.361 -12.238 1.00 73.75 379 GLY A C 1
ATOM 2904 O O . GLY A 1 379 ? 7.271 -14.122 -11.669 1.00 73.75 379 GLY A O 1
ATOM 2905 N N . ASP A 1 380 ? 8.502 -15.419 -13.028 1.00 82.81 380 ASP A N 1
ATOM 2906 C CA . ASP A 1 380 ? 7.386 -16.249 -13.509 1.00 82.81 380 ASP A CA 1
ATOM 2907 C C . ASP A 1 380 ? 6.818 -17.211 -12.450 1.00 82.81 380 ASP A C 1
ATOM 2909 O O . ASP A 1 380 ? 5.770 -17.823 -12.645 1.00 82.81 380 ASP A O 1
ATOM 2913 N N . THR A 1 381 ? 7.480 -17.310 -11.296 1.00 82.75 381 THR A N 1
ATOM 2914 C CA . THR A 1 381 ? 7.009 -18.032 -10.103 1.00 82.75 381 THR A CA 1
ATOM 2915 C C . THR A 1 381 ? 6.255 -17.132 -9.119 1.00 82.75 381 THR A C 1
ATOM 2917 O O . THR A 1 381 ? 5.873 -17.583 -8.042 1.00 82.75 381 THR A O 1
ATOM 2920 N N . SER A 1 382 ? 6.032 -15.864 -9.475 1.00 82.62 382 SER A N 1
ATOM 2921 C CA . SER A 1 382 ? 5.275 -14.883 -8.692 1.00 82.62 382 SER A CA 1
ATOM 2922 C C . SER A 1 382 ? 4.063 -14.394 -9.477 1.00 82.62 382 SER A C 1
ATOM 2924 O O . SER A 1 382 ? 4.069 -14.395 -10.708 1.00 82.62 382 SER A O 1
ATOM 2926 N N . GLY A 1 383 ? 3.008 -13.965 -8.787 1.00 84.81 383 GLY A N 1
ATOM 2927 C CA . GLY A 1 383 ? 1.848 -13.386 -9.452 1.00 84.81 383 GLY A CA 1
ATOM 2928 C C . GLY A 1 383 ? 0.892 -12.687 -8.502 1.00 84.81 383 GLY A C 1
ATOM 2929 O O . GLY A 1 383 ? 1.060 -12.707 -7.282 1.00 84.81 383 GLY A O 1
ATOM 2930 N N . THR A 1 384 ? -0.125 -12.060 -9.075 1.00 82.69 384 THR A N 1
ATOM 2931 C CA . THR A 1 384 ? -1.202 -11.398 -8.339 1.00 82.69 384 THR A CA 1
ATOM 2932 C C . THR A 1 384 ? -2.551 -11.754 -8.951 1.00 82.69 384 THR A C 1
ATOM 2934 O O . THR A 1 384 ? -2.634 -12.067 -10.136 1.00 82.69 384 THR A O 1
ATOM 2937 N N . GLY A 1 385 ? -3.616 -11.729 -8.159 1.00 83.75 385 GLY A N 1
ATOM 2938 C CA . GLY A 1 385 ? -4.944 -12.059 -8.650 1.00 83.75 385 GLY A CA 1
ATOM 2939 C C . GLY A 1 385 ? -6.050 -11.580 -7.729 1.00 83.75 385 GLY A C 1
ATOM 2940 O O . GLY A 1 385 ? -5.819 -11.241 -6.566 1.00 83.75 385 GLY A O 1
ATOM 2941 N N . VAL A 1 386 ? -7.260 -11.562 -8.275 1.00 81.38 386 VAL A N 1
ATOM 2942 C CA . VAL A 1 386 ? -8.494 -11.213 -7.573 1.00 81.38 386 VAL A CA 1
ATOM 2943 C C . VAL A 1 386 ? -9.539 -12.254 -7.933 1.00 81.38 386 VAL A C 1
ATOM 2945 O O . VAL A 1 386 ? -9.717 -12.577 -9.104 1.00 81.38 386 VAL A O 1
ATOM 2948 N N . LEU A 1 387 ? -10.240 -12.780 -6.932 1.00 84.50 387 LEU A N 1
ATOM 2949 C CA . LEU A 1 387 ? -11.285 -13.769 -7.150 1.00 84.50 387 LEU A CA 1
ATOM 2950 C C . LEU A 1 387 ? -12.465 -13.586 -6.205 1.00 84.50 387 LEU A C 1
ATOM 2952 O O . LEU A 1 387 ? -12.354 -13.000 -5.129 1.00 84.50 387 LEU A O 1
ATOM 2956 N N . PHE A 1 388 ? -13.575 -14.176 -6.618 1.00 82.75 388 PHE A N 1
ATOM 2957 C CA . PHE A 1 388 ? -14.732 -14.506 -5.812 1.00 82.75 388 PHE A CA 1
ATOM 2958 C C . PHE A 1 388 ? -14.742 -16.020 -5.595 1.00 82.75 388 PHE A C 1
ATOM 2960 O O . PHE A 1 388 ? -14.414 -16.792 -6.502 1.00 82.75 388 PHE A O 1
ATOM 2967 N N . THR A 1 389 ? -15.130 -16.463 -4.397 1.00 83.69 389 THR A N 1
ATOM 2968 C CA . THR A 1 389 ? -15.186 -17.901 -4.080 1.00 83.69 389 THR A CA 1
ATOM 2969 C C . THR A 1 389 ? -16.223 -18.638 -4.930 1.00 83.69 389 THR A C 1
ATOM 2971 O O . THR A 1 389 ? -16.093 -19.834 -5.181 1.00 83.69 389 THR A O 1
ATOM 2974 N N . ARG A 1 390 ? -17.222 -17.908 -5.435 1.00 82.38 390 ARG A N 1
ATOM 2975 C CA . ARG A 1 390 ? -18.230 -18.379 -6.386 1.00 82.38 390 ARG A CA 1
ATOM 2976 C C . ARG A 1 390 ? -18.449 -17.340 -7.471 1.00 82.38 390 ARG A C 1
ATOM 2978 O O . ARG A 1 390 ? -18.093 -16.177 -7.296 1.00 82.38 390 ARG A O 1
ATOM 2985 N N . ASN A 1 391 ? -19.076 -17.734 -8.571 1.00 82.06 391 ASN A N 1
ATOM 2986 C CA . ASN A 1 391 ? -19.370 -16.813 -9.658 1.00 82.06 391 ASN A CA 1
ATOM 2987 C C . ASN A 1 391 ? -20.363 -15.726 -9.191 1.00 82.06 391 ASN A C 1
ATOM 2989 O O . ASN A 1 391 ? -21.517 -16.055 -8.905 1.00 82.06 391 ASN A O 1
ATOM 2993 N N . PRO A 1 392 ? -19.972 -14.437 -9.159 1.00 76.88 392 PRO A N 1
ATOM 2994 C CA . PRO A 1 392 ? -20.832 -13.368 -8.654 1.00 76.88 392 PRO A CA 1
ATOM 2995 C C . PRO A 1 392 ? -22.022 -13.066 -9.580 1.00 76.88 392 PRO A C 1
ATOM 2997 O O . PRO A 1 392 ? -22.974 -12.421 -9.158 1.00 76.88 392 PRO A O 1
ATOM 3000 N N . SER A 1 393 ? -21.986 -13.524 -10.838 1.00 76.06 393 SER A N 1
ATOM 3001 C CA . SER A 1 393 ? -23.056 -13.311 -11.823 1.00 76.06 393 SER A CA 1
ATOM 3002 C C . SER A 1 393 ? -24.084 -14.444 -11.849 1.00 76.06 393 SER A C 1
ATOM 3004 O O . SER A 1 393 ? -25.267 -14.191 -12.058 1.00 76.06 393 SER A O 1
ATOM 3006 N N . THR A 1 394 ? -23.650 -15.697 -11.675 1.00 78.06 394 THR A N 1
ATOM 3007 C CA . THR A 1 394 ? -24.527 -16.881 -11.794 1.00 78.06 394 THR A CA 1
ATOM 3008 C C . THR A 1 394 ? -24.813 -17.576 -10.464 1.00 78.06 394 THR A C 1
ATOM 3010 O O . THR A 1 394 ? -25.735 -18.386 -10.390 1.00 78.06 394 THR A O 1
ATOM 3013 N N . GLY A 1 395 ? -24.016 -17.308 -9.426 1.00 77.50 395 GLY A N 1
ATOM 3014 C CA . GLY A 1 395 ? -24.031 -18.048 -8.162 1.00 77.50 395 GLY A CA 1
ATOM 3015 C C . GLY A 1 395 ? -23.415 -19.451 -8.250 1.00 77.50 395 GLY A C 1
ATOM 3016 O O . GLY A 1 395 ? -23.469 -20.201 -7.274 1.00 77.50 395 GLY A O 1
ATOM 3017 N N . GLU A 1 396 ? -22.843 -19.832 -9.400 1.00 83.50 396 GLU A N 1
ATOM 3018 C CA . GLU A 1 396 ? -22.183 -21.127 -9.582 1.00 83.50 396 GLU A CA 1
ATOM 3019 C C . GLU A 1 396 ? -21.047 -21.302 -8.569 1.00 83.50 396 GLU A C 1
ATOM 3021 O O . GLU A 1 396 ? -20.193 -20.427 -8.421 1.00 83.50 396 GLU A O 1
ATOM 3026 N N . ASN A 1 397 ? -21.019 -22.457 -7.897 1.00 82.94 397 ASN A N 1
ATOM 3027 C CA . ASN A 1 397 ? -19.988 -22.798 -6.922 1.00 82.94 397 ASN A CA 1
ATOM 3028 C C . ASN A 1 397 ? -18.671 -23.202 -7.598 1.00 82.94 397 ASN A C 1
ATOM 3030 O O . ASN A 1 397 ? -18.284 -24.371 -7.605 1.00 82.94 397 ASN A O 1
ATOM 3034 N N . LYS A 1 398 ? -18.021 -22.211 -8.201 1.00 85.12 398 LYS A N 1
ATOM 3035 C CA . LYS A 1 398 ? -16.730 -22.304 -8.868 1.00 85.12 398 LYS A CA 1
ATOM 3036 C C . LYS A 1 398 ? -15.964 -21.011 -8.605 1.00 85.12 398 LYS A C 1
ATOM 3038 O O . LYS A 1 398 ? -16.534 -19.933 -8.785 1.00 85.12 398 LYS A O 1
ATOM 3043 N N . LEU A 1 399 ? -14.687 -21.130 -8.229 1.00 86.06 399 LEU A N 1
ATOM 3044 C CA . LEU A 1 399 ? -13.799 -19.974 -8.098 1.00 86.06 399 LEU A CA 1
ATOM 3045 C C . LEU A 1 399 ? -13.843 -19.162 -9.396 1.00 86.06 399 LEU A C 1
ATOM 3047 O O . LEU A 1 399 ? -13.627 -19.707 -10.481 1.00 86.06 399 LEU A O 1
ATOM 3051 N N . TYR A 1 400 ? -14.154 -17.878 -9.268 1.00 85.56 400 TYR A N 1
ATOM 3052 C CA . TYR A 1 400 ? -14.296 -16.964 -10.391 1.00 85.56 400 TYR A CA 1
ATOM 3053 C C . TYR A 1 400 ? -13.359 -15.789 -10.179 1.00 85.56 400 TYR A C 1
ATOM 3055 O O . TYR A 1 400 ? -13.545 -15.007 -9.250 1.00 85.56 400 TYR A O 1
ATOM 3063 N N . GLY A 1 401 ? -12.346 -15.658 -11.021 1.00 86.62 401 GLY A N 1
ATOM 3064 C CA . GLY A 1 401 ? -11.366 -14.606 -10.845 1.00 86.62 401 GLY A CA 1
ATOM 3065 C C . GLY A 1 401 ? -10.295 -14.601 -11.907 1.00 86.62 401 GLY A C 1
ATOM 3066 O O . GLY A 1 401 ? -10.254 -15.450 -12.798 1.00 86.62 401 GLY A O 1
ATOM 3067 N N . GLU A 1 402 ? -9.417 -13.629 -11.749 1.00 86.06 402 GLU A N 1
ATOM 3068 C CA . GLU A 1 402 ? -8.355 -13.313 -12.678 1.00 86.06 402 GLU A CA 1
ATOM 3069 C C . GLU A 1 402 ? -7.001 -13.330 -11.971 1.00 86.06 402 GLU A C 1
ATOM 3071 O O . GLU A 1 402 ? -6.887 -13.035 -10.777 1.00 86.06 402 GLU A O 1
ATOM 3076 N N . PHE A 1 403 ? -5.966 -13.685 -12.723 1.00 86.00 403 PHE A N 1
ATOM 3077 C CA . PHE A 1 403 ? -4.602 -13.846 -12.255 1.00 86.00 403 PHE A CA 1
ATOM 3078 C C . PHE A 1 403 ? -3.606 -13.365 -13.313 1.00 86.00 403 PHE A C 1
ATOM 3080 O O . PHE A 1 403 ? -3.781 -13.586 -14.512 1.00 86.00 403 PHE A O 1
ATOM 3087 N N . LEU A 1 404 ? -2.532 -12.724 -12.866 1.00 83.25 404 LEU A N 1
ATOM 3088 C CA . LEU A 1 404 ? -1.415 -12.301 -13.696 1.00 83.25 404 LEU A CA 1
ATOM 3089 C C . LEU A 1 404 ? -0.103 -12.804 -13.096 1.00 83.25 404 LEU A C 1
ATOM 3091 O O . LEU A 1 404 ? 0.241 -12.492 -11.955 1.00 83.25 404 LEU A O 1
ATOM 3095 N N . ILE A 1 405 ? 0.647 -13.546 -13.909 1.00 86.00 405 ILE A N 1
ATOM 3096 C CA . ILE A 1 405 ? 2.023 -13.949 -13.612 1.00 86.00 405 ILE A CA 1
ATOM 3097 C C . ILE A 1 405 ? 2.940 -12.736 -13.768 1.00 86.00 405 ILE A C 1
ATOM 3099 O O . ILE A 1 405 ? 2.805 -11.963 -14.726 1.00 86.00 405 ILE A O 1
ATOM 3103 N N . ASN A 1 406 ? 3.898 -12.613 -12.856 1.00 80.31 406 ASN A N 1
ATOM 3104 C CA . ASN A 1 406 ? 4.941 -11.603 -12.869 1.00 80.31 406 ASN A CA 1
ATOM 3105 C C . ASN A 1 406 ? 4.356 -10.178 -12.967 1.00 80.31 406 ASN A C 1
ATOM 3107 O O . ASN A 1 406 ? 4.646 -9.433 -13.903 1.00 80.31 406 ASN A O 1
ATOM 3111 N N . ALA A 1 407 ? 3.431 -9.846 -12.065 1.00 73.94 407 ALA A N 1
ATOM 3112 C CA . ALA A 1 407 ? 2.640 -8.612 -12.073 1.00 73.94 407 ALA A CA 1
ATOM 3113 C C . ALA A 1 407 ? 2.354 -8.107 -10.649 1.00 73.94 407 ALA A C 1
ATOM 3115 O O . ALA A 1 407 ? 2.401 -8.879 -9.690 1.00 73.94 407 ALA A O 1
ATOM 3116 N N . GLN A 1 408 ? 2.009 -6.827 -10.498 1.00 71.44 408 GLN A N 1
ATOM 3117 C CA . GLN A 1 408 ? 1.467 -6.287 -9.243 1.00 71.44 408 GLN A CA 1
ATOM 3118 C C . GLN A 1 408 ? -0.037 -6.037 -9.336 1.00 71.44 408 GLN A C 1
ATOM 3120 O O . GLN A 1 408 ? -0.617 -6.019 -10.417 1.00 71.44 408 GLN A O 1
ATOM 3125 N N . GLY A 1 409 ? -0.682 -5.832 -8.182 1.00 67.69 409 GLY A N 1
ATOM 3126 C CA . GLY A 1 409 ? -2.131 -5.609 -8.113 1.00 67.69 409 GLY A CA 1
ATOM 3127 C C . GLY A 1 409 ? -2.612 -4.427 -8.963 1.00 67.69 409 GLY A C 1
ATOM 3128 O O . GLY A 1 409 ? -3.720 -4.472 -9.488 1.00 67.69 409 GLY A O 1
ATOM 3129 N N . GLU A 1 410 ? -1.769 -3.408 -9.154 1.00 67.00 410 GLU A N 1
ATOM 3130 C CA . GLU A 1 410 ? -2.043 -2.284 -10.059 1.00 67.00 410 GLU A CA 1
ATOM 3131 C C . GLU A 1 410 ? -2.267 -2.747 -11.504 1.00 67.00 410 GLU A C 1
ATOM 3133 O O . GLU A 1 410 ? -3.203 -2.279 -12.144 1.00 67.00 410 GLU A O 1
ATOM 3138 N N . ASP A 1 411 ? -1.486 -3.714 -11.996 1.00 66.12 411 ASP A N 1
ATOM 3139 C CA . ASP A 1 411 ? -1.581 -4.207 -13.377 1.00 66.12 411 ASP A CA 1
ATOM 3140 C C . ASP A 1 411 ? -2.905 -4.940 -13.638 1.00 66.12 411 ASP A C 1
ATOM 3142 O O . ASP A 1 411 ? -3.443 -4.872 -14.744 1.00 66.12 411 ASP A O 1
ATOM 3146 N N . VAL A 1 412 ? -3.443 -5.612 -12.611 1.00 65.44 412 VAL A N 1
ATOM 3147 C CA . VAL A 1 412 ? -4.748 -6.294 -12.669 1.00 65.44 412 VAL A CA 1
ATOM 3148 C C . VAL A 1 412 ? -5.879 -5.271 -12.750 1.00 65.44 412 VAL A C 1
ATOM 3150 O O . VAL A 1 412 ? -6.814 -5.444 -13.524 1.00 65.44 412 VAL A O 1
ATOM 3153 N N . VAL A 1 413 ? -5.796 -4.184 -11.976 1.00 58.78 413 VAL A N 1
ATOM 3154 C CA . VAL A 1 413 ? -6.854 -3.160 -11.920 1.00 58.78 413 VAL A CA 1
ATOM 3155 C C . VAL A 1 413 ? -6.800 -2.216 -13.122 1.00 58.78 413 VAL A C 1
ATOM 3157 O O . VAL A 1 413 ? -7.844 -1.807 -13.626 1.00 58.78 413 VAL A O 1
ATOM 3160 N N . ALA A 1 414 ? -5.600 -1.868 -13.589 1.00 61.91 414 ALA A N 1
ATOM 3161 C CA . ALA A 1 414 ? -5.406 -0.948 -14.704 1.00 61.91 414 ALA A CA 1
ATOM 3162 C C . ALA A 1 414 ? -5.761 -1.571 -16.066 1.00 61.91 414 ALA A C 1
ATOM 3164 O O . ALA A 1 414 ? -5.948 -0.840 -17.035 1.00 61.91 414 ALA A O 1
ATOM 3165 N N . GLY A 1 415 ? -5.840 -2.905 -16.160 1.00 64.31 415 GLY A N 1
ATOM 3166 C CA . GLY A 1 415 ? -6.186 -3.608 -17.399 1.00 64.31 415 GLY A CA 1
ATOM 3167 C C . GLY A 1 415 ? -5.142 -3.464 -18.514 1.00 64.31 415 GLY A C 1
ATOM 3168 O O . GLY A 1 415 ? -5.452 -3.714 -19.675 1.00 64.31 415 GLY A O 1
ATOM 3169 N N . ILE A 1 416 ? -3.910 -3.058 -18.178 1.00 66.06 416 ILE A N 1
ATOM 3170 C CA . ILE A 1 416 ? -2.804 -2.880 -19.138 1.00 66.06 416 ILE A CA 1
ATOM 3171 C C . ILE A 1 416 ? -2.385 -4.233 -19.726 1.00 66.06 416 ILE A C 1
ATOM 3173 O O . ILE A 1 416 ? -2.041 -4.337 -20.902 1.00 66.06 416 ILE A O 1
ATOM 3177 N N . ARG A 1 417 ? -2.426 -5.286 -18.904 1.00 68.94 417 ARG A N 1
ATOM 3178 C CA . ARG A 1 417 ? -2.163 -6.669 -19.307 1.00 68.94 417 ARG A CA 1
ATOM 3179 C C . ARG A 1 417 ? -3.460 -7.454 -19.249 1.00 68.94 417 ARG A C 1
ATOM 3181 O O . ARG A 1 417 ? -4.194 -7.336 -18.275 1.00 68.94 417 ARG A O 1
ATOM 3188 N N . THR A 1 418 ? -3.714 -8.281 -20.261 1.00 79.62 418 THR A N 1
ATOM 3189 C CA . THR A 1 418 ? -4.894 -9.153 -20.293 1.00 79.62 418 THR A CA 1
ATOM 3190 C C . THR A 1 418 ? -4.830 -10.152 -19.134 1.00 79.62 418 THR A C 1
ATOM 3192 O O . THR A 1 418 ? -3.921 -10.991 -19.122 1.00 79.62 418 THR A O 1
ATOM 3195 N N . PRO A 1 419 ? -5.753 -10.077 -18.159 1.00 80.88 419 PRO A N 1
ATOM 3196 C CA . PRO A 1 419 ? -5.774 -11.006 -17.041 1.00 80.88 419 PRO A CA 1
ATOM 3197 C C . PRO A 1 419 ? -6.088 -12.426 -17.518 1.00 80.88 419 PRO A C 1
ATOM 3199 O O . PRO A 1 419 ? -6.838 -12.626 -18.475 1.00 80.88 419 PRO A O 1
ATOM 3202 N N . GLN A 1 420 ? -5.489 -13.422 -16.870 1.00 86.88 420 GLN A N 1
ATOM 3203 C CA . GLN A 1 420 ? -5.728 -14.833 -17.171 1.00 86.88 420 GLN A CA 1
ATOM 3204 C C . GLN A 1 420 ? -6.729 -15.411 -16.170 1.00 86.88 420 GLN A C 1
ATOM 3206 O O . GLN A 1 420 ? -6.833 -14.923 -15.049 1.00 86.88 420 GLN A O 1
ATOM 3211 N N . ASP A 1 421 ? -7.448 -16.470 -16.542 1.00 89.06 421 ASP A N 1
ATOM 3212 C CA . ASP A 1 421 ? -8.347 -17.171 -15.615 1.00 89.06 421 ASP A CA 1
ATOM 3213 C C . ASP A 1 421 ? -7.550 -17.686 -14.400 1.00 89.06 421 ASP A C 1
ATOM 3215 O O . ASP A 1 421 ? -6.424 -18.172 -14.559 1.00 89.06 421 ASP A O 1
ATOM 3219 N N . ILE A 1 422 ? -8.130 -17.614 -13.198 1.00 86.62 422 ILE A N 1
ATOM 3220 C CA . ILE A 1 422 ? -7.539 -18.137 -11.958 1.00 86.62 422 ILE A CA 1
ATOM 3221 C C . ILE A 1 422 ? -7.102 -19.607 -12.068 1.00 86.62 422 ILE A C 1
ATOM 3223 O O . ILE A 1 422 ? -6.143 -20.020 -11.419 1.00 86.62 422 ILE A O 1
ATOM 3227 N N . VAL A 1 423 ? -7.734 -20.400 -12.939 1.00 85.38 423 VAL A N 1
ATOM 3228 C CA . VAL A 1 423 ? -7.332 -21.785 -13.230 1.00 85.38 423 VAL A CA 1
ATOM 3229 C C . VAL A 1 423 ? -5.911 -21.862 -13.800 1.00 85.38 423 VAL A C 1
ATOM 3231 O O . VAL A 1 423 ? -5.223 -22.857 -13.588 1.00 85.38 423 VAL A O 1
ATOM 3234 N N . THR A 1 424 ? -5.417 -20.812 -14.456 1.00 85.81 424 THR A N 1
ATOM 3235 C CA . THR A 1 424 ? -4.026 -20.732 -14.934 1.00 85.81 424 THR A CA 1
ATOM 3236 C C . THR A 1 424 ? -3.034 -20.862 -13.781 1.00 85.81 424 THR A C 1
ATOM 3238 O O . THR A 1 424 ? -2.025 -21.557 -13.914 1.00 85.81 424 THR A O 1
ATOM 3241 N N . MET A 1 425 ? -3.352 -20.276 -12.620 1.00 89.38 425 MET A N 1
ATOM 3242 C CA . MET A 1 425 ? -2.520 -20.361 -11.419 1.00 89.38 425 MET A CA 1
ATOM 3243 C C . MET A 1 425 ? -2.303 -21.815 -10.983 1.00 89.38 425 MET A C 1
ATOM 3245 O O . MET A 1 425 ? -1.211 -22.166 -10.546 1.00 89.38 425 MET A O 1
ATOM 3249 N N . LYS A 1 426 ? -3.299 -22.690 -11.177 1.00 91.25 426 LYS A N 1
ATOM 3250 C CA . LYS A 1 426 ? -3.180 -24.128 -10.896 1.00 91.25 426 LYS A CA 1
ATOM 3251 C C . LYS A 1 426 ? -2.049 -24.787 -11.685 1.00 91.25 426 LYS A C 1
ATOM 3253 O O . LYS A 1 426 ? -1.432 -25.721 -11.184 1.00 91.25 426 LYS A O 1
ATOM 3258 N N . ASN A 1 427 ? -1.790 -24.320 -12.905 1.00 89.38 427 ASN A N 1
ATOM 3259 C CA . ASN A 1 427 ? -0.784 -24.907 -13.784 1.00 89.38 427 ASN A CA 1
ATOM 3260 C C . ASN A 1 427 ? 0.619 -24.367 -13.485 1.00 89.38 427 ASN A C 1
ATOM 3262 O O . ASN A 1 427 ? 1.569 -25.141 -13.449 1.00 89.38 427 ASN A O 1
ATOM 3266 N N . CYS A 1 428 ? 0.760 -23.056 -13.267 1.00 88.88 428 CYS A N 1
ATOM 3267 C CA . CYS A 1 428 ? 2.071 -22.437 -13.042 1.00 88.88 428 CYS A CA 1
ATOM 3268 C C . CYS A 1 428 ? 2.520 -22.456 -11.572 1.00 88.88 428 CYS A C 1
ATOM 3270 O O . CYS A 1 428 ? 3.716 -22.439 -11.300 1.00 88.88 428 CYS A O 1
ATOM 3272 N N . MET A 1 429 ? 1.583 -22.475 -10.620 1.00 91.75 429 MET A N 1
ATOM 3273 C CA . MET A 1 429 ? 1.843 -22.392 -9.176 1.00 91.75 429 MET A CA 1
ATOM 3274 C C . MET A 1 429 ? 0.908 -23.344 -8.398 1.00 91.75 429 MET A C 1
ATOM 3276 O O . MET A 1 429 ? 0.077 -22.887 -7.607 1.00 91.75 429 MET A O 1
ATOM 3280 N N . PRO A 1 430 ? 1.013 -24.673 -8.606 1.00 93.56 430 PRO A N 1
ATOM 3281 C CA . PRO A 1 430 ? 0.050 -25.650 -8.089 1.00 93.56 430 PRO A CA 1
ATOM 3282 C C . PRO A 1 430 ? -0.065 -25.654 -6.560 1.00 93.56 430 PRO A C 1
ATOM 3284 O O . PRO A 1 430 ? -1.176 -25.723 -6.037 1.00 93.56 430 PRO A O 1
ATOM 3287 N N . GLU A 1 431 ? 1.053 -25.526 -5.841 1.00 93.31 431 GLU A N 1
ATOM 3288 C CA . GLU A 1 431 ? 1.057 -25.505 -4.371 1.00 93.31 431 GLU A CA 1
ATOM 3289 C C . GLU A 1 431 ? 0.362 -24.255 -3.818 1.00 93.31 431 GLU A C 1
ATOM 3291 O O . GLU A 1 431 ? -0.507 -24.355 -2.953 1.00 93.31 431 GLU A O 1
ATOM 3296 N N . ALA A 1 432 ? 0.662 -23.079 -4.381 1.00 89.25 432 ALA A N 1
ATOM 3297 C CA . ALA A 1 432 ? 0.002 -21.835 -3.993 1.00 89.25 432 ALA A CA 1
ATOM 3298 C C . ALA A 1 432 ? -1.493 -21.850 -4.356 1.00 89.25 432 ALA A C 1
ATOM 3300 O O . ALA A 1 432 ? -2.316 -21.340 -3.600 1.00 89.25 432 ALA A O 1
ATOM 3301 N N . TYR A 1 433 ? -1.866 -22.460 -5.488 1.00 91.44 433 TYR A N 1
ATOM 3302 C CA . TYR A 1 433 ? -3.270 -22.626 -5.868 1.00 91.44 433 TYR A CA 1
ATOM 3303 C C . TYR A 1 433 ? -4.010 -23.563 -4.907 1.00 91.44 433 TYR A C 1
ATOM 3305 O O . TYR A 1 433 ? -5.161 -23.310 -4.558 1.00 91.44 433 TYR A O 1
ATOM 3313 N N . LYS A 1 434 ? -3.361 -24.635 -4.445 1.00 93.25 434 LYS A N 1
ATOM 3314 C CA . LYS A 1 434 ? -3.933 -25.536 -3.442 1.00 93.25 434 LYS A CA 1
ATOM 3315 C C . LYS A 1 434 ? -4.183 -24.805 -2.119 1.00 93.25 434 LYS A C 1
ATOM 3317 O O . LYS A 1 434 ? -5.299 -24.865 -1.610 1.00 93.25 434 LYS A O 1
ATOM 3322 N N . GLU A 1 435 ? -3.198 -24.055 -1.622 1.00 87.31 435 GLU A N 1
ATOM 3323 C CA . GLU A 1 435 ? -3.360 -23.225 -0.419 1.00 87.31 435 GLU A CA 1
ATOM 3324 C C . GLU A 1 435 ? -4.453 -22.157 -0.612 1.00 87.31 435 GLU A C 1
ATOM 3326 O O . GLU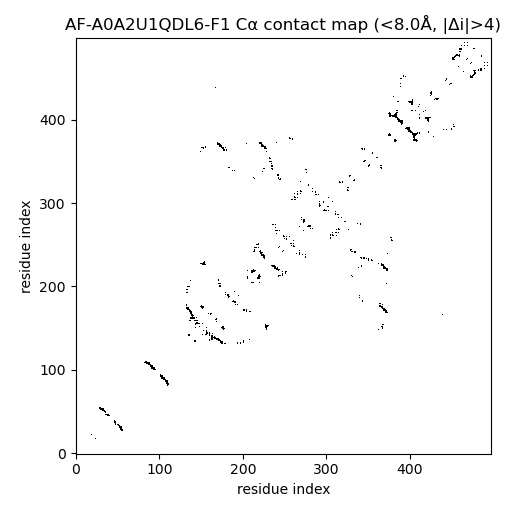 A 1 435 ? -5.252 -21.907 0.288 1.00 87.31 435 GLU A O 1
ATOM 3331 N N . LEU A 1 436 ? -4.553 -21.557 -1.803 1.00 86.81 436 LEU A N 1
ATOM 3332 C CA . LEU A 1 436 ? -5.614 -20.606 -2.141 1.00 86.81 436 LEU A CA 1
ATOM 3333 C C . LEU A 1 436 ? -7.011 -21.234 -2.040 1.00 86.81 436 LEU A C 1
ATOM 3335 O O . LEU A 1 436 ? -7.913 -20.616 -1.474 1.00 86.81 436 LEU A O 1
ATOM 3339 N N . VAL A 1 437 ? -7.196 -22.448 -2.566 1.00 88.44 437 VAL A N 1
ATOM 3340 C CA . VAL A 1 437 ? -8.469 -23.183 -2.477 1.00 88.44 437 VAL A CA 1
ATOM 3341 C C . VAL A 1 437 ? -8.814 -23.481 -1.015 1.00 88.44 437 VAL A C 1
ATOM 3343 O O . VAL A 1 437 ? -9.930 -23.190 -0.587 1.00 88.44 437 VAL A O 1
ATOM 3346 N N . GLU A 1 438 ? -7.854 -23.979 -0.231 1.00 88.38 438 GLU A N 1
ATOM 3347 C CA . GLU A 1 438 ? -8.035 -24.240 1.205 1.00 88.38 438 GLU A CA 1
ATOM 3348 C C . GLU A 1 438 ? -8.432 -22.958 1.962 1.00 88.38 438 GLU A C 1
ATOM 3350 O O . GLU A 1 438 ? -9.390 -22.952 2.741 1.00 88.38 438 GLU A O 1
ATOM 3355 N N . ASN A 1 439 ? -7.769 -21.838 1.664 1.00 82.94 439 ASN A N 1
ATOM 3356 C CA . ASN A 1 439 ? -8.080 -20.526 2.229 1.00 82.94 439 ASN A CA 1
ATOM 3357 C C . ASN A 1 439 ? -9.492 -20.045 1.854 1.00 82.94 439 ASN A C 1
ATOM 3359 O O . ASN A 1 439 ? -10.201 -19.506 2.707 1.00 82.94 439 ASN A O 1
ATOM 3363 N N . CYS A 1 440 ? -9.934 -20.262 0.611 1.00 83.38 440 CYS A N 1
ATOM 3364 C CA . CYS A 1 440 ? -11.292 -19.923 0.173 1.00 83.38 440 CYS A CA 1
ATOM 3365 C C . CYS A 1 440 ? -12.353 -20.710 0.953 1.00 83.38 440 CYS A C 1
ATOM 3367 O O . CYS A 1 440 ? -13.344 -20.135 1.401 1.00 83.38 440 CYS A O 1
ATOM 3369 N N . GLU A 1 441 ? -12.134 -22.007 1.177 1.00 84.25 441 GLU A N 1
ATOM 3370 C CA . GLU A 1 441 ? -13.047 -22.837 1.968 1.00 84.25 441 GLU A CA 1
ATOM 3371 C C . GLU A 1 441 ? -13.091 -22.421 3.444 1.00 84.25 441 GLU A C 1
ATOM 3373 O O . GLU A 1 441 ? -14.161 -22.419 4.062 1.00 84.25 441 GLU A O 1
ATOM 3378 N N . ILE A 1 442 ? -11.939 -22.063 4.025 1.00 84.38 442 ILE A N 1
ATOM 3379 C CA . ILE A 1 442 ? -11.858 -21.511 5.384 1.00 84.38 442 ILE A CA 1
ATOM 3380 C C . ILE A 1 442 ? -12.678 -20.220 5.467 1.00 84.38 442 ILE A C 1
ATOM 3382 O O . ILE A 1 442 ? -13.487 -20.078 6.387 1.00 84.38 442 ILE A O 1
ATOM 3386 N N . LEU A 1 443 ? -12.519 -19.317 4.495 1.00 79.88 443 LEU A N 1
ATOM 3387 C CA . LEU A 1 443 ? -13.245 -18.050 4.430 1.00 79.88 443 LEU A CA 1
ATOM 3388 C C . LEU A 1 443 ? -14.758 -18.253 4.294 1.00 79.88 443 LEU A C 1
ATOM 3390 O O . LEU A 1 443 ? -15.501 -17.693 5.104 1.00 79.88 443 LEU A O 1
ATOM 3394 N N . GLU A 1 444 ? -15.225 -19.084 3.355 1.00 79.75 444 GLU A N 1
ATOM 3395 C CA . GLU A 1 444 ? -16.661 -19.366 3.198 1.00 79.75 444 GLU A CA 1
ATOM 3396 C C . GLU A 1 444 ? -17.258 -19.957 4.481 1.00 79.75 444 GLU A C 1
ATOM 3398 O O . GLU A 1 444 ? -18.327 -19.543 4.935 1.00 79.75 444 GLU A O 1
ATOM 3403 N N . ARG A 1 445 ? -16.556 -20.905 5.112 1.00 81.81 445 ARG A N 1
ATOM 3404 C CA . ARG A 1 445 ? -17.024 -21.562 6.339 1.00 81.81 445 ARG A CA 1
ATOM 3405 C C . ARG A 1 445 ? -17.046 -20.610 7.533 1.00 81.81 445 ARG A C 1
ATOM 3407 O O . ARG A 1 445 ? -17.963 -20.686 8.352 1.00 81.81 445 ARG A O 1
ATOM 3414 N N . HIS A 1 446 ? -16.033 -19.755 7.654 1.00 81.12 446 HIS A N 1
ATOM 3415 C CA . HIS A 1 446 ? -15.877 -18.842 8.780 1.00 81.12 446 HIS A CA 1
ATOM 3416 C C . HIS A 1 446 ? -16.852 -17.665 8.691 1.00 81.12 446 HIS A C 1
ATOM 3418 O O . HIS A 1 446 ? -17.570 -17.378 9.651 1.00 81.12 446 HIS A O 1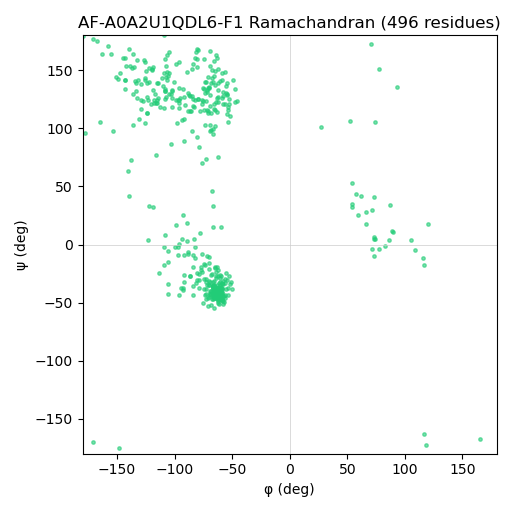
ATOM 3424 N N . TYR A 1 447 ? -16.910 -16.996 7.536 1.00 76.00 447 TYR A N 1
ATOM 3425 C CA . TYR A 1 447 ? -17.804 -15.857 7.342 1.00 76.00 447 TYR A CA 1
ATOM 3426 C C . TYR A 1 447 ? -19.256 -16.285 7.111 1.00 76.00 447 TYR A C 1
ATOM 3428 O O . TYR A 1 447 ? -20.146 -15.485 7.390 1.00 76.00 447 TYR A O 1
ATOM 3436 N N . LYS A 1 448 ? -19.491 -17.552 6.725 1.00 74.69 448 LYS A N 1
ATOM 3437 C CA . LYS A 1 448 ? -20.812 -18.142 6.437 1.00 74.69 448 LYS A CA 1
ATOM 3438 C C . LYS A 1 448 ? -21.605 -17.342 5.409 1.00 74.69 448 LYS A C 1
ATOM 3440 O O . LYS A 1 448 ? -22.829 -17.277 5.499 1.00 74.69 448 LYS A O 1
ATOM 3445 N N . ASP A 1 449 ? -20.896 -16.725 4.474 1.00 53.44 449 ASP A N 1
ATOM 3446 C CA . ASP A 1 449 ? -21.463 -15.734 3.579 1.00 53.44 449 ASP A CA 1
ATOM 3447 C C . ASP A 1 449 ? -20.747 -15.748 2.224 1.00 53.44 449 ASP A C 1
ATOM 3449 O O . ASP A 1 449 ? -19.527 -15.923 2.158 1.00 53.44 449 ASP A O 1
ATOM 3453 N N . MET A 1 450 ? -21.524 -15.554 1.164 1.00 45.78 450 MET A N 1
ATOM 3454 C CA . MET A 1 450 ? -21.065 -15.209 -0.174 1.00 45.78 450 MET A CA 1
ATOM 3455 C C . MET A 1 450 ? -21.839 -13.946 -0.527 1.00 45.78 450 MET A C 1
ATOM 3457 O O . MET A 1 450 ? -23.015 -14.050 -0.839 1.00 45.78 450 MET A O 1
ATOM 3461 N N . MET A 1 451 ? -21.189 -12.782 -0.482 1.00 38.97 451 MET A N 1
ATOM 3462 C CA . MET A 1 451 ? -21.850 -11.520 -0.818 1.00 38.97 451 MET A CA 1
ATOM 3463 C C . MET A 1 451 ? -22.162 -11.502 -2.320 1.00 38.97 451 MET A C 1
ATOM 3465 O O . MET A 1 451 ? -21.283 -11.212 -3.135 1.00 38.97 451 MET A O 1
ATOM 3469 N N . VAL A 1 452 ? -23.397 -11.816 -2.695 1.00 38.31 452 VAL A N 1
ATOM 3470 C CA . VAL A 1 452 ? -23.887 -11.746 -4.072 1.00 38.31 452 VAL A CA 1
ATOM 3471 C C . VAL A 1 452 ? -24.592 -10.416 -4.256 1.00 38.31 452 VAL A C 1
ATOM 3473 O O . VAL A 1 452 ? -25.557 -10.102 -3.562 1.00 38.31 452 VAL A O 1
ATOM 3476 N N . GLY A 1 453 ? -24.127 -9.623 -5.216 1.00 37.34 453 GLY A N 1
ATOM 3477 C CA . GLY A 1 453 ? -24.760 -8.357 -5.543 1.00 37.34 453 GLY A CA 1
ATOM 3478 C C . GLY A 1 453 ? -24.835 -8.106 -7.034 1.00 37.34 453 GLY A C 1
ATOM 3479 O O . GLY A 1 453 ? -24.031 -8.615 -7.811 1.00 37.34 453 GLY A O 1
ATOM 3480 N N . ILE A 1 454 ? -25.822 -7.310 -7.440 1.00 38.00 454 ILE A N 1
ATOM 3481 C CA . ILE A 1 454 ? -26.011 -6.929 -8.841 1.00 38.00 454 ILE A CA 1
ATOM 3482 C C . ILE A 1 454 ? -25.362 -5.571 -9.127 1.00 38.00 454 ILE A C 1
ATOM 3484 O O . ILE A 1 454 ? -25.535 -4.619 -8.364 1.00 38.00 454 ILE A O 1
ATOM 3488 N N . CYS A 1 455 ? -24.638 -5.471 -10.244 1.00 37.09 455 CYS A N 1
ATOM 3489 C CA . CYS A 1 455 ? -24.003 -4.243 -10.727 1.00 37.09 455 CYS A CA 1
ATOM 3490 C C . CYS A 1 455 ? -24.682 -3.740 -12.012 1.00 37.09 455 CYS A C 1
ATOM 3492 O O . CYS A 1 455 ? -25.059 -4.537 -12.868 1.00 37.09 455 CYS A O 1
ATOM 3494 N N . GLY A 1 456 ? -24.802 -2.419 -12.178 1.00 39.91 456 GLY A N 1
ATOM 3495 C CA . GLY A 1 456 ? -25.282 -1.784 -13.415 1.00 39.91 456 GLY A CA 1
ATOM 3496 C C . GLY A 1 456 ? -26.589 -1.008 -13.239 1.00 39.91 456 GLY A C 1
ATOM 3497 O O . GLY A 1 456 ? -26.978 -0.666 -12.122 1.00 39.91 456 GLY A O 1
ATOM 3498 N N . GLU A 1 457 ? -27.281 -0.695 -14.338 1.00 45.06 457 GLU A N 1
ATOM 3499 C CA . GLU A 1 457 ? -28.500 0.132 -14.295 1.00 45.06 457 GLU A CA 1
ATOM 3500 C C . GLU A 1 457 ? -29.616 -0.462 -13.424 1.00 45.06 457 GLU A C 1
ATOM 3502 O O . GLU A 1 457 ? -30.326 0.290 -12.747 1.00 45.06 457 GLU A O 1
ATOM 3507 N N . HIS A 1 458 ? -29.707 -1.794 -13.376 1.00 42.25 458 HIS A N 1
ATOM 3508 C CA . HIS A 1 458 ? -30.662 -2.532 -12.547 1.00 42.25 458 HIS A CA 1
ATOM 3509 C C . HIS A 1 458 ? -30.396 -2.398 -11.041 1.00 42.25 458 HIS A C 1
ATOM 3511 O O . HIS A 1 458 ? -31.336 -2.463 -10.255 1.00 42.25 458 HIS A O 1
ATOM 3517 N N . GLY A 1 459 ? -29.156 -2.121 -10.620 1.00 39.78 459 GLY A N 1
ATOM 3518 C CA . GLY A 1 459 ? -28.833 -1.866 -9.210 1.00 39.78 459 GLY A CA 1
ATOM 3519 C C . GLY A 1 459 ? -29.390 -0.538 -8.678 1.00 39.78 459 GLY A C 1
ATOM 3520 O O . GLY A 1 459 ? -29.334 -0.285 -7.478 1.00 39.78 459 GLY A O 1
ATOM 3521 N N . GLY A 1 460 ? -29.890 0.332 -9.567 1.00 40.06 460 GLY A N 1
ATOM 3522 C CA . GLY A 1 460 ? -30.462 1.641 -9.238 1.00 40.06 460 GLY A CA 1
ATOM 3523 C C . GLY A 1 460 ? -31.979 1.740 -9.415 1.00 40.06 460 GLY A C 1
ATOM 3524 O O . GLY A 1 460 ? -32.543 2.805 -9.169 1.00 40.06 460 GLY A O 1
ATOM 3525 N N . GLU A 1 461 ? -32.636 0.675 -9.879 1.00 53.94 461 GLU A N 1
ATOM 3526 C CA . GLU A 1 461 ? -34.070 0.655 -10.174 1.00 53.94 461 GLU A CA 1
ATOM 3527 C C . GLU A 1 461 ? -34.862 0.079 -8.978 1.00 53.94 461 GLU A C 1
ATOM 3529 O O . GLU A 1 461 ? -34.596 -1.049 -8.563 1.00 53.94 461 GLU A O 1
ATOM 3534 N N . PRO A 1 462 ? -35.856 0.793 -8.415 1.00 55.25 462 PRO A N 1
ATOM 3535 C CA . PRO A 1 462 ? -36.547 0.363 -7.194 1.00 55.25 462 PRO A CA 1
ATOM 3536 C C . PRO A 1 462 ? -37.240 -1.007 -7.255 1.00 55.25 462 PRO A C 1
ATOM 3538 O O . PRO A 1 462 ? -37.205 -1.762 -6.286 1.00 55.25 462 PRO A O 1
ATOM 3541 N N . SER A 1 463 ? -37.858 -1.339 -8.391 1.00 52.66 463 SER A N 1
ATOM 3542 C CA . SER A 1 463 ? -38.505 -2.636 -8.652 1.00 52.66 463 SER A CA 1
ATOM 3543 C C . SER A 1 463 ? -37.496 -3.786 -8.637 1.00 52.66 463 SER A C 1
ATOM 3545 O O . SER A 1 463 ? -37.767 -4.844 -8.070 1.00 52.66 463 SER A O 1
ATOM 3547 N N . SER A 1 464 ? -36.323 -3.552 -9.221 1.00 50.34 464 SER A N 1
ATOM 3548 C CA . SER A 1 464 ? -35.199 -4.481 -9.245 1.00 50.34 464 SER A CA 1
ATOM 3549 C C . SER A 1 464 ? -34.622 -4.678 -7.841 1.00 50.34 464 SER A C 1
ATOM 3551 O O . SER A 1 464 ? -34.480 -5.813 -7.400 1.00 50.34 464 SER A O 1
ATOM 3553 N N . VAL A 1 465 ? -34.394 -3.598 -7.083 1.00 51.66 465 VAL A N 1
ATOM 3554 C CA . VAL A 1 465 ? -33.930 -3.671 -5.681 1.00 51.66 465 VAL A CA 1
ATOM 3555 C C . VAL A 1 465 ? -34.886 -4.499 -4.812 1.00 51.66 465 VAL A C 1
ATOM 3557 O O . VAL A 1 465 ? -34.436 -5.369 -4.073 1.00 51.66 465 VAL A O 1
ATOM 3560 N N . ALA A 1 466 ? -36.199 -4.293 -4.947 1.00 54.41 466 ALA A N 1
ATOM 3561 C CA . ALA A 1 466 ? -37.211 -5.066 -4.222 1.00 54.41 466 ALA A CA 1
ATOM 3562 C C . ALA A 1 466 ? -37.248 -6.547 -4.621 1.00 54.41 466 ALA A C 1
ATOM 3564 O O . ALA A 1 466 ? -37.428 -7.425 -3.779 1.00 54.41 466 ALA A O 1
ATOM 3565 N N . PHE A 1 467 ? -37.076 -6.829 -5.910 1.00 51.78 467 PHE A N 1
ATOM 3566 C CA . PHE A 1 467 ? -37.015 -8.193 -6.415 1.00 51.78 467 PHE A CA 1
ATOM 3567 C C . PHE A 1 467 ? -35.771 -8.936 -5.911 1.00 51.78 467 PHE A C 1
ATOM 3569 O O . PHE A 1 467 ? -35.885 -10.084 -5.490 1.00 51.78 467 PHE A O 1
ATOM 3576 N N . PHE A 1 468 ? -34.600 -8.291 -5.931 1.00 53.34 468 PHE A N 1
ATOM 3577 C CA . PHE A 1 468 ? -33.338 -8.910 -5.520 1.00 53.34 468 PHE A CA 1
ATOM 3578 C C . PHE A 1 468 ? -33.240 -9.126 -4.009 1.00 53.34 468 PHE A C 1
ATOM 3580 O O . PHE A 1 468 ? -32.732 -10.163 -3.591 1.00 53.34 468 PHE A O 1
ATOM 3587 N N . ASP A 1 469 ? -33.805 -8.225 -3.203 1.00 53.31 469 ASP A N 1
ATOM 3588 C CA . ASP A 1 469 ? -34.003 -8.460 -1.767 1.00 53.31 469 ASP A CA 1
ATOM 3589 C C . ASP A 1 469 ? -34.894 -9.695 -1.531 1.00 53.31 469 ASP A C 1
ATOM 3591 O O . ASP A 1 469 ? -34.508 -10.629 -0.829 1.00 53.31 469 ASP A O 1
ATOM 3595 N N . GLY A 1 470 ? -36.028 -9.786 -2.240 1.00 49.16 470 GLY A N 1
ATOM 3596 C CA . GLY A 1 470 ? -36.917 -10.951 -2.184 1.00 49.16 470 GLY A CA 1
ATOM 3597 C C . GLY A 1 470 ? -36.306 -12.257 -2.719 1.00 49.16 470 GLY A C 1
ATOM 3598 O O . GLY A 1 470 ? -36.789 -13.340 -2.382 1.00 49.16 470 GLY A O 1
ATOM 3599 N N . ALA A 1 471 ? -35.256 -12.169 -3.539 1.00 47.62 471 ALA A N 1
ATOM 3600 C CA . ALA A 1 471 ? -34.495 -13.300 -4.068 1.00 47.62 471 ALA A CA 1
ATOM 3601 C C . ALA A 1 471 ? -33.282 -13.685 -3.196 1.00 47.62 471 ALA A C 1
ATOM 3603 O O . ALA A 1 471 ? -32.696 -14.743 -3.430 1.00 47.62 471 ALA A O 1
ATOM 3604 N N . GLY A 1 472 ? -32.936 -12.874 -2.188 1.00 43.59 472 GLY A N 1
ATOM 3605 C CA . GLY A 1 472 ? -31.865 -13.145 -1.226 1.00 43.59 472 GLY A CA 1
ATOM 3606 C C . GLY A 1 472 ? -30.463 -12.689 -1.645 1.00 43.59 472 GLY A C 1
ATOM 3607 O O . GLY A 1 472 ? -29.509 -13.387 -1.320 1.00 43.59 472 GLY A O 1
ATOM 3608 N N . LEU A 1 473 ? -30.328 -11.574 -2.378 1.00 46.81 473 LEU A N 1
ATOM 3609 C CA . LEU A 1 473 ? -29.027 -10.938 -2.663 1.00 46.81 473 LEU A CA 1
ATOM 3610 C C . LEU A 1 473 ? -28.588 -9.996 -1.525 1.00 46.81 473 LEU A C 1
ATOM 3612 O O . LEU A 1 473 ? -29.422 -9.364 -0.879 1.00 46.81 473 LEU A O 1
ATOM 3616 N N . ASP A 1 474 ? -27.274 -9.835 -1.344 1.00 43.38 474 ASP A N 1
ATOM 3617 C CA . ASP A 1 474 ? -26.667 -9.131 -0.204 1.00 43.38 474 ASP A CA 1
ATOM 3618 C C . ASP A 1 474 ? -26.416 -7.636 -0.449 1.00 43.38 474 ASP A C 1
ATOM 3620 O O . ASP A 1 474 ? -26.364 -6.846 0.499 1.00 43.38 474 ASP A O 1
ATOM 3624 N N . TYR A 1 475 ? -26.233 -7.213 -1.708 1.00 46.34 475 TYR A N 1
ATOM 3625 C CA . TYR A 1 475 ? -26.057 -5.795 -2.048 1.00 46.34 475 TYR A CA 1
ATOM 3626 C C . TYR A 1 475 ? -26.449 -5.443 -3.493 1.00 46.34 475 TYR A C 1
ATOM 3628 O O . TYR A 1 475 ? -26.553 -6.291 -4.375 1.00 46.34 475 TYR A O 1
ATOM 3636 N N . VAL A 1 476 ? -26.630 -4.146 -3.758 1.00 43.97 476 VAL A N 1
ATOM 3637 C CA . VAL A 1 476 ? -26.814 -3.592 -5.108 1.00 43.97 476 VAL A CA 1
ATOM 3638 C C . VAL A 1 476 ? -25.762 -2.514 -5.371 1.00 43.97 476 VAL A C 1
ATOM 3640 O O . VAL A 1 476 ? -25.442 -1.717 -4.489 1.00 43.97 476 VAL A O 1
ATOM 3643 N N . SER A 1 477 ? -25.205 -2.487 -6.579 1.00 42.00 477 SER A N 1
ATOM 3644 C CA . SER A 1 477 ? -24.204 -1.517 -7.026 1.00 42.00 477 SER A CA 1
ATOM 3645 C C . SER A 1 477 ? -24.705 -0.800 -8.279 1.00 42.00 477 SER A C 1
ATOM 3647 O O . SER A 1 477 ? -25.072 -1.425 -9.274 1.00 42.00 477 SER A O 1
ATOM 3649 N N . CYS A 1 478 ? -24.754 0.530 -8.236 1.00 45.06 478 CYS A N 1
ATOM 3650 C CA . CYS A 1 478 ? -25.246 1.365 -9.330 1.00 45.06 478 CYS A CA 1
ATOM 3651 C C . CYS A 1 478 ? -24.388 2.618 -9.509 1.00 45.06 478 CYS A C 1
ATOM 3653 O O . CYS A 1 478 ? -23.549 2.942 -8.667 1.00 45.06 478 CYS A O 1
ATOM 3655 N N . SER A 1 479 ? -24.594 3.326 -10.625 1.00 40.03 479 SER A N 1
ATOM 3656 C CA . SER A 1 479 ? -23.884 4.577 -10.890 1.00 40.03 479 SER A CA 1
ATOM 3657 C C . SER A 1 479 ? -24.102 5.586 -9.750 1.00 40.03 479 SER A C 1
ATOM 3659 O O . SER A 1 479 ? -25.183 5.604 -9.151 1.00 40.03 479 SER A O 1
ATOM 3661 N N . PRO A 1 480 ? -23.123 6.464 -9.451 1.00 40.25 480 PRO A N 1
ATOM 3662 C CA . PRO A 1 480 ? -23.194 7.391 -8.316 1.00 40.25 480 PRO A CA 1
ATOM 3663 C C . PRO A 1 480 ? -24.491 8.212 -8.249 1.00 40.25 480 PRO A C 1
ATOM 3665 O O . PRO A 1 480 ? -25.002 8.484 -7.165 1.00 40.25 480 PRO A O 1
ATOM 3668 N N . PHE A 1 481 ? -25.066 8.546 -9.407 1.00 41.38 481 PHE A N 1
ATOM 3669 C CA . PHE A 1 481 ? -26.323 9.289 -9.530 1.00 41.38 481 PHE A CA 1
ATOM 3670 C C . PHE A 1 481 ? -27.561 8.506 -9.062 1.00 41.38 481 PHE A C 1
ATOM 3672 O O . PHE A 1 481 ? -28.545 9.115 -8.649 1.00 41.38 481 PHE A O 1
ATOM 3679 N N . ARG A 1 482 ? -27.534 7.167 -9.109 1.00 44.97 482 ARG A N 1
ATOM 3680 C CA . ARG A 1 482 ? -28.658 6.295 -8.724 1.00 44.97 482 ARG A CA 1
ATOM 3681 C C . ARG A 1 482 ? -28.550 5.757 -7.294 1.00 44.97 482 ARG A C 1
ATOM 3683 O O . ARG A 1 482 ? -29.536 5.236 -6.776 1.00 44.97 482 ARG A O 1
ATOM 3690 N N . VAL A 1 483 ? -27.415 5.955 -6.616 1.00 45.75 483 VAL A N 1
ATOM 3691 C CA . VAL A 1 483 ? -27.204 5.532 -5.218 1.00 45.75 483 VAL A CA 1
ATOM 3692 C C . VAL A 1 483 ? -28.290 6.055 -4.261 1.00 45.75 483 VAL A C 1
ATOM 3694 O O . VAL A 1 483 ? -28.783 5.263 -3.456 1.00 45.75 483 VAL A O 1
ATOM 3697 N N . PRO A 1 484 ? -28.739 7.328 -4.328 1.00 44.88 484 PRO A N 1
ATOM 3698 C CA . PRO A 1 484 ? -29.822 7.802 -3.462 1.00 44.88 484 PRO A CA 1
ATOM 3699 C C . PRO A 1 484 ? -31.145 7.047 -3.676 1.00 44.88 484 PRO A C 1
ATOM 3701 O O . PRO A 1 484 ? -31.838 6.737 -2.708 1.00 44.88 484 PRO A O 1
ATOM 3704 N N . ILE A 1 485 ? -31.466 6.704 -4.929 1.00 48.84 485 ILE A N 1
ATOM 3705 C CA . ILE A 1 485 ? -32.688 5.978 -5.312 1.00 48.84 485 ILE A CA 1
ATOM 3706 C C . ILE A 1 485 ? -32.612 4.524 -4.838 1.00 48.84 485 ILE A C 1
ATOM 3708 O O . ILE A 1 485 ? -33.552 4.037 -4.214 1.00 48.84 485 ILE A O 1
ATOM 3712 N N . ALA A 1 486 ? -31.475 3.858 -5.057 1.00 47.12 486 ALA A N 1
ATOM 3713 C CA . ALA A 1 486 ? -31.237 2.493 -4.590 1.00 47.12 486 ALA A CA 1
ATOM 3714 C C . ALA A 1 486 ? -31.352 2.383 -3.061 1.00 47.12 486 ALA A C 1
ATOM 3716 O O . ALA A 1 486 ? -31.987 1.463 -2.548 1.00 47.12 486 ALA A O 1
ATOM 3717 N N . ARG A 1 487 ? -30.805 3.361 -2.322 1.00 46.41 487 ARG A N 1
ATOM 3718 C CA . ARG A 1 487 ? -30.907 3.417 -0.853 1.00 46.41 487 ARG A CA 1
ATOM 3719 C C . ARG A 1 487 ? -32.341 3.612 -0.374 1.00 46.41 487 ARG A C 1
ATOM 3721 O O . ARG A 1 487 ? -32.740 2.973 0.597 1.00 46.41 487 ARG A O 1
ATOM 3728 N N . LEU A 1 488 ? -33.109 4.477 -1.037 1.00 47.41 488 LEU A N 1
ATOM 3729 C CA . LEU A 1 488 ? -34.518 4.689 -0.707 1.00 47.41 488 LEU A CA 1
ATOM 3730 C C . LEU A 1 488 ? -35.348 3.429 -0.982 1.00 47.41 488 LEU A C 1
ATOM 3732 O O . LEU A 1 488 ? -36.144 3.037 -0.133 1.00 47.41 488 LEU A O 1
ATOM 3736 N N . ALA A 1 489 ? -35.127 2.774 -2.123 1.00 53.31 489 ALA A N 1
ATOM 3737 C CA . ALA A 1 489 ? -35.801 1.531 -2.478 1.00 53.31 489 ALA A CA 1
ATOM 3738 C C . ALA A 1 489 ? -35.486 0.405 -1.482 1.00 53.31 489 ALA A C 1
ATOM 3740 O O . ALA A 1 489 ? -36.402 -0.230 -0.972 1.00 53.31 489 ALA A O 1
ATOM 3741 N N . ALA A 1 490 ? -34.213 0.220 -1.120 1.00 50.59 490 ALA A N 1
ATOM 3742 C CA . ALA A 1 490 ? -33.810 -0.764 -0.115 1.00 50.59 490 ALA A CA 1
ATOM 3743 C C . ALA A 1 490 ? -34.457 -0.487 1.256 1.00 50.59 490 ALA A C 1
ATOM 3745 O O . ALA A 1 490 ? -34.947 -1.401 1.915 1.00 50.59 490 ALA A O 1
ATOM 3746 N N . ALA A 1 491 ? -34.535 0.784 1.671 1.00 47.12 491 ALA A N 1
ATOM 3747 C CA . ALA A 1 491 ? -35.210 1.166 2.911 1.00 47.12 491 ALA A CA 1
ATOM 3748 C C . ALA A 1 491 ? -36.724 0.887 2.868 1.00 47.12 491 ALA A C 1
ATOM 3750 O O . ALA A 1 491 ? -37.291 0.417 3.852 1.00 47.12 491 ALA A O 1
ATOM 3751 N N . GLN A 1 492 ? -37.384 1.148 1.736 1.00 51.44 492 GLN A N 1
ATOM 3752 C CA . GLN A 1 492 ? -38.809 0.856 1.551 1.00 51.44 492 GLN A CA 1
ATOM 3753 C C . GLN A 1 492 ? -39.094 -0.644 1.631 1.00 51.44 492 GLN A C 1
ATOM 3755 O O . GLN A 1 492 ? -40.057 -1.043 2.283 1.00 51.44 492 GLN A O 1
ATOM 3760 N N . VAL A 1 493 ? -38.242 -1.464 1.021 1.00 58.84 493 VAL A N 1
ATOM 3761 C CA . VAL A 1 493 ? -38.362 -2.924 1.048 1.00 58.84 493 VAL A CA 1
ATOM 3762 C C . VAL A 1 493 ? -38.173 -3.460 2.469 1.00 58.84 493 VAL A C 1
ATOM 3764 O O . VAL A 1 493 ? -39.014 -4.215 2.951 1.00 58.84 493 VAL A O 1
ATOM 3767 N N . ALA A 1 494 ? -37.166 -2.972 3.202 1.00 51.84 494 ALA A N 1
ATOM 3768 C CA . ALA A 1 494 ? -36.941 -3.344 4.601 1.00 51.84 494 ALA A CA 1
ATOM 3769 C C . ALA A 1 494 ? -38.126 -2.982 5.522 1.00 51.84 494 ALA A C 1
ATOM 3771 O O . ALA A 1 494 ? -38.484 -3.748 6.419 1.00 51.84 494 ALA A O 1
ATOM 3772 N N . VAL A 1 495 ? -38.767 -1.830 5.287 1.00 57.25 495 VAL A N 1
ATOM 3773 C CA . VAL A 1 495 ? -39.972 -1.412 6.025 1.00 57.25 495 VAL A CA 1
ATOM 3774 C C . VAL A 1 495 ? -41.187 -2.267 5.657 1.00 57.25 495 VAL A C 1
ATOM 3776 O O . VAL A 1 495 ? -42.008 -2.540 6.524 1.00 57.25 495 VAL A O 1
ATOM 3779 N N . GLN A 1 496 ? -41.312 -2.704 4.403 1.00 50.91 496 GLN A N 1
ATOM 3780 C CA . GLN A 1 496 ? -42.411 -3.565 3.945 1.00 50.91 496 GLN A CA 1
ATOM 3781 C C . GLN A 1 496 ? -42.261 -5.033 4.379 1.00 50.91 496 GLN A C 1
ATOM 3783 O O . GLN A 1 496 ? -43.259 -5.749 4.447 1.00 50.91 496 GLN A O 1
ATOM 3788 N N . ALA A 1 497 ? -41.035 -5.479 4.666 1.00 48.06 497 ALA A N 1
ATOM 3789 C CA . ALA A 1 497 ? -40.732 -6.808 5.197 1.00 48.06 497 ALA A CA 1
ATOM 3790 C C . ALA A 1 497 ? -40.882 -6.919 6.734 1.00 48.06 497 ALA A C 1
ATOM 3792 O O . ALA A 1 497 ? -40.808 -8.028 7.271 1.00 48.06 497 ALA A O 1
ATOM 3793 N N . SER A 1 498 ? -41.081 -5.786 7.425 1.00 37.28 498 SER A N 1
ATOM 3794 C CA . SER A 1 498 ? -41.348 -5.669 8.872 1.00 37.28 498 SER A CA 1
ATOM 3795 C C . SER A 1 498 ? -42.842 -5.759 9.178 1.00 37.28 498 SER A C 1
ATOM 3797 O O . SER A 1 498 ? -43.190 -6.356 10.225 1.00 37.28 498 SER A O 1
#

Secondary structure (DSSP, 8-state):
-------------SSSPPPPHHHHTT--TT-EEE----EE-SSS-EE----EEETT----------------TTHHHHHTT--TT-EEEEE--EE-TTS-EE--EEEEETT----------PPPP--------EEEEETTEES--GGGHHHHHHHHHHHHHHHHTT--PPPEEEE-HHHHHHHHHTTS-PPTTHHHHHHHHHHHHHHHHT-EET-SSSEE-EEEEEEESS--TTSPPPEEEET--HHHHHHHHHHH-HHHHHHHHHHHHHHHHHHTT---HHHHHHHHHHHHHHHT-SSGGG--HHHHHHHHHHHHHHHHHHHSS-----HHHHHHHHHHHHHHHTT-HHHHHHHHHTT--S---EEEEEEE---S-SSTT-EEEEEESS-TTT--SS-EEEEEET--HHHHHHTSS-PEETHHHHHH-HHHHHHHHHHHHHHHHHH-----EEESGGGG-HHHHHHHHHHT-SEEE--TTTHHHHHHHHHHHHHHT-

Solvent-accessible surface area (backbone atoms only — not comparable to full-atom values): 28645 Å² total; per-residue (Å²): 135,90,81,89,89,83,86,81,93,82,88,89,81,74,102,63,94,76,89,50,78,75,65,58,75,75,62,60,95,60,49,75,46,79,65,91,58,86,52,87,48,103,76,88,54,84,51,76,73,88,52,83,40,56,58,85,76,89,78,83,80,85,72,86,73,94,68,81,82,90,78,68,98,69,53,75,77,61,60,78,78,62,60,86,62,45,78,41,78,46,78,46,84,44,81,43,102,80,86,49,79,44,73,57,76,44,80,42,56,40,80,66,84,79,76,84,78,76,75,82,74,73,72,71,79,77,72,83,69,78,75,84,43,59,35,42,26,23,66,56,38,42,74,51,33,65,87,38,21,83,41,28,3,44,54,34,6,47,50,10,34,43,4,52,76,54,37,94,42,71,34,24,30,25,37,19,7,60,51,29,34,45,15,57,75,57,72,74,35,84,50,87,67,50,66,58,46,49,51,54,40,47,49,51,37,28,61,77,71,71,26,36,76,57,32,32,90,40,63,33,35,28,27,44,35,61,20,31,55,56,95,63,72,53,47,46,72,73,40,56,57,42,32,61,31,78,61,28,33,52,32,40,17,76,74,47,39,48,45,50,27,28,50,51,45,40,51,27,54,45,46,44,32,30,68,50,65,71,38,67,61,66,63,49,51,49,54,53,50,51,52,30,60,77,69,74,47,91,53,82,83,74,56,48,42,66,56,31,50,54,46,36,58,54,52,46,45,51,35,35,75,75,71,71,40,72,70,69,63,51,33,66,58,45,49,53,47,44,54,48,32,41,48,55,19,54,72,26,73,53,23,48,48,49,31,59,78,67,68,62,73,90,76,65,44,38,9,42,32,41,30,48,62,81,70,14,47,63,38,82,89,22,46,33,70,54,71,37,74,33,27,66,88,78,67,46,92,40,76,34,39,35,29,36,69,42,25,49,66,64,44,68,74,70,57,82,51,86,69,35,54,44,70,54,42,45,75,72,38,45,68,63,37,50,53,49,52,54,47,46,53,51,46,40,67,72,69,69,59,78,87,34,48,47,72,41,76,58,26,27,35,48,71,47,42,44,48,40,53,77,71,68,50,71,48,66,36,41,58,84,88,29,45,67,49,27,53,51,28,48,52,53,42,56,60,72,74,103

pLDDT: mean 70.48, std 27.6, range [20.11, 98.56]

Mean predicted aligned error: 17.55 Å

Organism: Artemisia annua (NCBI:txid35608)

Foldseek 3Di:
DDDDDDDDDDDDDDDDDDQDPVNVVPDDQFDWDWDWDWDDDPPPDIDTDTDTDRPDDDDDDPDPDPDDDDDDPPVPVVVVPDDQFDKDWDWDWDDDPPGDIDTDTDIDGHPDDDDPPPDPPPPDPDPPPPDQFKWKFAFLDTPAALVCCLWQFNVRNVRRHCNNLGAHRFIWMKGTLQQLLVCVVVVNDRDPPVLVSRVVNQVVNCVVQVADQQDLQRHWFKKKDKHHSDDFPQFFDIQGRQRDDPSNLVSCCVQQNLQVSLVSLLVNLLSLCCRLVVQDSVQLVVLVVVLCVVVVHDDPVPDDSVSSVVSSVVSQVSCCVPVVDGDDNRSSVSVVSSQSSSSVSCPDPRRVVRCVVVVPDDRSGIMMIMGTDDFQQSAQQRKDKDWFCADLVPRHRHIFIWMDHNDDPCCVVVVPDPTDTLVVCCVSPVPVSVSVNVSSVSCCVVVVDRQREEEEPLLLDLVSLLVVVVVPHRHGYYDPVSVVNSVVSVVVSVVVSD

Nearest PDB structures (foldseek):
  5jvn-assembly1_A  TM=9.050E-01  e=2.227E-52  Flaveria pringlei
  5jvl-assembly1_D  TM=9.626E-01  e=1.478E-49  Flaveria trinervia
  5lu4-assembly2_B  TM=9.690E-01  e=1.988E-48  Flaveria trinervia
  5lu4-assembly2_A-3  TM=9.687E-01  e=2.751E-48  Flaveria trinervia
  1vbg-assembly1_A-2  TM=9.338E-01  e=8.576E-48  Zea mays

Sequence (498 aa):
MSSLFVKGVILKSGDHEVCSYERLKQRRKGDICRLPYMKWSGRGNLSVPRRELRLGASVKAVLNPVSPPPAATTTKKRLKQRRKGDICRLPYMKWSGRGNLSVPRRELRLGASVKAVLNPVSPPPAATTTKKRVFTFGKGKSEGNKGMKSLLGGKGANLAEMASIGLSVPPGLTISTEACNEYVQGGKKLPSGLWDEILEGLQYVQTEIGASLGDPTKPLLLSVRSGAAISMPGMMDTVLNLGLNDEVVAGLAGKSGARFAYDSYRRFLDMFGNVVMDIPHALFEERLGQLKAERGVHLDTDLTAADLKDLVEQYKKVYVEYKGEKFPTDPKKQLELAVNAVFDSWDSPRANKYRSINQITGLKGTAVNIQCMVFGNMGDTSGTGVLFTRNPSTGENKLYGEFLINAQGEDVVAGIRTPQDIVTMKNCMPEAYKELVENCEILERHYKDMMVGICGEHGGEPSSVAFFDGAGLDYVSCSPFRVPIARLAAAQVAVQAS

Radius of gyration: 30.02 Å; Cα contacts (8 Å, |Δi|>4): 744; chains: 1; bounding box: 78×64×81 Å